Protein AF-0000000084537481 (afdb_homodimer)

Solvent-accessible surface area (backbone atoms only — not comparable to full-atom values): 20305 Å² total; per-residue (Å²): 76,33,29,42,34,41,24,44,58,18,34,27,29,38,25,69,58,49,76,43,96,91,38,80,42,68,31,77,61,54,30,85,46,32,60,75,22,49,64,52,46,31,50,53,48,45,56,36,53,72,62,44,84,59,50,78,46,78,44,69,15,88,47,73,42,45,62,70,39,64,61,55,60,51,50,35,57,76,66,44,50,45,32,39,38,40,34,33,40,31,32,56,48,34,44,36,49,39,50,49,54,40,43,56,70,66,29,48,40,30,38,35,56,73,24,55,26,30,78,44,66,67,52,21,50,51,33,49,39,52,41,41,74,72,64,37,40,81,34,83,70,80,74,73,73,38,38,32,36,38,38,41,31,65,44,46,42,78,78,52,72,65,48,70,70,78,71,76,73,60,70,45,54,37,33,50,83,65,47,38,63,32,63,71,47,50,32,38,75,72,65,61,67,131,76,34,28,42,35,41,24,45,59,18,35,29,29,38,25,70,58,48,76,42,96,91,38,81,42,68,31,78,61,53,29,85,47,32,62,73,22,49,64,52,46,31,52,54,48,45,56,35,53,72,61,42,84,58,50,78,44,79,45,67,16,88,48,73,42,44,62,72,39,64,61,55,60,51,50,36,58,74,66,45,50,44,33,39,37,42,32,32,40,30,32,55,48,34,44,36,50,39,50,50,55,39,43,57,70,65,30,47,41,31,39,34,59,73,24,55,26,29,78,46,67,67,52,19,52,51,34,49,43,51,41,41,72,71,63,36,40,82,34,83,70,78,74,74,74,40,39,33,36,40,38,41,31,66,45,46,45,76,78,52,72,64,49,72,68,78,68,78,67,65,71,44,51,34,32,49,84,65,47,38,64,32,64,70,48,50,31,38,74,72,67,62,66,133

pLDDT: mean 87.19, std 18.79, range [27.14, 98.94]

Foldseek 3Di:
DEEEEEEQQWCLADDQWDDDPRDIDGHDHYAPCSVVQLVVVLVQLLLQVVLDAAAEDEQAALDLASVVDVVVVVVCVVVVAQEYEYAYDAQLTSSLRNLVVSLVVRHAAEYAPSRHYHNDPVSSVVSVVVSVVSPYYYDPGDDNPHHYYYYYHHPQDLPDPVCPPPDDVCSVSHHPDRRGRDPSNVCSNVVNDD/DEEEEEEQQWCLADDQWDDDPRDIDGHDHYAPCSVVQLVVVLVQLLLQVVLDAAAEDEQAALDLASVVDVVVVVVCVVVVAQEYEYAYDAQLTSSLRNLVVSLVVRHAAEYAPSRHYHNDPVSNVVSVVVSVVSPYYYDPGDDNPHRYYYYYHHPQDQPDPVCPPPDDVCSVNHNPDRRGRDPSNVCSNVVNDD

Nearest PDB structures (foldseek):
  1im5-assembly1_A  TM=8.197E-01  e=2.834E-08  Pyrococcus horikoshii
  3o90-assembly1_D  TM=8.360E-01  e=8.164E-08  Streptococcus pneumoniae TIGR4
  3hb7-assembly2_C  TM=7.883E-01  e=2.503E-07  Alkaliphilus metalliredigens QYMF
  4wgf-assembly1_B  TM=7.151E-01  e=2.352E-07  Pseudomonas aeruginosa PAO1
  1yac-assembly1_A  TM=7.186E-01  e=2.352E-07  Escherichia coli

InterPro domains:
  IPR000868 Isochorismatase-like domain [PF00857] (59-140)
  IPR036380 Isochorismatase-like superfamily [G3DSA:3.40.50.850] (1-159)
  IPR036380 Isochorismatase-like superfamily [SSF52499] (2-140)
  IPR050272 Isochorismatase-like hydrolase [PTHR43540] (59-139)

Structure (mmCIF, N/CA/C/O backbone):
data_AF-0000000084537481-model_v1
#
loop_
_entity.id
_entity.type
_entity.pdbx_description
1 polymer 'Isochorismatase-like domain-containing protein'
#
loop_
_atom_site.group_PDB
_atom_site.id
_atom_site.type_symbol
_atom_site.label_atom_id
_atom_site.label_alt_id
_atom_site.label_comp_id
_atom_site.label_asym_id
_atom_site.label_entity_id
_atom_site.label_seq_id
_atom_site.pdbx_PDB_ins_code
_atom_site.Cartn_x
_atom_site.Cartn_y
_atom_site.Cartn_z
_atom_site.occupancy
_atom_site.B_iso_or_equiv
_atom_site.auth_seq_id
_atom_site.auth_comp_id
_atom_site.auth_asym_id
_atom_site.auth_atom_id
_atom_site.pdbx_PDB_model_num
ATOM 1 N N . MET A 1 1 ? 17.062 13.062 11.453 1 96.88 1 MET A N 1
ATOM 2 C CA . MET A 1 1 ? 16.156 14.203 11.297 1 96.88 1 MET A CA 1
ATOM 3 C C . MET A 1 1 ? 14.695 13.75 11.336 1 96.88 1 MET A C 1
ATOM 5 O O . MET A 1 1 ? 14.344 12.719 10.75 1 96.88 1 MET A O 1
ATOM 9 N N . LYS A 1 2 ? 13.906 14.5 12.062 1 98.19 2 LYS A N 1
ATOM 10 C CA . LYS A 1 2 ? 12.508 14.125 12.258 1 98.19 2 LYS A CA 1
ATOM 11 C C . LYS A 1 2 ? 11.586 15.031 11.453 1 98.19 2 LYS A C 1
ATOM 13 O O . LYS A 1 2 ? 11.828 16.234 11.336 1 98.19 2 LYS A O 1
ATOM 18 N N . ALA A 1 3 ? 10.492 14.414 10.898 1 98.69 3 ALA A N 1
ATOM 19 C CA . ALA A 1 3 ? 9.547 15.188 10.102 1 98.69 3 ALA A CA 1
ATOM 20 C C . ALA A 1 3 ? 8.109 14.914 10.539 1 98.69 3 ALA A C 1
ATOM 22 O O . ALA A 1 3 ? 7.75 13.773 10.844 1 98.69 3 ALA A O 1
ATOM 23 N N . LEU A 1 4 ? 7.332 15.945 10.602 1 98.81 4 LEU A N 1
ATOM 24 C CA . LEU A 1 4 ? 5.879 15.82 10.664 1 98.81 4 LEU A CA 1
ATOM 25 C C . LEU A 1 4 ? 5.281 15.719 9.266 1 98.81 4 LEU A C 1
ATOM 27 O O . LEU A 1 4 ? 5.527 16.578 8.414 1 98.81 4 LEU A O 1
ATOM 31 N N . VAL A 1 5 ? 4.551 14.672 8.992 1 98.81 5 VAL A N 1
ATOM 32 C CA . VAL A 1 5 ? 3.938 14.453 7.684 1 98.81 5 VAL A CA 1
ATOM 33 C C . VAL A 1 5 ? 2.436 14.719 7.77 1 98.81 5 VAL A C 1
ATOM 35 O O . VAL A 1 5 ? 1.738 14.133 8.594 1 98.81 5 VAL A O 1
ATOM 38 N N . ILE A 1 6 ? 1.931 15.609 6.938 1 98.31 6 ILE A N 1
ATOM 39 C CA . ILE A 1 6 ? 0.515 15.953 6.867 1 98.31 6 ILE A CA 1
ATOM 40 C C . ILE A 1 6 ? -0.045 15.547 5.504 1 98.31 6 ILE A C 1
ATOM 42 O O . ILE A 1 6 ? 0.374 16.078 4.473 1 98.31 6 ILE A O 1
ATOM 46 N N . ILE A 1 7 ? -1.023 14.672 5.559 1 97.62 7 ILE A N 1
ATOM 47 C CA . ILE A 1 7 ? -1.504 14.07 4.32 1 97.62 7 ILE A CA 1
ATOM 48 C C . ILE A 1 7 ? -2.934 14.523 4.043 1 97.62 7 ILE A C 1
ATOM 50 O O . ILE A 1 7 ? -3.842 14.25 4.836 1 97.62 7 ILE A O 1
ATOM 54 N N . ASP A 1 8 ? -3.193 15.211 2.982 1 94.81 8 ASP A N 1
ATOM 55 C CA . ASP A 1 8 ? -4.465 15.453 2.307 1 94.81 8 ASP A CA 1
ATOM 56 C C . ASP A 1 8 ? -5.414 16.25 3.199 1 94.81 8 ASP A C 1
ATOM 58 O O . ASP A 1 8 ? -6.613 15.961 3.246 1 94.81 8 ASP A O 1
ATOM 62 N N . MET A 1 9 ? -4.895 17.172 3.926 1 95.25 9 MET A N 1
ATOM 63 C CA . MET A 1 9 ? -5.738 18.078 4.695 1 95.25 9 MET A CA 1
ATOM 64 C C . MET A 1 9 ? -6.137 19.281 3.857 1 95.25 9 MET A C 1
ATOM 66 O O . MET A 1 9 ? -5.789 20.422 4.195 1 95.25 9 MET A O 1
ATOM 70 N N . THR A 1 10 ? -6.879 19 2.811 1 92.94 10 THR A N 1
ATOM 71 C CA . THR A 1 10 ? -7.359 20.016 1.876 1 92.94 10 THR A CA 1
ATOM 72 C C . THR A 1 10 ? -8.867 20.203 2.02 1 92.94 10 THR A C 1
ATOM 74 O O . THR A 1 10 ? -9.562 19.328 2.545 1 92.94 10 THR A O 1
ATOM 77 N N . ASN A 1 11 ? -9.367 21.266 1.496 1 92.56 11 ASN A N 1
ATOM 78 C CA . ASN A 1 11 ? -10.773 21.609 1.658 1 92.56 11 ASN A CA 1
ATOM 79 C C . ASN A 1 11 ? -11.695 20.516 1.132 1 92.56 11 ASN A C 1
ATOM 81 O O . ASN A 1 11 ? -12.703 20.188 1.759 1 92.56 11 ASN A O 1
ATOM 85 N N . ASP A 1 12 ? -11.359 19.906 0.057 1 90.56 12 ASP A N 1
ATOM 86 C CA . ASP A 1 12 ? -12.25 18.969 -0.617 1 90.56 12 ASP A CA 1
ATOM 87 C C . ASP A 1 12 ? -12.242 17.609 0.074 1 90.56 12 ASP A C 1
ATOM 89 O O . ASP A 1 12 ? -13.141 16.781 -0.145 1 90.56 12 ASP A O 1
ATOM 93 N N . PHE A 1 13 ? -11.289 17.406 0.967 1 92.94 13 PHE A N 1
ATOM 94 C CA . PHE A 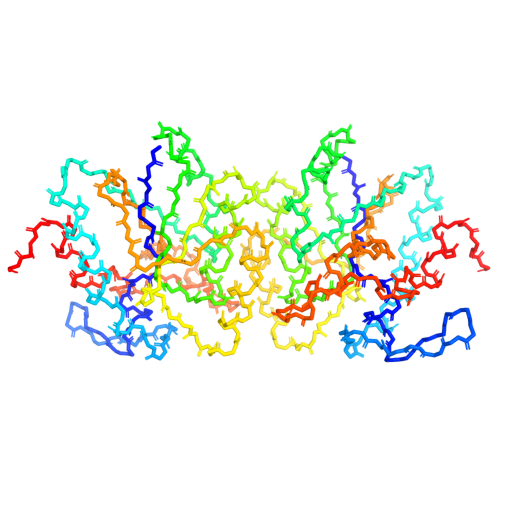1 13 ? -11.258 16.156 1.707 1 92.94 13 PHE A CA 1
ATOM 95 C C . PHE A 1 13 ? -11.742 16.359 3.139 1 92.94 13 PHE A C 1
ATOM 97 O O . PHE A 1 13 ? -12.047 15.391 3.84 1 92.94 13 PHE A O 1
ATOM 104 N N . VAL A 1 14 ? -11.789 17.578 3.58 1 95.56 14 VAL A N 1
ATOM 105 C CA . VAL A 1 14 ? -12.109 17.844 4.977 1 95.56 14 VAL A CA 1
ATOM 106 C C . VAL A 1 14 ? -13.562 18.297 5.098 1 95.56 14 VAL A C 1
ATOM 108 O O . VAL A 1 14 ? -14.25 17.953 6.062 1 95.56 14 VAL A O 1
ATOM 111 N N . TYR A 1 15 ? -14.008 19.031 4.066 1 94.94 15 TYR A N 1
ATOM 112 C CA . TYR A 1 15 ? -15.305 19.672 4.199 1 94.94 15 TYR A CA 1
ATOM 113 C C . TYR A 1 15 ? -16.281 19.141 3.164 1 94.94 15 TYR A C 1
ATOM 115 O O . TYR A 1 15 ? -15.93 18.938 2.002 1 94.94 15 TYR A O 1
ATOM 123 N N . GLU A 1 16 ? -17.531 18.953 3.617 1 94.75 16 GLU A N 1
ATOM 124 C CA . GLU A 1 16 ? -18.594 18.547 2.703 1 94.75 16 GLU A CA 1
ATOM 125 C C . GLU A 1 16 ? -18.844 19.609 1.638 1 94.75 16 GLU A C 1
ATOM 127 O O . GLU A 1 16 ? -19.141 19.281 0.487 1 94.75 16 GLU A O 1
ATOM 132 N N . THR A 1 17 ? -18.828 20.859 2.137 1 94.56 17 THR A N 1
ATOM 133 C CA . THR A 1 17 ? -18.875 22.016 1.249 1 94.56 17 THR A CA 1
ATOM 134 C C . THR A 1 17 ? -17.859 23.062 1.661 1 94.56 17 THR A C 1
ATOM 136 O O . THR A 1 17 ? -17.484 23.156 2.836 1 94.56 17 THR A O 1
ATOM 139 N N . TYR A 1 18 ? -17.359 23.766 0.687 1 92 18 TYR A N 1
ATOM 140 C CA . TYR A 1 18 ? -16.422 24.844 0.97 1 92 18 TYR A CA 1
ATOM 141 C C . TYR A 1 18 ? -16.531 25.953 -0.075 1 92 18 TYR A C 1
ATOM 143 O O . TYR A 1 18 ? -17 25.719 -1.188 1 92 18 TYR A O 1
ATOM 151 N N . GLU A 1 19 ? -16.125 27.125 0.281 1 91.44 19 GLU A N 1
ATOM 152 C CA . GLU A 1 19 ? -16.188 28.297 -0.604 1 91.44 19 GLU A CA 1
ATOM 153 C C . GLU A 1 19 ? -14.82 28.641 -1.155 1 91.44 19 GLU A C 1
ATOM 155 O O . GLU A 1 19 ? -13.82 28.609 -0.426 1 91.44 19 GLU A O 1
ATOM 160 N N . HIS A 1 20 ? -14.773 28.922 -2.477 1 87.12 20 HIS A N 1
ATOM 161 C CA . HIS A 1 20 ? -13.578 29.422 -3.135 1 87.12 20 HIS A CA 1
ATOM 162 C C . HIS A 1 20 ? -13.93 30.469 -4.195 1 87.12 20 HIS A C 1
ATOM 164 O O . HIS A 1 20 ? -14.688 30.188 -5.125 1 87.12 20 HIS A O 1
ATOM 170 N N . GLU A 1 21 ? -13.383 31.688 -3.945 1 88.81 21 GLU A N 1
ATOM 171 C CA . GLU A 1 21 ? -13.602 32.781 -4.867 1 88.81 21 GLU A CA 1
ATOM 172 C C . GLU A 1 21 ? -15.086 33.031 -5.105 1 88.81 21 GLU A C 1
ATOM 174 O O . GLU A 1 21 ? -15.531 33.156 -6.25 1 88.81 21 GLU A O 1
ATOM 179 N N . GLY A 1 22 ? -15.852 32.875 -4.113 1 90.75 22 GLY A N 1
ATOM 180 C CA . GLY A 1 22 ? -17.266 33.219 -4.141 1 90.75 22 GLY A CA 1
ATOM 181 C C . GLY A 1 22 ? -18.156 32.094 -4.613 1 90.75 22 GLY A C 1
ATOM 182 O O . GLY A 1 22 ? -19.375 32.25 -4.73 1 90.75 22 GLY A O 1
ATOM 183 N N . THR A 1 23 ? -17.531 31.016 -4.934 1 92.06 23 THR A N 1
ATOM 184 C CA . THR A 1 23 ? -18.281 29.859 -5.422 1 92.06 23 THR A CA 1
ATOM 185 C C . THR A 1 23 ? -18.266 28.734 -4.398 1 92.06 23 THR A C 1
ATOM 187 O O . THR A 1 23 ? -17.234 28.453 -3.783 1 92.06 23 THR A O 1
ATOM 190 N N . LEU A 1 24 ? -19.422 28.109 -4.277 1 93.25 24 LEU A N 1
ATOM 191 C CA . LEU A 1 24 ? -19.547 26.969 -3.377 1 93.25 24 LEU A CA 1
ATOM 192 C C . LEU A 1 24 ? -19.219 25.656 -4.102 1 93.25 24 LEU A C 1
ATOM 194 O O . LEU A 1 24 ? -19.734 25.406 -5.191 1 93.25 24 LEU A O 1
ATOM 198 N N . TYR A 1 25 ? -18.312 24.969 -3.504 1 90.25 25 TYR A N 1
ATOM 199 C CA . TYR A 1 25 ? -17.906 23.688 -4.07 1 90.25 25 TYR A CA 1
ATOM 200 C C . TYR A 1 25 ? -18.234 22.547 -3.121 1 90.25 25 TYR A C 1
ATOM 202 O O . TYR A 1 25 ? -18.391 22.75 -1.917 1 90.25 25 TYR A O 1
ATOM 210 N N . GLU A 1 26 ? -18.406 21.375 -3.637 1 91 26 GLU A N 1
ATOM 211 C CA . GLU A 1 26 ? -18.609 20.172 -2.84 1 91 26 GLU A CA 1
ATOM 212 C C . GLU A 1 26 ? -17.297 19.438 -2.609 1 91 26 GLU A C 1
ATOM 214 O O . GLU A 1 26 ? -16.422 19.406 -3.49 1 91 26 GLU A O 1
ATOM 219 N N . GLY A 1 27 ? -17.219 18.859 -1.45 1 89.38 27 GLY A N 1
ATOM 220 C CA . GLY A 1 27 ? -16.062 18.031 -1.17 1 89.38 27 GLY A CA 1
ATOM 221 C C . GLY A 1 27 ? -15.969 16.812 -2.064 1 89.38 27 GLY A C 1
ATOM 222 O O . GLY A 1 27 ? -16.984 16.359 -2.611 1 89.38 27 GLY A O 1
ATOM 223 N N . LYS A 1 28 ? -14.781 16.312 -2.246 1 80.94 28 LYS A N 1
ATOM 224 C CA . LYS A 1 28 ? -14.516 15.148 -3.08 1 80.94 28 LYS A CA 1
ATOM 225 C C . LYS A 1 28 ? -14.758 13.852 -2.309 1 80.94 28 LYS A C 1
ATOM 227 O O . LYS A 1 28 ? -15.555 13.016 -2.729 1 80.94 28 LYS A O 1
ATOM 232 N N . LEU A 1 29 ? -14.031 13.594 -1.282 1 81.31 29 LEU A N 1
ATOM 233 C CA . LEU A 1 29 ? -14.094 12.445 -0.384 1 81.31 29 LEU A CA 1
ATOM 234 C C . LEU A 1 29 ? -13.852 12.875 1.061 1 81.31 29 LEU A C 1
ATOM 236 O O . LEU A 1 29 ? -12.703 13.031 1.481 1 81.31 29 LEU A O 1
ATOM 240 N N . VAL A 1 30 ? -14.969 13.039 1.706 1 85.81 30 VAL A N 1
ATOM 241 C CA . VAL A 1 30 ? -14.891 13.625 3.039 1 85.81 30 VAL A CA 1
ATOM 242 C C . VAL A 1 30 ? -15.023 12.531 4.098 1 85.81 30 VAL A C 1
ATOM 244 O O . VAL A 1 30 ? -16.047 11.852 4.168 1 85.81 30 VAL A O 1
ATOM 247 N N . ALA A 1 31 ? -13.93 12.383 4.852 1 91.12 31 ALA A N 1
ATOM 248 C CA . ALA A 1 31 ? -14.008 11.461 5.98 1 91.12 31 ALA A CA 1
ATOM 249 C C . ALA A 1 31 ? -14.883 12.023 7.094 1 91.12 31 ALA A C 1
ATOM 251 O O . ALA A 1 31 ? -14.852 13.227 7.375 1 91.12 31 ALA A O 1
ATOM 252 N N . PRO A 1 32 ? -15.688 11.203 7.77 1 92.5 32 PRO A N 1
ATOM 253 C CA . PRO A 1 32 ? -16.609 11.664 8.805 1 92.5 32 PRO A CA 1
ATOM 254 C C . PRO A 1 32 ? -15.914 12.469 9.906 1 92.5 32 PRO A C 1
ATOM 256 O O . PRO A 1 32 ? -16.484 13.438 10.422 1 92.5 32 PRO A O 1
ATOM 259 N N . MET A 1 33 ? -14.711 12.172 10.25 1 94.44 33 MET A N 1
ATOM 260 C CA . MET A 1 33 ? -14.039 12.828 11.375 1 94.44 33 MET A CA 1
ATOM 261 C C . MET A 1 33 ? -12.914 13.727 10.883 1 94.44 33 MET A C 1
ATOM 263 O O . MET A 1 33 ? -12.023 14.094 11.656 1 94.44 33 MET A O 1
ATOM 267 N N . ALA A 1 34 ? -12.977 14.078 9.656 1 97.12 34 ALA A N 1
ATOM 268 C CA . ALA A 1 34 ? -11.906 14.883 9.078 1 97.12 34 ALA A CA 1
ATOM 269 C C . ALA A 1 34 ? -11.812 16.25 9.758 1 97.12 34 ALA A C 1
ATOM 271 O O . ALA A 1 34 ? -10.719 16.688 10.125 1 97.12 34 ALA A O 1
ATOM 272 N N . LYS A 1 35 ? -12.906 16.891 10.016 1 96.88 35 LYS A N 1
ATOM 273 C CA . LYS A 1 35 ? -12.938 18.234 10.609 1 96.88 35 LYS A CA 1
ATOM 274 C C . LYS A 1 35 ? -12.383 18.203 12.031 1 96.88 35 LYS A C 1
ATOM 276 O O . LYS A 1 35 ? -11.719 19.156 12.461 1 96.88 35 LYS A O 1
ATOM 281 N N . ALA A 1 36 ? -12.586 17.125 12.656 1 96.88 36 ALA A N 1
ATOM 282 C CA . ALA A 1 36 ? -12.258 17.016 14.078 1 96.88 36 ALA A CA 1
ATOM 283 C C . ALA A 1 36 ? -10.742 16.969 14.289 1 96.88 36 ALA A C 1
ATOM 285 O O . ALA A 1 36 ? -10.258 17.188 15.398 1 96.88 36 ALA A O 1
ATOM 286 N N . ILE A 1 37 ? -9.984 16.703 13.227 1 98.25 37 ILE A N 1
ATOM 287 C CA . ILE A 1 37 ? -8.555 16.531 13.445 1 98.25 37 ILE A CA 1
ATOM 288 C C . ILE A 1 37 ? -7.801 17.781 13 1 98.25 37 ILE A C 1
ATOM 290 O O . ILE A 1 37 ? -6.59 17.891 13.195 1 98.25 37 ILE A O 1
ATOM 294 N N . VAL A 1 38 ? -8.484 18.75 12.477 1 98.19 38 VAL A N 1
ATOM 295 C CA . VAL A 1 38 ? -7.863 19.969 11.938 1 98.19 38 VAL A CA 1
ATOM 296 C C . VAL A 1 38 ? -7.148 20.719 13.055 1 98.19 38 VAL A C 1
ATOM 298 O O . VAL A 1 38 ? -5.957 21.016 12.945 1 98.19 38 VAL A O 1
ATOM 301 N N . ASP A 1 39 ? -7.871 20.938 14.133 1 98 39 ASP A N 1
ATOM 302 C CA . ASP A 1 39 ? -7.309 21.719 15.227 1 98 39 ASP A CA 1
ATOM 303 C C . ASP A 1 39 ? -6.156 20.984 15.898 1 98 39 ASP A C 1
ATOM 305 O O . ASP A 1 39 ? -5.199 21.594 16.359 1 98 39 ASP A O 1
ATOM 309 N N . LYS A 1 40 ? -6.273 19.703 15.984 1 98.44 40 LYS A N 1
ATOM 310 C CA . LYS A 1 40 ? -5.223 18.906 16.609 1 98.44 40 LYS A CA 1
ATOM 311 C C . LYS A 1 40 ? -3.934 18.953 15.789 1 98.44 40 LYS A C 1
ATOM 313 O O . LYS A 1 40 ? -2.846 19.109 16.344 1 98.44 40 LYS A O 1
ATOM 318 N N . ILE A 1 41 ? -4.062 18.891 14.492 1 98.69 41 ILE A N 1
ATOM 319 C CA . ILE A 1 41 ? -2.902 18.984 13.609 1 98.69 41 ILE A CA 1
ATOM 320 C C . ILE A 1 41 ? -2.312 20.391 13.68 1 98.69 41 ILE A C 1
ATOM 322 O O . ILE A 1 41 ? -1.092 20.562 13.727 1 98.69 41 ILE A O 1
ATOM 326 N N . ALA A 1 42 ? -3.168 21.406 13.773 1 97.88 42 ALA A N 1
ATOM 327 C CA . ALA A 1 42 ? -2.703 22.781 13.891 1 97.88 42 ALA A CA 1
ATOM 328 C C . ALA A 1 42 ? -1.854 22.969 15.148 1 97.88 42 ALA A C 1
ATOM 330 O O . ALA A 1 42 ? -0.817 23.641 15.109 1 97.88 42 ALA A O 1
ATOM 331 N N . ARG A 1 43 ? -2.268 22.359 16.219 1 97.44 43 ARG A N 1
ATOM 332 C CA . ARG A 1 43 ? -1.53 22.469 17.469 1 97.44 43 ARG A CA 1
ATOM 333 C C . ARG A 1 43 ? -0.146 21.828 17.344 1 97.44 43 ARG A C 1
ATOM 335 O O . ARG A 1 43 ? 0.828 22.359 17.891 1 97.44 43 ARG A O 1
ATOM 342 N N . LEU A 1 44 ? -0.057 20.672 16.672 1 98.25 44 LEU A N 1
ATOM 343 C CA . LEU A 1 44 ? 1.238 20.031 16.438 1 98.25 44 LEU A CA 1
ATOM 344 C C . LEU A 1 44 ? 2.154 20.953 15.633 1 98.25 44 LEU A C 1
ATOM 346 O O . LEU A 1 44 ? 3.342 21.078 15.938 1 98.25 44 LEU A O 1
ATOM 350 N N . ILE A 1 45 ? 1.572 21.609 14.617 1 97.5 45 ILE A N 1
ATOM 351 C CA . ILE A 1 45 ? 2.35 22.5 13.766 1 97.5 45 ILE A CA 1
ATOM 352 C C . ILE A 1 45 ? 2.895 23.656 14.586 1 97.5 45 ILE A C 1
ATOM 354 O O . ILE A 1 45 ? 4.07 24.016 14.469 1 97.5 45 ILE A O 1
ATOM 358 N N . ILE A 1 46 ? 2.057 24.219 15.422 1 95.94 46 ILE A N 1
ATOM 359 C CA . ILE A 1 46 ? 2.467 25.328 16.266 1 95.94 46 ILE A CA 1
ATOM 360 C C . ILE A 1 46 ? 3.631 24.906 17.156 1 95.94 46 ILE A C 1
ATOM 362 O O . ILE A 1 46 ? 4.613 25.625 17.312 1 95.94 46 ILE A O 1
ATOM 366 N N . LYS A 1 47 ? 3.473 23.719 17.719 1 95.56 47 LYS A N 1
ATOM 367 C CA . LYS A 1 47 ? 4.535 23.156 18.547 1 95.56 47 LYS A CA 1
ATOM 368 C C . LYS A 1 47 ? 5.848 23.062 17.766 1 95.56 47 LYS A C 1
ATOM 370 O O . LYS A 1 47 ? 6.91 23.422 18.297 1 95.56 47 LYS A O 1
ATOM 375 N N . VAL A 1 48 ? 5.809 22.641 16.531 1 95.75 48 VAL A N 1
ATOM 376 C CA . VAL A 1 48 ? 6.992 22.469 15.695 1 95.75 48 VAL A CA 1
ATOM 377 C C . VAL A 1 48 ? 7.586 23.828 15.344 1 95.75 48 VAL A C 1
ATOM 379 O O . VAL A 1 48 ? 8.797 24.031 15.477 1 95.75 48 VAL A O 1
ATOM 382 N N . VAL A 1 49 ? 6.77 24.766 14.938 1 91.5 49 VAL A N 1
ATOM 383 C CA . VAL A 1 49 ? 7.211 26.062 14.453 1 91.5 49 VAL A CA 1
ATOM 384 C C . VAL A 1 49 ? 7.793 26.875 15.609 1 91.5 49 VAL A C 1
ATOM 386 O O . VAL A 1 49 ? 8.773 27.594 15.438 1 91.5 49 VAL A O 1
ATOM 389 N N . LYS A 1 50 ? 7.246 26.703 16.766 1 89.06 50 LYS A N 1
ATOM 390 C CA . LYS A 1 50 ? 7.723 27.422 17.938 1 89.06 50 LYS A CA 1
ATOM 391 C C . LYS A 1 50 ? 9.078 26.906 18.391 1 89.06 50 LYS A C 1
ATOM 393 O O . LYS A 1 50 ? 9.82 27.609 19.094 1 89.06 50 LYS A O 1
ATOM 398 N N . GLY A 1 51 ? 9.359 25.672 18.078 1 86.5 51 GLY A N 1
ATOM 399 C CA . GLY A 1 51 ? 10.586 25.047 18.516 1 86.5 51 GLY A CA 1
ATOM 400 C C . GLY A 1 51 ? 11.812 25.516 17.75 1 86.5 51 GLY A C 1
ATOM 401 O O . GLY A 1 51 ? 12.945 25.203 18.125 1 86.5 51 GLY A O 1
ATOM 402 N N . GLY A 1 52 ? 11.648 26.25 16.641 1 86.31 52 GLY A N 1
ATOM 403 C CA . GLY A 1 52 ? 12.789 26.766 15.898 1 86.31 52 GLY A CA 1
ATOM 404 C C . GLY A 1 52 ? 12.547 26.797 14.398 1 86.31 52 GLY A C 1
ATOM 405 O O . GLY A 1 52 ? 11.398 26.844 13.945 1 86.31 52 GLY A O 1
ATOM 406 N N . THR A 1 53 ? 13.672 26.844 13.695 1 88.38 53 THR A N 1
ATOM 407 C CA . THR A 1 53 ? 13.602 26.891 12.234 1 88.38 53 THR A CA 1
ATOM 408 C C . THR A 1 53 ? 13.117 25.562 11.664 1 88.38 53 THR A C 1
ATOM 410 O O . THR A 1 53 ? 13.688 24.516 11.969 1 88.38 53 THR A O 1
ATOM 413 N N . VAL A 1 54 ? 12.07 25.719 10.914 1 92.12 54 VAL A N 1
ATOM 414 C CA . VAL A 1 54 ? 11.461 24.516 10.344 1 92.12 54 VAL A CA 1
ATOM 415 C C . VAL A 1 54 ? 11.359 24.656 8.828 1 92.12 54 VAL A C 1
ATOM 417 O O . VAL A 1 54 ? 11.031 25.719 8.32 1 92.12 54 VAL A O 1
ATOM 420 N N . SER A 1 55 ? 11.688 23.625 8.078 1 93.31 55 SER A N 1
ATOM 421 C CA . SER A 1 55 ? 11.469 23.562 6.641 1 93.31 55 SER A CA 1
ATOM 422 C C . SER A 1 55 ? 10.109 22.969 6.312 1 93.31 55 SER A C 1
ATOM 424 O O . SER A 1 55 ? 9.766 21.891 6.785 1 93.31 55 SER A O 1
ATOM 426 N N . VAL A 1 56 ? 9.336 23.734 5.578 1 93 56 VAL A N 1
ATOM 427 C CA . VAL A 1 56 ? 8.047 23.234 5.09 1 93 56 VAL A CA 1
ATOM 428 C C . VAL A 1 56 ? 8.172 22.844 3.621 1 93 56 VAL A C 1
ATOM 430 O O . VAL A 1 56 ? 8.477 23.672 2.77 1 93 56 VAL A O 1
ATOM 433 N N . ILE A 1 57 ? 7.961 21.609 3.322 1 93.12 57 ILE A N 1
ATOM 434 C CA . ILE A 1 57 ? 8.086 21.109 1.961 1 93.12 57 ILE A CA 1
ATOM 435 C C . ILE A 1 57 ? 6.746 20.562 1.482 1 93.12 57 ILE A C 1
ATOM 437 O O . ILE A 1 57 ? 6.148 19.703 2.133 1 93.12 57 ILE A O 1
ATOM 441 N N . ARG A 1 58 ? 6.316 21.078 0.382 1 91.06 58 ARG A N 1
ATOM 442 C CA . ARG A 1 58 ? 5.105 20.594 -0.269 1 91.06 58 ARG A CA 1
ATOM 443 C C . ARG A 1 58 ? 5.438 19.656 -1.429 1 91.06 58 ARG A C 1
ATOM 445 O O . ARG A 1 58 ? 6.188 20.031 -2.336 1 91.06 58 ARG A O 1
ATOM 452 N N . ILE A 1 59 ? 4.949 18.516 -1.351 1 90.5 59 ILE A N 1
ATOM 453 C CA . ILE A 1 59 ? 5.141 17.531 -2.422 1 90.5 59 ILE A CA 1
ATOM 454 C C . ILE A 1 59 ? 3.785 17.109 -2.975 1 90.5 59 ILE A C 1
ATOM 456 O O . ILE A 1 59 ? 2.998 16.469 -2.273 1 90.5 59 ILE A O 1
ATOM 460 N N . PRO A 1 60 ? 3.518 17.469 -4.215 1 86.12 60 PRO A N 1
ATOM 461 C CA . PRO A 1 60 ? 2.264 17 -4.812 1 86.12 60 PRO A CA 1
ATOM 462 C C . PRO A 1 60 ? 2.24 15.492 -5.031 1 86.12 60 PRO A C 1
ATOM 464 O O . PRO A 1 60 ? 3.264 14.906 -5.391 1 86.12 60 PRO A O 1
ATOM 467 N N . LYS A 1 61 ? 1.125 14.93 -4.68 1 83.81 61 LYS A N 1
ATOM 468 C CA . LYS A 1 61 ? 0.977 13.508 -4.98 1 83.81 61 LYS A CA 1
ATOM 469 C C . LYS A 1 61 ? -0.06 13.281 -6.074 1 83.81 61 LYS A C 1
ATOM 471 O O . LYS A 1 61 ? -1.15 13.859 -6.035 1 83.81 61 LYS A O 1
ATOM 476 N N . ASP A 1 62 ? 0.316 12.617 -7.113 1 79.75 62 ASP A N 1
ATOM 477 C CA . ASP A 1 62 ? -0.583 12.305 -8.219 1 79.75 62 ASP A CA 1
ATOM 478 C C . ASP A 1 62 ? -1.32 10.992 -7.973 1 79.75 62 ASP A C 1
ATOM 480 O O . ASP A 1 62 ? -2.248 10.648 -8.711 1 79.75 62 ASP A O 1
ATOM 484 N N . HIS A 1 63 ? -0.968 10.328 -6.973 1 87.56 63 HIS A N 1
ATOM 485 C CA . HIS A 1 63 ? -1.535 9.039 -6.602 1 87.56 63 HIS A CA 1
ATOM 486 C C . HIS A 1 63 ? -1.712 8.93 -5.09 1 87.56 63 HIS A C 1
ATOM 488 O O . HIS A 1 63 ? -1.217 9.773 -4.34 1 87.56 63 HIS A O 1
ATOM 494 N N . LEU A 1 64 ? -2.482 7.93 -4.723 1 89.75 64 LEU A N 1
ATOM 495 C CA . LEU A 1 64 ? -2.639 7.695 -3.291 1 89.75 64 LEU A CA 1
ATOM 496 C C . LEU A 1 64 ? -1.283 7.52 -2.617 1 89.75 64 LEU A C 1
ATOM 498 O O . LEU A 1 64 ? -1.082 7.969 -1.488 1 89.75 64 LEU A O 1
ATOM 502 N N . ASN A 1 65 ? -0.423 6.926 -3.342 1 92.62 65 ASN A N 1
ATOM 503 C CA . ASN A 1 65 ? 0.94 6.652 -2.898 1 92.62 65 ASN A CA 1
ATOM 504 C C . ASN A 1 65 ? 1.898 7.762 -3.318 1 92.62 65 ASN A C 1
ATOM 506 O O . ASN A 1 65 ? 2.209 7.906 -4.5 1 92.62 65 ASN A O 1
ATOM 510 N N . ALA A 1 66 ? 2.459 8.453 -2.381 1 94.44 66 ALA A N 1
ATOM 511 C CA . ALA A 1 66 ? 3.32 9.594 -2.662 1 94.44 66 ALA A CA 1
ATOM 512 C C . ALA A 1 66 ? 4.68 9.148 -3.188 1 94.44 66 ALA A C 1
ATOM 514 O O . ALA A 1 66 ? 5.422 9.938 -3.771 1 94.44 66 ALA A O 1
ATOM 515 N N . PHE A 1 67 ? 5.023 7.898 -2.984 1 95.19 67 PHE A N 1
ATOM 516 C CA . PHE A 1 67 ? 6.336 7.41 -3.381 1 95.19 67 PHE A CA 1
ATOM 517 C C . PHE A 1 67 ? 6.371 7.094 -4.871 1 95.19 67 PHE A C 1
ATOM 519 O O . PHE A 1 67 ? 7.422 6.746 -5.414 1 95.19 67 PHE A O 1
ATOM 526 N N . MET A 1 68 ? 5.195 7.242 -5.488 1 92.25 68 MET A N 1
ATOM 527 C CA . MET A 1 68 ? 5.191 7.164 -6.945 1 92.25 68 MET A CA 1
ATOM 528 C C . MET A 1 68 ? 5.934 8.352 -7.559 1 92.25 68 MET A C 1
ATOM 530 O O . MET A 1 68 ? 6.367 8.289 -8.711 1 92.25 68 MET A O 1
ATOM 534 N N . ASN A 1 69 ? 5.98 9.445 -6.805 1 88.31 69 ASN A N 1
ATOM 535 C CA . ASN A 1 69 ? 6.809 10.609 -7.125 1 88.31 69 ASN A CA 1
ATOM 536 C C . ASN A 1 69 ? 8.18 10.516 -6.461 1 88.31 69 ASN A C 1
ATOM 538 O O . ASN A 1 69 ? 8.281 10.555 -5.234 1 88.31 69 ASN A O 1
ATOM 542 N N . PRO A 1 70 ? 9.258 10.445 -7.289 1 90.62 70 PRO A N 1
ATOM 543 C CA . PRO A 1 70 ? 10.594 10.266 -6.707 1 90.62 70 PRO A CA 1
ATOM 544 C C . PRO A 1 70 ? 11.023 11.453 -5.844 1 90.62 70 PRO A C 1
ATOM 546 O O . PRO A 1 70 ? 11.969 11.336 -5.059 1 90.62 70 PRO A O 1
ATOM 549 N N . GLU A 1 71 ? 10.328 12.539 -5.984 1 92.06 71 GLU A N 1
ATOM 550 C CA . GLU A 1 71 ? 10.711 13.75 -5.273 1 92.06 71 GLU A CA 1
ATOM 551 C C . GLU A 1 71 ? 10.68 13.539 -3.764 1 92.06 71 GLU A C 1
ATOM 553 O O . GLU A 1 71 ? 11.539 14.062 -3.043 1 92.06 71 GLU A O 1
ATOM 558 N N . LEU A 1 72 ? 9.719 12.773 -3.299 1 95.06 72 LEU A N 1
ATOM 559 C CA . LEU A 1 72 ? 9.602 12.555 -1.861 1 95.06 72 LEU A CA 1
ATOM 560 C C . LEU A 1 72 ? 10.836 11.852 -1.313 1 95.06 72 LEU A C 1
ATOM 562 O O . LEU A 1 72 ? 11.43 12.312 -0.334 1 95.06 72 LEU A O 1
ATOM 566 N N . GLU A 1 73 ? 11.195 10.797 -1.931 1 94.56 73 GLU A N 1
ATOM 567 C CA . GLU A 1 73 ? 12.359 10.031 -1.476 1 94.56 73 GLU A CA 1
ATOM 568 C C . GLU A 1 73 ? 13.633 10.859 -1.579 1 94.56 73 GLU A C 1
ATOM 570 O O . GLU A 1 73 ? 14.477 10.828 -0.681 1 94.56 73 GLU A O 1
ATOM 575 N N . LEU A 1 74 ? 13.812 11.625 -2.66 1 95.25 74 LEU A N 1
ATOM 576 C CA . LEU A 1 74 ? 14.984 12.469 -2.875 1 95.25 74 LEU A CA 1
ATOM 577 C C . LEU A 1 74 ? 15.078 13.547 -1.799 1 95.25 74 LEU A C 1
ATOM 579 O O . LEU A 1 74 ? 16.141 13.75 -1.217 1 95.25 74 LEU A O 1
ATOM 583 N N . LYS A 1 75 ? 13.977 14.164 -1.518 1 95.44 75 LYS A N 1
ATOM 584 C CA . LYS A 1 75 ? 13.953 15.219 -0.51 1 95.44 75 LYS A CA 1
ATOM 585 C C . LYS A 1 75 ? 14.234 14.656 0.881 1 95.44 75 LYS A C 1
ATOM 587 O O . LYS A 1 75 ? 14.945 15.273 1.674 1 95.44 75 LYS A O 1
ATOM 592 N N . ALA A 1 76 ? 13.641 13.523 1.186 1 96.88 76 ALA A N 1
ATOM 593 C CA . ALA A 1 76 ? 13.883 12.883 2.479 1 96.88 76 ALA A CA 1
ATOM 594 C C . ALA A 1 76 ? 15.359 12.578 2.676 1 96.88 76 ALA A C 1
ATOM 596 O O . ALA A 1 76 ? 15.914 12.812 3.754 1 96.88 76 ALA A O 1
ATOM 597 N N . ALA A 1 77 ? 15.977 12.125 1.605 1 96.06 77 ALA A N 1
ATOM 598 C CA . ALA A 1 77 ? 17.406 11.812 1.652 1 96.06 77 ALA A CA 1
ATOM 599 C C . ALA A 1 77 ? 18.234 13.078 1.804 1 96.06 77 ALA A C 1
ATOM 601 O O . ALA A 1 77 ? 19.141 13.133 2.635 1 96.06 77 ALA A O 1
ATOM 602 N N . GLU A 1 78 ? 17.922 14.039 1.036 1 96.75 78 GLU A N 1
ATOM 603 C CA . GLU A 1 78 ? 18.641 15.312 1.052 1 96.75 78 GLU A CA 1
ATOM 604 C C . GLU A 1 78 ? 18.625 15.938 2.445 1 96.75 78 GLU A C 1
ATOM 606 O O . GLU A 1 78 ? 19.625 16.5 2.893 1 96.75 78 GLU A O 1
ATOM 611 N N . LEU A 1 79 ? 17.516 15.773 3.115 1 96.56 79 LEU A N 1
ATOM 612 C CA . LEU A 1 79 ? 17.328 16.438 4.402 1 96.56 79 LEU A CA 1
ATOM 613 C C . LEU A 1 79 ? 17.766 15.531 5.547 1 96.56 79 LEU A C 1
ATOM 615 O O . LEU A 1 79 ? 17.797 15.961 6.703 1 96.56 79 LEU A O 1
ATOM 619 N N . GLY A 1 80 ? 18 14.273 5.172 1 97.56 80 GLY A N 1
ATOM 620 C CA . GLY A 1 80 ? 18.438 13.328 6.184 1 97.56 80 GLY A CA 1
ATOM 621 C C . GLY A 1 80 ? 17.312 12.867 7.094 1 97.56 80 GLY A C 1
ATOM 622 O O . GLY A 1 80 ? 17.531 12.578 8.273 1 97.56 80 GLY A O 1
ATOM 623 N N . ILE A 1 81 ? 16.141 12.852 6.645 1 98.25 81 ILE A N 1
ATOM 624 C CA . ILE A 1 81 ? 14.992 12.422 7.441 1 98.25 81 ILE A CA 1
ATOM 625 C C . ILE A 1 81 ? 15.078 10.914 7.695 1 98.25 81 ILE A C 1
ATOM 627 O O . ILE A 1 81 ? 15.328 10.133 6.773 1 98.25 81 ILE A O 1
ATOM 631 N N . ASP A 1 82 ? 14.867 10.516 8.922 1 98.5 82 ASP A N 1
ATOM 632 C CA . ASP A 1 82 ? 14.922 9.086 9.227 1 98.5 82 ASP A CA 1
ATOM 633 C C . ASP A 1 82 ? 13.773 8.68 10.148 1 98.5 82 ASP A C 1
ATOM 635 O O . ASP A 1 82 ? 13.578 7.496 10.422 1 98.5 82 ASP A O 1
ATOM 639 N N . GLU A 1 83 ? 13.008 9.648 10.648 1 98.88 83 GLU A N 1
ATOM 640 C CA . GLU A 1 83 ? 11.852 9.414 11.516 1 98.88 83 GLU A CA 1
ATOM 641 C C . GLU A 1 83 ? 10.695 10.336 11.156 1 98.88 83 GLU A C 1
ATOM 643 O O . GLU A 1 83 ? 10.883 11.539 10.984 1 98.88 83 GLU A O 1
ATOM 648 N N . VAL A 1 84 ? 9.523 9.695 11.008 1 98.88 84 VAL A N 1
ATOM 649 C CA . VAL A 1 84 ? 8.383 10.484 10.555 1 98.88 84 VAL A CA 1
ATOM 650 C C . VAL A 1 84 ? 7.211 10.312 11.516 1 98.88 84 VAL A C 1
ATOM 652 O O . VAL A 1 84 ? 7.062 9.258 12.133 1 98.88 84 VAL A O 1
ATOM 655 N N . PHE A 1 85 ? 6.402 11.344 11.648 1 98.94 85 PHE A N 1
ATOM 656 C CA . PHE A 1 85 ? 5.164 11.391 12.422 1 98.94 85 PHE A CA 1
ATOM 657 C C . PHE A 1 85 ? 3.975 11.695 11.523 1 98.94 85 PHE A C 1
ATOM 659 O O . PHE A 1 85 ? 3.818 12.828 11.055 1 98.94 85 PHE A O 1
ATOM 666 N N . MET A 1 86 ? 3.127 10.688 11.344 1 98.94 86 MET A N 1
ATOM 667 C CA . MET A 1 86 ? 2.096 10.695 10.305 1 98.94 86 MET A CA 1
ATOM 668 C C . MET A 1 86 ? 0.794 11.281 10.836 1 98.94 86 MET A C 1
ATOM 670 O O . MET A 1 86 ? 0.326 10.898 11.914 1 98.94 86 MET A O 1
ATOM 674 N N . THR A 1 87 ? 0.176 12.188 10.078 1 98.88 87 THR A N 1
ATOM 675 C CA . THR A 1 87 ? -1.126 12.781 10.375 1 98.88 87 THR A CA 1
ATOM 676 C C . THR A 1 87 ? -1.929 12.984 9.094 1 98.88 87 THR A C 1
ATOM 678 O O . THR A 1 87 ? -1.37 12.961 7.992 1 98.88 87 THR A O 1
ATOM 681 N N . GLY A 1 88 ? -3.242 13.102 9.289 1 98.44 88 GLY A N 1
ATOM 682 C CA . GLY A 1 88 ? -4.074 13.461 8.156 1 98.44 88 GLY A CA 1
ATOM 683 C C . GLY A 1 88 ? -5.039 12.359 7.75 1 98.44 88 GLY A C 1
ATOM 684 O O . GLY A 1 88 ? -5.625 11.695 8.609 1 98.44 88 GLY A O 1
ATOM 685 N N . LEU A 1 89 ? -5.258 12.266 6.348 1 96.56 89 LEU A N 1
ATOM 686 C CA . LEU A 1 89 ? -6.363 11.453 5.836 1 96.56 89 LEU A CA 1
ATOM 687 C C . LEU A 1 89 ? -5.883 10.508 4.742 1 96.56 89 LEU A C 1
ATOM 689 O O . LEU A 1 89 ? -4.914 10.812 4.035 1 96.56 89 LEU A O 1
ATOM 693 N N . VAL A 1 90 ? -6.676 9.391 4.539 1 94.25 90 VAL A N 1
ATOM 694 C CA . VAL A 1 90 ? -7.461 8.719 5.57 1 94.25 90 VAL A CA 1
ATOM 695 C C . VAL A 1 90 ? -6.723 7.477 6.062 1 94.25 90 VAL A C 1
ATOM 697 O O . VAL A 1 90 ? -5.797 6.996 5.398 1 94.25 90 VAL A O 1
ATOM 700 N N . GLU A 1 91 ? -7.059 6.902 7.105 1 97.69 91 GLU A N 1
ATOM 701 C CA . GLU A 1 91 ? -6.297 5.902 7.848 1 97.69 91 GLU 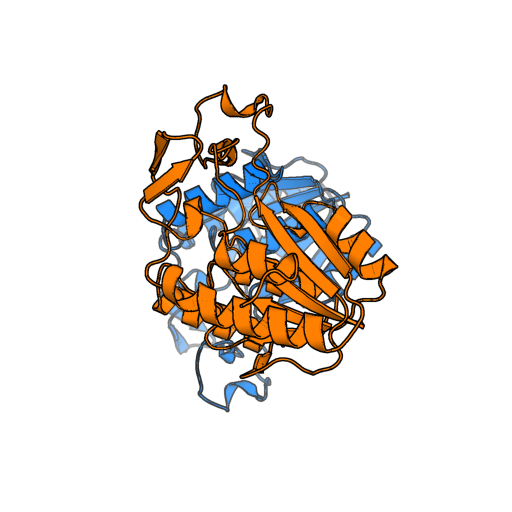A CA 1
ATOM 702 C C . GLU A 1 91 ? -6.062 4.648 7.008 1 97.69 91 GLU A C 1
ATOM 704 O O . GLU A 1 91 ? -4.93 4.188 6.867 1 97.69 91 GLU A O 1
ATOM 709 N N . GLU A 1 92 ? -7.137 4.137 6.355 1 95.25 92 GLU A N 1
ATOM 710 C CA . GLU A 1 92 ? -7.031 2.84 5.695 1 95.25 92 GLU A CA 1
ATOM 711 C C . GLU A 1 92 ? -6.594 2.996 4.238 1 95.25 92 GLU A C 1
ATOM 713 O O . GLU A 1 92 ? -6.406 2.004 3.531 1 95.25 92 GLU A O 1
ATOM 718 N N . VAL A 1 93 ? -6.371 4.211 3.736 1 94.44 93 VAL A N 1
ATOM 719 C CA . VAL A 1 93 ? -5.984 4.438 2.348 1 94.44 93 VAL A CA 1
ATOM 720 C C . VAL A 1 93 ? -4.637 5.152 2.295 1 94.44 93 VAL A C 1
ATOM 722 O O . VAL A 1 93 ? -3.584 4.516 2.381 1 94.44 93 VAL A O 1
ATOM 725 N N . CYS A 1 94 ? -4.648 6.453 2.281 1 96 94 CYS A N 1
ATOM 726 C CA . CYS A 1 94 ? -3.41 7.191 2.055 1 96 94 CY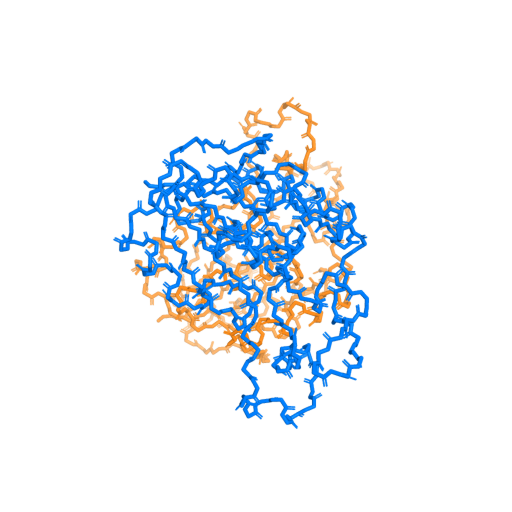S A CA 1
ATOM 727 C C . CYS A 1 94 ? -2.488 7.098 3.266 1 96 94 CYS A C 1
ATOM 729 O O . CYS A 1 94 ? -1.266 7.059 3.117 1 96 94 CYS A O 1
ATOM 731 N N . ILE A 1 95 ? -2.98 7.164 4.496 1 98.12 95 ILE A N 1
ATOM 732 C CA . ILE A 1 95 ? -2.131 6.996 5.672 1 98.12 95 ILE A CA 1
ATOM 733 C C . ILE A 1 95 ? -1.457 5.629 5.633 1 98.12 95 ILE A C 1
ATOM 735 O O . ILE A 1 95 ? -0.251 5.516 5.863 1 98.12 95 ILE A O 1
ATOM 739 N N . TYR A 1 96 ? -2.27 4.652 5.309 1 97.94 96 TYR A N 1
ATOM 740 C CA . TYR A 1 96 ? -1.776 3.281 5.258 1 97.94 96 TYR A CA 1
ATOM 741 C C . TYR A 1 96 ? -0.672 3.139 4.215 1 97.94 96 TYR A C 1
ATOM 743 O O . TYR A 1 96 ? 0.451 2.75 4.543 1 97.94 96 TYR A O 1
ATOM 751 N N . VAL A 1 97 ? -0.938 3.529 2.988 1 96.69 97 VAL A N 1
ATOM 752 C CA . VAL A 1 97 ? -0.028 3.258 1.879 1 96.69 97 VAL A CA 1
ATOM 753 C C . VAL A 1 97 ? 1.254 4.07 2.053 1 96.69 97 VAL A C 1
ATOM 755 O O . VAL A 1 97 ? 2.352 3.574 1.79 1 96.69 97 VAL A O 1
ATOM 758 N N . ASN A 1 98 ? 1.169 5.258 2.486 1 97.81 98 ASN A N 1
ATOM 759 C CA . ASN A 1 98 ? 2.361 6.086 2.627 1 97.81 98 ASN A CA 1
ATOM 760 C C . ASN A 1 98 ? 3.17 5.699 3.861 1 97.81 98 ASN A C 1
ATOM 762 O O . ASN A 1 98 ? 4.398 5.789 3.857 1 97.81 98 ASN A O 1
ATOM 766 N N . SER A 1 99 ? 2.494 5.262 4.98 1 98.5 99 SER A N 1
ATOM 767 C CA . SER A 1 99 ? 3.221 4.73 6.129 1 98.5 99 SER A CA 1
ATOM 768 C C . SER A 1 99 ? 4.012 3.484 5.754 1 98.5 99 SER A C 1
ATOM 770 O O . SER A 1 99 ? 5.168 3.334 6.156 1 98.5 99 SER A O 1
ATOM 772 N N . LEU A 1 100 ? 3.383 2.66 5.016 1 97.12 100 LEU A N 1
ATOM 773 C CA . LEU A 1 100 ? 4.082 1.476 4.531 1 97.12 100 LEU A CA 1
ATOM 774 C C . LEU A 1 100 ? 5.297 1.864 3.695 1 97.12 100 LEU A C 1
ATOM 776 O O . LEU A 1 100 ? 6.363 1.261 3.822 1 97.12 100 LEU A O 1
ATOM 780 N N . GLY A 1 101 ? 5.121 2.838 2.854 1 96.75 101 GLY A N 1
ATOM 781 C CA . GLY A 1 101 ? 6.219 3.338 2.037 1 96.75 101 GLY A CA 1
ATOM 782 C C . GLY A 1 101 ? 7.414 3.791 2.855 1 96.75 101 GLY A C 1
ATOM 783 O O . GLY A 1 101 ? 8.555 3.477 2.52 1 96.75 101 GLY A O 1
ATOM 784 N N . PHE A 1 102 ? 7.145 4.48 3.9 1 98 102 PHE A N 1
ATOM 785 C CA . PHE A 1 102 ? 8.227 4.91 4.781 1 98 102 PHE A CA 1
ATOM 786 C C . PHE A 1 102 ? 8.875 3.715 5.469 1 98 102 PHE A C 1
ATOM 788 O O . PHE A 1 102 ? 10.102 3.617 5.527 1 98 102 PHE A O 1
ATOM 795 N N . LEU A 1 103 ? 8.094 2.758 5.957 1 97.19 103 LEU A N 1
ATOM 796 C CA . LEU A 1 103 ? 8.586 1.591 6.68 1 97.19 103 LEU A CA 1
ATOM 797 C C . LEU A 1 103 ? 9.508 0.755 5.797 1 97.19 103 LEU A C 1
ATOM 799 O O . LEU A 1 103 ? 10.602 0.37 6.223 1 97.19 103 LEU A O 1
ATOM 803 N N . GLU A 1 104 ? 9.086 0.563 4.598 1 93.38 104 GLU A N 1
ATOM 804 C CA . GLU A 1 104 ? 9.844 -0.29 3.689 1 93.38 104 GLU A CA 1
ATOM 805 C C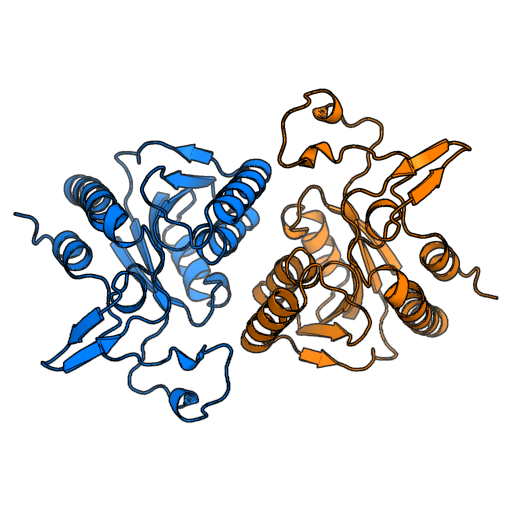 . GLU A 1 104 ? 11.203 0.33 3.355 1 93.38 104 GLU A C 1
ATOM 807 O O . GLU A 1 104 ? 12.125 -0.371 2.939 1 93.38 104 GLU A O 1
ATOM 812 N N . ARG A 1 105 ? 11.281 1.6 3.561 1 94.44 105 ARG A N 1
ATOM 813 C CA . ARG A 1 105 ? 12.508 2.312 3.225 1 94.44 105 ARG A CA 1
ATOM 814 C C . ARG A 1 105 ? 13.359 2.555 4.469 1 94.44 105 ARG A C 1
ATOM 816 O O . ARG A 1 105 ? 14.352 3.285 4.414 1 94.44 105 ARG A O 1
ATOM 823 N N . GLY A 1 106 ? 12.867 2.061 5.594 1 95.19 106 GLY A N 1
ATOM 824 C CA . GLY A 1 106 ? 13.695 2.039 6.793 1 95.19 106 GLY A CA 1
ATOM 825 C C . GLY A 1 106 ? 13.43 3.213 7.719 1 95.19 106 GLY A C 1
ATOM 826 O O . GLY A 1 106 ? 14.164 3.416 8.695 1 95.19 106 GLY A O 1
ATOM 827 N N . PHE A 1 107 ? 12.469 4.008 7.492 1 98.12 107 PHE A N 1
ATOM 828 C CA . PHE A 1 107 ? 12.141 5.129 8.367 1 98.12 107 PHE A CA 1
ATOM 829 C C . PHE A 1 107 ? 11.484 4.641 9.648 1 98.12 107 PHE A C 1
ATOM 831 O O . PHE A 1 107 ? 10.633 3.748 9.617 1 98.12 107 PHE A O 1
ATOM 838 N N . ARG A 1 108 ? 11.922 5.148 10.727 1 98.69 108 ARG A N 1
ATOM 839 C CA . ARG A 1 108 ? 11.062 5.023 11.906 1 98.69 108 ARG A CA 1
ATOM 840 C C . ARG A 1 108 ? 9.742 5.762 11.703 1 98.69 108 ARG A C 1
ATOM 842 O O . ARG A 1 108 ? 9.734 6.973 11.469 1 98.69 108 ARG A O 1
ATOM 849 N N . THR A 1 109 ? 8.648 5.051 11.742 1 98.88 109 THR A N 1
ATOM 850 C CA . THR A 1 109 ? 7.359 5.598 11.336 1 98.88 109 THR A CA 1
ATOM 851 C C . THR A 1 109 ? 6.379 5.582 12.508 1 98.88 109 THR A C 1
ATOM 853 O O . THR A 1 109 ? 6.117 4.527 13.094 1 98.88 109 THR A O 1
ATOM 856 N N . ASN A 1 110 ? 5.887 6.754 12.859 1 98.94 110 ASN A N 1
ATOM 857 C CA . ASN A 1 110 ? 4.949 6.934 13.961 1 98.94 110 ASN A CA 1
ATOM 858 C C . ASN A 1 110 ? 3.621 7.504 13.484 1 98.94 110 ASN A C 1
ATOM 860 O O . ASN A 1 110 ? 3.594 8.391 12.625 1 98.94 110 ASN A O 1
ATOM 864 N N . ILE A 1 111 ? 2.58 6.949 14.031 1 98.88 111 ILE A N 1
ATOM 865 C CA . ILE A 1 111 ? 1.245 7.48 13.781 1 98.88 111 ILE A CA 1
ATOM 866 C C . ILE A 1 111 ? 0.758 8.258 15.008 1 98.88 111 ILE A C 1
ATOM 868 O O . ILE A 1 111 ? 0.718 7.719 16.109 1 98.88 111 ILE A O 1
ATOM 872 N N . VAL A 1 112 ? 0.398 9.5 14.805 1 98.88 112 VAL A N 1
ATOM 873 C CA . VAL A 1 112 ? 0.014 10.344 15.938 1 98.88 112 VAL A CA 1
ATOM 874 C C . VAL A 1 112 ? -1.469 10.148 16.25 1 98.88 112 VAL A C 1
ATOM 876 O O . VAL A 1 112 ? -2.33 10.523 15.445 1 98.88 112 VAL A O 1
ATOM 879 N N . LYS A 1 113 ? -1.746 9.633 17.391 1 98.44 113 LYS A N 1
ATOM 880 C CA . LYS A 1 113 ? -3.119 9.359 17.812 1 98.44 113 LYS A CA 1
ATOM 881 C C . LYS A 1 113 ? -3.947 10.641 17.844 1 98.44 113 LYS A C 1
ATOM 883 O O . LYS A 1 113 ? -3.473 11.68 18.312 1 98.44 113 LYS A O 1
ATOM 888 N N . GLY A 1 114 ? -5.148 10.5 17.328 1 97.69 114 GLY A N 1
ATOM 889 C CA . GLY A 1 114 ? -6.066 11.625 17.359 1 97.69 114 GLY A CA 1
ATOM 890 C C . GLY A 1 114 ? -5.855 12.602 16.219 1 97.69 114 GLY A C 1
ATOM 891 O O . GLY A 1 114 ? -6.617 13.555 16.047 1 97.69 114 GLY A O 1
ATOM 892 N N . CYS A 1 115 ? -4.848 12.344 15.359 1 98.75 115 CYS A N 1
ATOM 893 C CA . CYS A 1 115 ? -4.531 13.273 14.281 1 98.75 115 CYS A CA 1
ATOM 894 C C . CYS A 1 115 ? -4.707 12.617 12.922 1 98.75 115 CYS A C 1
ATOM 896 O O . CYS A 1 115 ? -4.113 13.047 11.93 1 98.75 115 CYS A O 1
ATOM 898 N N . THR A 1 116 ? -5.352 11.508 12.852 1 98.62 116 THR A N 1
ATOM 899 C CA . THR A 1 116 ? -5.801 10.828 11.641 1 98.62 116 THR A CA 1
ATOM 900 C C . THR A 1 116 ? -7.285 10.492 11.727 1 98.62 116 THR A C 1
ATOM 902 O O . THR A 1 116 ? -7.859 10.469 12.812 1 98.62 116 THR A O 1
ATOM 905 N N . ALA A 1 117 ? -7.895 10.289 10.562 1 98 117 ALA A N 1
ATOM 906 C CA . ALA A 1 117 ? -9.305 9.906 10.539 1 98 117 ALA A CA 1
ATOM 907 C C . ALA A 1 117 ? -9.578 8.898 9.422 1 98 117 ALA A C 1
ATOM 909 O O . ALA A 1 117 ? -9.008 9 8.336 1 98 117 ALA A O 1
ATOM 910 N N . PRO A 1 118 ? -10.445 7.906 9.719 1 96.62 118 PRO A N 1
ATOM 911 C CA . PRO A 1 118 ? -10.812 6.902 8.719 1 96.62 118 PRO A CA 1
ATOM 912 C C . PRO A 1 118 ? -12.086 7.27 7.957 1 96.62 118 PRO A C 1
ATOM 914 O O . PRO A 1 118 ? -12.844 8.141 8.398 1 96.62 118 PRO A O 1
ATOM 917 N N . PHE A 1 119 ? -12.289 6.684 6.766 1 93.62 119 PHE A N 1
ATOM 918 C CA . PHE A 1 119 ? -13.625 6.594 6.188 1 93.62 119 PHE A CA 1
ATOM 919 C C . PHE A 1 119 ? -14.469 5.562 6.93 1 93.62 119 PHE A C 1
ATOM 921 O O . PHE A 1 119 ? -15.609 5.836 7.297 1 93.62 119 PHE A O 1
ATOM 928 N N . ASP A 1 120 ? -13.883 4.457 7.086 1 92.56 120 ASP A N 1
ATOM 929 C CA . ASP A 1 120 ? -14.477 3.324 7.789 1 92.56 120 ASP A CA 1
ATOM 930 C C . ASP A 1 120 ? -13.656 2.943 9.016 1 92.56 120 ASP A C 1
ATOM 932 O O . ASP A 1 120 ? -12.531 2.451 8.883 1 92.56 120 ASP A O 1
ATOM 936 N N . GLU A 1 121 ? -14.227 3.006 10.211 1 95.12 121 GLU A N 1
ATOM 937 C CA . GLU A 1 121 ? -13.5 2.84 11.469 1 95.12 121 GLU A CA 1
ATOM 938 C C . GLU A 1 121 ? -12.883 1.448 11.57 1 95.12 121 GLU A C 1
ATOM 940 O O . GLU A 1 121 ? -11.758 1.294 12.055 1 95.12 121 GLU A O 1
ATOM 945 N N . GLU A 1 122 ? -13.602 0.496 11.188 1 94.38 122 GLU A N 1
ATOM 946 C CA . GLU A 1 122 ? -13.086 -0.87 11.242 1 94.38 122 GLU A CA 1
ATOM 947 C C . GLU A 1 122 ? -11.898 -1.055 10.312 1 94.38 122 GLU A C 1
ATOM 949 O O . GLU A 1 122 ? -10.891 -1.652 10.695 1 94.38 122 GLU A O 1
ATOM 954 N N . LYS A 1 123 ? -11.969 -0.55 9.141 1 92.81 123 LYS A N 1
ATOM 955 C CA . LYS A 1 123 ? -10.875 -0.642 8.18 1 92.81 123 LYS A CA 1
ATOM 956 C C . LYS A 1 123 ? -9.664 0.158 8.656 1 92.81 123 LYS A C 1
ATOM 958 O O . LYS A 1 123 ? -8.523 -0.233 8.414 1 92.81 123 LYS A O 1
ATOM 963 N N . GLY A 1 124 ? -9.992 1.288 9.258 1 95.81 124 GLY A N 1
ATOM 964 C CA . GLY A 1 124 ? -8.914 2.051 9.867 1 95.81 124 GLY A CA 1
ATOM 965 C C . GLY A 1 124 ? -8.156 1.273 10.93 1 95.81 124 GLY A C 1
ATOM 966 O O . GLY A 1 124 ? -6.926 1.263 10.938 1 95.81 124 GLY A O 1
ATOM 967 N N . ARG A 1 125 ? -8.891 0.59 11.766 1 96.19 125 ARG A N 1
ATOM 968 C CA . ARG A 1 125 ? -8.281 -0.217 12.82 1 96.19 125 ARG A CA 1
ATOM 969 C C . ARG A 1 125 ? -7.445 -1.348 12.234 1 96.19 125 ARG A C 1
ATOM 971 O O . ARG A 1 125 ? -6.348 -1.633 12.719 1 96.19 125 ARG A O 1
ATOM 978 N N . GLU A 1 126 ? -7.957 -1.94 11.195 1 92.56 126 GLU A N 1
ATOM 979 C CA . GLU A 1 126 ? -7.23 -3.004 10.516 1 92.56 126 GLU A CA 1
ATOM 980 C C . GLU A 1 126 ? -5.934 -2.479 9.906 1 92.56 126 GLU A C 1
ATOM 982 O O . GLU A 1 126 ? -4.891 -3.135 9.984 1 92.56 126 GLU A O 1
ATOM 987 N N . ALA A 1 127 ? -6.055 -1.35 9.297 1 95.38 127 ALA A N 1
ATOM 988 C CA . ALA A 1 127 ? -4.875 -0.721 8.711 1 95.38 127 ALA A CA 1
ATOM 989 C C . ALA A 1 127 ? -3.809 -0.456 9.773 1 95.38 127 ALA A C 1
ATOM 991 O O . ALA A 1 127 ? -2.629 -0.749 9.562 1 95.38 127 ALA A O 1
ATOM 992 N N . PHE A 1 128 ? -4.207 0.024 10.914 1 97.38 128 PHE A N 1
ATOM 993 C CA . PHE A 1 128 ? -3.266 0.329 11.977 1 97.38 128 PHE A CA 1
ATOM 994 C C . PHE A 1 128 ? -2.658 -0.949 12.547 1 97.38 128 PHE A C 1
ATOM 996 O O . PHE A 1 128 ? -1.478 -0.978 12.898 1 97.38 128 PHE A O 1
ATOM 1003 N N . SER A 1 129 ? -3.494 -1.952 12.672 1 94.94 129 SER A N 1
ATOM 1004 C CA . SER A 1 129 ? -2.982 -3.238 13.133 1 94.94 129 SER A CA 1
ATOM 1005 C C . SER A 1 129 ? -1.884 -3.758 12.211 1 94.94 129 SER A C 1
ATOM 1007 O O . SER A 1 129 ? -0.832 -4.199 12.672 1 94.94 129 SER A O 1
ATOM 1009 N N . GLU A 1 130 ? -2.104 -3.674 10.922 1 93.06 130 GLU A N 1
ATOM 1010 C CA . GLU A 1 130 ? -1.105 -4.094 9.945 1 93.06 130 GLU A CA 1
ATOM 1011 C C . GLU A 1 130 ? 0.154 -3.238 10.039 1 93.06 130 GLU A C 1
ATOM 1013 O O . GLU A 1 130 ? 1.27 -3.764 10.055 1 93.06 130 GLU A O 1
ATOM 1018 N N . LEU A 1 131 ? -0.029 -1.984 10.148 1 97.12 131 LEU A N 1
ATOM 1019 C CA . LEU A 1 131 ? 1.106 -1.072 10.211 1 97.12 131 LEU A CA 1
ATOM 1020 C C . LEU A 1 131 ? 1.939 -1.329 11.461 1 97.12 131 LEU A C 1
ATOM 1022 O O . LEU A 1 131 ? 3.172 -1.33 11.406 1 97.12 131 LEU A O 1
ATOM 1026 N N . THR A 1 132 ? 1.239 -1.507 12.562 1 96.81 132 THR A N 1
ATOM 1027 C CA . THR A 1 132 ? 1.955 -1.797 13.797 1 96.81 132 THR A CA 1
ATOM 1028 C C . THR A 1 132 ? 2.693 -3.129 13.695 1 96.81 132 THR A C 1
ATOM 1030 O O . THR A 1 132 ? 3.816 -3.26 14.188 1 96.81 132 THR A O 1
ATOM 1033 N N . GLY A 1 133 ? 2.078 -4.07 13.047 1 92.44 133 GLY A N 1
ATOM 1034 C CA . GLY A 1 133 ? 2.754 -5.332 12.773 1 92.44 133 GLY A CA 1
ATOM 1035 C C . GLY A 1 133 ? 4.004 -5.168 11.93 1 92.44 133 GLY A C 1
ATOM 1036 O O . GLY A 1 133 ? 4.957 -5.938 12.062 1 92.44 133 GLY A O 1
ATOM 1037 N N . CYS A 1 134 ? 4.023 -4.141 11.148 1 93.19 134 CYS A N 1
ATOM 1038 C CA . CYS A 1 134 ? 5.148 -3.869 10.258 1 93.19 134 CYS A CA 1
ATOM 1039 C C . CYS A 1 134 ? 6.207 -3.025 10.961 1 93.19 134 CYS A C 1
ATOM 1041 O O . CYS A 1 134 ? 7.281 -2.787 10.406 1 93.19 134 CYS A O 1
ATOM 1043 N N . GLY A 1 135 ? 5.836 -2.553 12.133 1 96.12 135 GLY A N 1
ATOM 1044 C CA . GLY A 1 135 ? 6.863 -1.852 12.891 1 96.12 135 GLY A CA 1
ATOM 1045 C C . GLY A 1 135 ? 6.5 -0.411 13.195 1 96.12 135 GLY A C 1
ATOM 1046 O O . GLY A 1 135 ? 7.234 0.286 13.891 1 96.12 135 GLY A O 1
ATOM 1047 N N . ALA A 1 136 ? 5.375 0.076 12.672 1 98.31 136 ALA A N 1
ATOM 1048 C CA . ALA A 1 136 ? 4.945 1.43 13.008 1 98.31 136 ALA A CA 1
ATOM 1049 C C . ALA A 1 136 ? 4.555 1.53 14.484 1 98.31 136 ALA A C 1
ATOM 1051 O O . ALA A 1 136 ? 4.16 0.536 15.094 1 98.31 136 ALA A O 1
ATOM 1052 N N . LYS A 1 137 ? 4.668 2.721 15.023 1 98.69 137 LYS A N 1
ATOM 1053 C CA . LYS A 1 137 ? 4.273 2.953 16.406 1 98.69 137 LYS A CA 1
ATOM 1054 C C . LYS A 1 137 ? 3.162 3.998 16.5 1 98.69 137 LYS A C 1
ATOM 1056 O O . LYS A 1 137 ? 3.193 5.004 15.789 1 98.69 137 LYS A O 1
ATOM 1061 N N . MET A 1 138 ? 2.215 3.701 17.375 1 98.56 138 MET A N 1
ATOM 1062 C CA . MET A 1 138 ? 1.215 4.703 17.734 1 98.56 138 MET A CA 1
ATOM 1063 C C . MET A 1 138 ? 1.719 5.594 18.859 1 98.56 138 MET A C 1
ATOM 1065 O O . MET A 1 138 ? 2.168 5.098 19.891 1 98.56 138 MET A O 1
ATOM 1069 N N . VAL A 1 139 ? 1.657 6.887 18.688 1 98.81 139 VAL A N 1
ATOM 1070 C CA . VAL A 1 139 ? 2.201 7.789 19.688 1 98.81 139 VAL A CA 1
ATOM 1071 C C . VAL A 1 139 ? 1.164 8.852 20.047 1 98.81 139 VAL A C 1
ATOM 1073 O O . VAL A 1 139 ? 0.308 9.195 19.234 1 98.81 139 VAL A O 1
ATOM 1076 N N . ASP A 1 140 ? 1.231 9.414 21.188 1 98.31 140 ASP A N 1
ATOM 1077 C CA . ASP A 1 140 ? 0.253 10.375 21.688 1 98.31 140 ASP A CA 1
ATOM 1078 C C . ASP A 1 140 ? 0.649 11.797 21.328 1 98.31 140 ASP A C 1
ATOM 1080 O O . ASP A 1 140 ? -0.183 12.711 21.359 1 98.31 140 ASP A O 1
ATOM 1084 N N . ASP A 1 141 ? 1.965 11.961 21.078 1 98.25 141 ASP A N 1
ATOM 1085 C CA . ASP A 1 141 ? 2.492 13.297 20.797 1 98.25 141 ASP A CA 1
ATOM 1086 C C . ASP A 1 141 ? 3.752 13.227 19.938 1 98.25 141 ASP A C 1
ATOM 1088 O O . ASP A 1 141 ? 4.211 12.141 19.594 1 98.25 141 ASP A O 1
ATOM 1092 N N . ILE A 1 142 ? 4.254 14.375 19.531 1 98.56 142 ILE A N 1
ATOM 1093 C CA . ILE A 1 142 ? 5.473 14.461 18.734 1 98.56 142 ILE A CA 1
ATOM 1094 C C . ILE A 1 142 ? 6.609 15.016 19.594 1 98.56 142 ILE A C 1
ATOM 1096 O O . ILE A 1 142 ? 6.371 15.688 20.594 1 98.56 142 ILE A O 1
ATOM 1100 N N . PRO A 1 143 ? 7.836 14.68 19.219 1 97.44 143 PRO A N 1
ATOM 1101 C CA . PRO A 1 143 ? 8.961 15.25 19.953 1 97.44 143 PRO A CA 1
ATOM 1102 C C . PRO A 1 143 ? 9.195 16.719 19.625 1 97.44 143 PRO A C 1
ATOM 1104 O O . PRO A 1 143 ? 8.609 17.25 18.672 1 97.44 143 PRO A O 1
ATOM 1107 N N . GLU A 1 144 ? 10.07 17.359 20.438 1 94.62 144 GLU A N 1
ATOM 1108 C CA . GLU A 1 144 ? 10.305 18.797 20.312 1 94.62 144 GLU A CA 1
ATOM 1109 C C . GLU A 1 144 ? 11.312 19.094 19.219 1 94.62 144 GLU A C 1
ATOM 1111 O O . GLU A 1 144 ? 11.43 20.25 18.766 1 94.62 144 GLU A O 1
ATOM 1116 N N . ASP A 1 145 ? 11.961 18.156 18.719 1 95.44 145 ASP A N 1
ATOM 1117 C CA . ASP A 1 145 ? 13.078 18.422 17.812 1 95.44 145 ASP A CA 1
ATOM 1118 C C . ASP A 1 145 ? 12.695 18.109 16.359 1 95.44 145 ASP A C 1
ATOM 1120 O O . ASP A 1 145 ? 13.555 17.734 15.555 1 95.44 145 ASP A O 1
ATOM 1124 N N . ILE A 1 146 ? 11.461 18.172 16 1 97.5 146 ILE A N 1
ATOM 1125 C CA . ILE A 1 146 ? 11.047 18.078 14.602 1 97.5 146 ILE A CA 1
ATOM 1126 C C . ILE A 1 146 ? 11.5 19.328 13.844 1 97.5 146 ILE A C 1
ATOM 1128 O O . ILE A 1 146 ? 11.297 20.453 14.305 1 97.5 146 ILE A O 1
ATOM 1132 N N . LYS A 1 147 ? 12.102 19.094 12.648 1 95.81 147 LYS A N 1
ATOM 1133 C CA . LYS A 1 147 ? 12.664 20.219 11.914 1 95.81 147 LYS A CA 1
ATOM 1134 C C . LYS A 1 147 ? 12.078 20.312 10.508 1 95.81 147 LYS A C 1
ATOM 1136 O O . LYS A 1 147 ? 12.352 21.266 9.781 1 95.81 147 LYS A O 1
ATOM 1141 N N . VAL A 1 148 ? 11.305 19.375 10.117 1 97.69 148 VAL A N 1
ATOM 1142 C CA . VAL A 1 148 ? 10.742 19.359 8.773 1 97.69 148 VAL A CA 1
ATOM 1143 C C . VAL A 1 148 ? 9.242 19.047 8.844 1 97.69 148 VAL A C 1
ATOM 1145 O O . VAL A 1 148 ? 8.812 18.203 9.625 1 97.69 148 VAL A O 1
ATOM 1148 N N . ILE A 1 149 ? 8.477 19.75 8.086 1 97.44 149 ILE A N 1
ATOM 1149 C CA . ILE A 1 149 ? 7.078 19.438 7.832 1 97.44 149 ILE A CA 1
ATOM 1150 C C . ILE A 1 149 ? 6.891 19.078 6.359 1 97.44 149 ILE A C 1
ATOM 1152 O O . ILE A 1 149 ? 7.242 19.859 5.473 1 97.44 149 ILE A O 1
ATOM 1156 N N . LEU A 1 150 ? 6.449 17.891 6.098 1 97.19 150 LEU A N 1
ATOM 1157 C CA . LEU A 1 150 ? 6.102 17.438 4.754 1 97.19 150 LEU A CA 1
ATOM 1158 C C . LEU A 1 150 ? 4.598 17.516 4.52 1 97.19 150 LEU A C 1
ATOM 1160 O O . LEU A 1 150 ? 3.816 16.875 5.219 1 97.19 150 LEU A O 1
ATOM 1164 N N . LEU A 1 151 ? 4.172 18.312 3.578 1 94.88 151 LEU A N 1
ATOM 1165 C CA . LEU A 1 151 ? 2.785 18.375 3.127 1 94.88 151 LEU A CA 1
ATOM 1166 C C . LEU A 1 151 ? 2.584 17.547 1.866 1 94.88 151 LEU A C 1
ATOM 1168 O O . LEU A 1 151 ? 3.066 17.906 0.792 1 94.88 151 LEU A O 1
ATOM 1172 N N . LEU A 1 152 ? 1.922 16.422 1.997 1 94.75 152 LEU A N 1
ATOM 1173 C CA . LEU A 1 152 ? 1.623 15.539 0.876 1 94.75 152 LEU A CA 1
ATOM 1174 C C . LEU A 1 152 ? 0.169 15.688 0.44 1 94.75 152 LEU A C 1
ATOM 1176 O O . LEU A 1 152 ? -0.742 15.234 1.138 1 94.75 152 LEU A O 1
ATOM 1180 N N . GLU A 1 153 ? -0.085 16.328 -0.683 1 89.12 153 GLU A N 1
ATOM 1181 C CA . GLU A 1 153 ? -1.445 16.625 -1.114 1 89.12 153 GLU A CA 1
ATOM 1182 C C . GLU A 1 153 ? -1.625 16.359 -2.605 1 89.12 153 GLU A C 1
ATOM 1184 O O . GLU A 1 153 ? -0.657 16.391 -3.369 1 89.12 153 GLU A O 1
ATOM 1189 N N . ASP A 1 154 ? -2.797 15.953 -3.02 1 78.81 154 ASP A N 1
ATOM 1190 C CA . ASP A 1 154 ? -3.1 15.711 -4.426 1 78.81 154 ASP A CA 1
ATOM 1191 C C . ASP A 1 154 ? -2.887 16.969 -5.258 1 78.81 154 ASP A C 1
ATOM 1193 O O . ASP A 1 154 ? -3.115 18.094 -4.781 1 78.81 154 ASP A O 1
ATOM 1197 N N . GLU A 1 155 ? -2.068 16.688 -6.484 1 61.19 155 GLU A N 1
ATOM 1198 C CA . GLU A 1 155 ? -1.834 17.844 -7.344 1 61.19 155 GLU A CA 1
ATOM 1199 C C . GLU A 1 155 ? -3.148 18.438 -7.836 1 61.19 155 GLU A C 1
ATOM 1201 O O . GLU A 1 155 ? -4.051 17.703 -8.25 1 61.19 155 GLU A O 1
ATOM 1206 N N . HIS A 1 156 ? -3.545 19.562 -7.43 1 50.97 156 HIS A N 1
ATOM 1207 C CA . HIS A 1 156 ? -4.699 20.281 -7.945 1 50.97 156 HIS A CA 1
ATOM 1208 C C . HIS A 1 156 ? -4.289 21.25 -9.055 1 50.97 156 HIS A C 1
ATOM 1210 O O . HIS A 1 156 ? -3.859 22.375 -8.789 1 50.97 156 HIS A O 1
ATOM 1216 N N . ASP A 1 157 ? -3.5 20.641 -9.938 1 42.84 157 ASP A N 1
ATOM 1217 C CA . ASP A 1 157 ? -3.184 21.703 -10.883 1 42.84 157 ASP A CA 1
ATOM 1218 C C . ASP A 1 157 ? -4.441 22.188 -11.602 1 42.84 157 ASP A C 1
ATOM 1220 O O . ASP A 1 157 ? -5.289 21.375 -11.992 1 42.84 157 ASP A O 1
ATOM 1224 N N . GLU A 1 158 ? -4.918 23.266 -11.523 1 40.75 158 GLU A N 1
ATOM 1225 C CA . GLU A 1 158 ? -5.871 23.922 -12.414 1 40.75 158 GLU A CA 1
ATOM 1226 C C . GLU A 1 158 ? -5.586 23.578 -13.875 1 40.75 158 GLU A C 1
ATOM 1228 O O . GLU A 1 158 ? -6.492 23.609 -14.711 1 40.75 158 GLU A O 1
ATOM 1233 N N . ASN A 1 159 ? -4.418 23.469 -14.406 1 36.97 159 ASN A N 1
ATOM 1234 C CA . ASN A 1 159 ? -4.082 23.328 -15.82 1 36.97 159 ASN A CA 1
ATOM 1235 C C . ASN A 1 159 ? -3.873 21.875 -16.203 1 36.97 159 ASN A C 1
ATOM 1237 O O . ASN A 1 159 ? -3.268 21.578 -17.234 1 36.97 159 ASN A O 1
ATOM 1241 N N . SER A 1 160 ? -4.152 20.953 -15.422 1 35.94 160 SER A N 1
ATOM 1242 C CA . SER A 1 160 ? -3.809 19.609 -15.859 1 35.94 160 SER A CA 1
ATOM 1243 C C . SER A 1 160 ? -4.762 19.109 -16.938 1 35.94 160 SER A C 1
ATOM 1245 O O . SER A 1 160 ? -5.969 19.359 -16.875 1 35.94 160 SER A O 1
ATOM 1247 N N . GLU A 1 161 ? -4.324 18.844 -18.141 1 32.69 161 GLU A N 1
ATOM 1248 C CA . GLU A 1 161 ? -5.031 18.344 -19.312 1 32.69 161 GLU A CA 1
ATOM 1249 C C . GLU A 1 161 ? -5.93 17.156 -18.938 1 32.69 161 GLU A C 1
ATOM 1251 O O . GLU A 1 161 ? -6.879 16.844 -19.656 1 32.69 161 GLU A O 1
ATOM 1256 N N . GLU A 1 162 ? -5.543 16.391 -18.062 1 33.78 162 GLU A N 1
ATOM 1257 C CA . GLU A 1 162 ? -6.266 15.148 -17.828 1 33.78 162 GLU A CA 1
ATOM 1258 C C . GLU A 1 162 ? -7.629 15.414 -17.203 1 33.78 162 GLU A C 1
ATOM 1260 O O . GLU A 1 162 ? -8.414 14.484 -16.984 1 33.78 162 GLU A O 1
ATOM 1265 N N . ILE A 1 163 ? -7.91 16.5 -16.625 1 31.73 163 ILE A N 1
ATOM 1266 C CA . ILE A 1 163 ? -9.258 16.781 -16.172 1 31.73 163 ILE A CA 1
ATOM 1267 C C . ILE A 1 163 ? -10.25 16.625 -17.312 1 31.73 163 ILE A C 1
ATOM 1269 O O . ILE A 1 163 ? -11.461 16.609 -17.109 1 31.73 163 ILE A O 1
ATOM 1273 N N . LYS A 1 164 ? -9.852 16.828 -18.5 1 27.58 164 LYS A N 1
ATOM 1274 C CA . LYS A 1 164 ? -10.859 16.859 -19.562 1 27.58 164 LYS A CA 1
ATOM 1275 C C . LYS A 1 164 ? -11.414 15.469 -19.828 1 27.58 164 LYS A C 1
ATOM 1277 O O . LYS A 1 164 ? -12.359 15.312 -20.609 1 27.58 164 LYS A O 1
ATOM 1282 N N . SER A 1 165 ? -10.547 14.406 -19.562 1 29.06 165 SER A N 1
ATOM 1283 C CA . SER A 1 165 ? -11.039 13.242 -20.297 1 29.06 165 SER A CA 1
ATOM 1284 C C . SER A 1 165 ? -12.109 12.5 -19.5 1 29.06 165 SER A C 1
ATOM 1286 O O . SER A 1 165 ? -12.773 11.602 -20.031 1 29.06 165 SER A O 1
ATOM 1288 N N . GLY A 1 166 ? -13.016 12.773 -18.562 1 27.14 166 GLY A N 1
ATOM 1289 C CA . GLY A 1 166 ? -14.188 12.266 -17.875 1 27.14 166 GLY A CA 1
ATOM 1290 C C . GLY A 1 166 ? -13.914 11.008 -17.078 1 27.14 166 GLY A C 1
ATOM 1291 O O . GLY A 1 166 ? -14.805 10.484 -16.406 1 27.14 166 GLY A O 1
ATOM 1292 N N . ASP A 1 167 ? -13.266 9.898 -17.5 1 28.41 167 ASP A N 1
ATOM 1293 C CA . ASP A 1 167 ? -13.461 8.531 -17.031 1 28.41 167 ASP A CA 1
ATOM 1294 C C . ASP A 1 167 ? -12.922 8.359 -15.617 1 28.41 167 ASP A C 1
ATOM 1296 O O . ASP A 1 167 ? -11.898 8.938 -15.266 1 28.41 167 ASP A O 1
ATOM 1300 N N . TRP A 1 168 ? -13.523 7.852 -14.57 1 30.7 168 TRP A N 1
ATOM 1301 C CA . TRP A 1 168 ? -13.297 7.395 -13.203 1 30.7 168 TRP A CA 1
ATOM 1302 C C . TRP A 1 168 ? -12.281 6.262 -13.172 1 30.7 168 TRP A C 1
ATOM 1304 O O . TRP A 1 168 ? -12.086 5.562 -14.164 1 30.7 168 TRP A O 1
ATOM 1314 N N . PRO A 1 169 ? -11.414 5.746 -11.75 1 36.97 169 PRO A N 1
ATOM 1315 C CA . PRO A 1 169 ? -11.328 6.359 -10.422 1 36.97 169 PRO A CA 1
ATOM 1316 C C . PRO A 1 169 ? -10.742 7.773 -10.469 1 36.97 169 PRO A C 1
ATOM 1318 O O . PRO A 1 169 ? -9.906 8.07 -11.32 1 36.97 169 PRO A O 1
ATOM 1321 N N . PRO A 1 170 ? -11.445 8.977 -9.836 1 32.94 170 PRO A N 1
ATOM 1322 C CA . PRO A 1 170 ? -11.117 10.266 -10.438 1 32.94 170 PRO A CA 1
ATOM 1323 C C . PRO A 1 170 ? -9.664 10.672 -10.219 1 32.94 170 PRO A C 1
ATOM 1325 O O . PRO A 1 170 ? -9.273 11.008 -9.094 1 32.94 170 PRO A O 1
ATOM 1328 N N . HIS A 1 171 ? -8.797 9.969 -10.211 1 36.28 171 HIS A N 1
ATOM 1329 C CA . HIS A 1 171 ? -7.559 10.711 -10.406 1 36.28 171 HIS A CA 1
ATOM 1330 C C . HIS A 1 171 ? -7.805 11.984 -11.211 1 36.28 171 HIS A C 1
ATOM 1332 O O . HIS A 1 171 ? -6.859 12.695 -11.562 1 36.28 171 HIS A O 1
ATOM 1338 N N . ASN A 1 172 ? -8.93 11.93 -11.797 1 37.31 172 ASN A N 1
ATOM 1339 C CA . ASN A 1 172 ? -9.438 13.195 -12.32 1 37.31 172 ASN A CA 1
ATOM 1340 C C . ASN A 1 172 ? -9.477 14.273 -11.234 1 37.31 172 ASN A C 1
ATOM 1342 O O . ASN A 1 172 ? -10.242 15.227 -11.336 1 37.31 172 ASN A O 1
ATOM 1346 N N . MET A 1 173 ? -9.078 13.805 -10.062 1 40.62 173 MET A N 1
ATOM 1347 C CA . MET A 1 173 ? -9.195 14.852 -9.055 1 40.62 173 MET A CA 1
ATOM 1348 C C . MET A 1 173 ? -8.344 16.062 -9.422 1 40.62 173 MET A C 1
ATOM 1350 O O . MET A 1 173 ? -7.977 16.859 -8.555 1 40.62 173 MET A O 1
ATOM 1354 N N . LYS A 1 174 ? -7.711 15.914 -10.391 1 42.69 174 LYS A N 1
ATOM 1355 C CA . LYS A 1 174 ? -7.117 17.125 -10.953 1 42.69 174 LYS A CA 1
ATOM 1356 C C . LYS A 1 174 ? -8.156 18.234 -11.102 1 42.69 174 LYS A C 1
ATOM 1358 O O . LYS A 1 174 ? -9.242 18 -11.641 1 42.69 174 LYS A O 1
ATOM 1363 N N . GLY A 1 175 ? -7.891 19.203 -10.297 1 55.59 175 GLY A N 1
ATOM 1364 C CA . GLY A 1 175 ? -8.148 20.625 -10.422 1 55.59 175 GLY A CA 1
ATOM 1365 C C . GLY A 1 175 ? -9.445 21.062 -9.781 1 55.59 175 GLY A C 1
ATOM 1366 O O . GLY A 1 175 ? -10.258 21.75 -10.406 1 55.59 175 GLY A O 1
ATOM 1367 N N . THR A 1 176 ? -9.633 20.266 -8.547 1 65.06 176 THR A N 1
ATOM 1368 C CA . THR A 1 176 ? -10.797 20.859 -7.891 1 65.06 176 THR A CA 1
ATOM 1369 C C . THR A 1 176 ? -10.508 22.281 -7.449 1 65.06 176 THR A C 1
ATOM 1371 O O . THR A 1 176 ? -9.594 22.516 -6.648 1 65.06 176 THR A O 1
ATOM 1374 N N . PRO A 1 177 ? -11.117 23.203 -8.117 1 71.94 177 PRO A N 1
ATOM 1375 C CA . PRO A 1 177 ? -10.891 24.594 -7.684 1 71.94 177 PRO A CA 1
ATOM 1376 C C . PRO A 1 177 ? -11 24.75 -6.168 1 71.94 177 PRO A C 1
ATOM 1378 O O . PRO A 1 177 ? -11.914 24.203 -5.551 1 71.94 177 PRO A O 1
ATOM 1381 N N . GLY A 1 178 ? -9.984 25.328 -5.582 1 74.25 178 GLY A N 1
ATOM 1382 C CA . GLY A 1 178 ? -10.031 25.609 -4.156 1 74.25 178 GLY A CA 1
ATOM 1383 C C . GLY A 1 178 ? -9.641 24.422 -3.295 1 74.25 178 GLY A C 1
ATOM 1384 O O . GLY A 1 178 ? -9.711 24.484 -2.066 1 74.25 178 GLY A O 1
ATOM 1385 N N . ALA A 1 179 ? -9.281 23.328 -3.961 1 80 179 ALA A N 1
ATOM 1386 C CA . ALA A 1 179 ? -8.82 22.172 -3.205 1 80 179 ALA A CA 1
ATOM 1387 C C . ALA A 1 179 ? -7.426 22.422 -2.625 1 80 179 ALA A C 1
ATOM 1389 O O . ALA A 1 179 ? -6.473 21.719 -2.967 1 80 179 ALA A O 1
ATOM 1390 N N . MET A 1 180 ? -7.367 23.375 -1.745 1 85.38 180 MET A N 1
ATOM 1391 C CA . MET A 1 180 ? -6.121 23.75 -1.09 1 85.38 180 MET A CA 1
ATOM 1392 C C . MET A 1 180 ? -6.129 23.344 0.378 1 85.38 180 MET A C 1
ATOM 1394 O O . MET A 1 180 ? -7.18 22.984 0.923 1 85.38 180 MET A O 1
ATOM 1398 N N . THR A 1 181 ? -4.949 23.406 0.996 1 90.38 181 THR A N 1
ATOM 1399 C CA . THR A 1 181 ? -4.836 23.094 2.418 1 90.38 181 THR A CA 1
ATOM 1400 C C . THR A 1 181 ? -5.852 23.906 3.227 1 90.38 181 THR A C 1
ATOM 1402 O O . THR A 1 181 ? -6.051 25.094 2.973 1 90.38 181 THR A O 1
ATOM 1405 N N . VAL A 1 182 ? -6.449 23.281 4.141 1 93.81 182 VAL A N 1
ATOM 1406 C CA . VAL A 1 182 ? -7.461 23.953 4.961 1 93.81 182 VAL A CA 1
ATOM 1407 C C . VAL A 1 182 ? -6.867 25.188 5.613 1 93.81 182 VAL A C 1
ATOM 1409 O O . VAL A 1 182 ? -5.715 25.188 6.051 1 93.81 182 VAL A O 1
ATOM 1412 N N . LYS A 1 183 ? -7.629 26.203 5.707 1 91.31 183 LYS A N 1
ATOM 1413 C CA . LYS A 1 183 ? -7.184 27.531 6.121 1 91.31 183 LYS A CA 1
ATOM 1414 C C . LYS A 1 183 ? -6.508 27.484 7.488 1 91.31 183 LYS A C 1
ATOM 1416 O O . LYS A 1 183 ? -5.457 28.109 7.688 1 91.31 183 LYS A O 1
ATOM 1421 N N . THR A 1 184 ? -7.105 26.781 8.453 1 94.5 184 THR A N 1
ATOM 1422 C CA . THR A 1 184 ? -6.57 26.719 9.805 1 94.5 184 THR A CA 1
ATOM 1423 C C . THR A 1 184 ? -5.129 26.203 9.789 1 94.5 184 THR A C 1
ATOM 1425 O O . THR A 1 184 ? -4.266 26.766 10.477 1 94.5 184 THR A O 1
ATOM 1428 N N . ILE A 1 185 ? -4.875 25.234 9.039 1 94.31 185 ILE A N 1
ATOM 1429 C CA . ILE A 1 185 ? -3.545 24.641 8.938 1 94.31 185 ILE A CA 1
ATOM 1430 C C . ILE A 1 185 ? -2.617 25.594 8.18 1 94.31 185 ILE A C 1
ATOM 1432 O O . ILE A 1 185 ? -1.479 25.812 8.586 1 94.31 185 ILE A O 1
ATOM 1436 N N . ARG A 1 186 ? -3.072 26.141 7.094 1 91.38 186 ARG A N 1
ATOM 1437 C CA . ARG A 1 186 ? -2.285 27.078 6.312 1 91.38 186 ARG A CA 1
ATOM 1438 C C . ARG A 1 186 ? -1.854 28.266 7.168 1 91.38 186 ARG A C 1
ATOM 1440 O O . ARG A 1 186 ? -0.702 28.703 7.102 1 91.38 186 ARG A O 1
ATOM 1447 N N . ASP A 1 187 ? -2.756 28.75 7.945 1 90.81 187 ASP A N 1
ATOM 1448 C CA . ASP A 1 187 ? -2.49 29.922 8.789 1 90.81 187 ASP A CA 1
ATOM 1449 C C . ASP A 1 187 ? -1.36 29.641 9.773 1 90.81 187 ASP A C 1
ATOM 1451 O O . ASP A 1 187 ? -0.476 30.469 9.969 1 90.81 187 ASP A O 1
ATOM 1455 N N . VAL A 1 188 ? -1.367 28.469 10.359 1 92.19 188 VAL A N 1
ATOM 1456 C CA . VAL A 1 188 ? -0.365 28.172 11.375 1 92.19 188 VAL A CA 1
ATOM 1457 C C . VAL A 1 188 ? 0.977 27.875 10.711 1 92.19 188 VAL A C 1
ATOM 1459 O O . VAL A 1 188 ? 2.035 28.156 11.273 1 92.19 188 VAL A O 1
ATOM 1462 N N . LEU A 1 189 ? 0.951 27.344 9.539 1 88.25 189 LEU A N 1
ATOM 1463 C CA . LEU A 1 189 ? 2.182 27.109 8.797 1 88.25 189 LEU A CA 1
ATOM 1464 C C . LEU A 1 189 ? 2.871 28.422 8.445 1 88.25 189 LEU A C 1
ATOM 1466 O O . LEU A 1 189 ? 4.102 28.484 8.398 1 88.25 189 LEU A O 1
ATOM 1470 N N . GLU A 1 190 ? 2.061 29.438 8.242 1 82.19 190 GLU A N 1
ATOM 1471 C CA . GLU A 1 190 ? 2.568 30.734 7.832 1 82.19 190 GLU A CA 1
ATOM 1472 C C . GLU A 1 190 ? 2.814 31.641 9.047 1 82.19 190 GLU A C 1
ATOM 1474 O O . GLU A 1 190 ? 3.166 32.812 8.891 1 82.19 190 GLU A O 1
ATOM 1479 N N . GLY A 1 191 ? 2.646 31.062 10.258 1 76.75 191 GLY A N 1
ATOM 1480 C CA . GLY A 1 191 ? 2.922 31.812 11.469 1 76.75 191 GLY A CA 1
ATOM 1481 C C . GLY A 1 191 ? 1.779 32.719 11.883 1 76.75 191 GLY A C 1
ATOM 1482 O O . GLY A 1 191 ? 1.977 33.656 12.648 1 76.75 191 GLY A O 1
ATOM 1483 N N . ARG A 1 192 ? 0.635 32.625 11.242 1 67.94 192 ARG A N 1
ATOM 1484 C CA . ARG A 1 192 ? -0.527 33.438 11.562 1 67.94 192 ARG A CA 1
ATOM 1485 C C . ARG A 1 192 ? -1.381 32.781 12.641 1 67.94 192 ARG A C 1
ATOM 1487 O O . ARG A 1 192 ? -2.494 32.344 12.375 1 67.94 192 ARG A O 1
ATOM 1494 N N . TYR A 1 193 ? -0.846 32.312 13.812 1 60.94 193 TYR A N 1
ATOM 1495 C CA . TYR A 1 193 ? -1.646 31.766 14.898 1 60.94 193 TYR A CA 1
ATOM 1496 C C . TYR A 1 193 ? -1.856 32.781 16 1 60.94 193 TYR A C 1
ATOM 1498 O O . TYR A 1 193 ? -0.997 33.656 16.25 1 60.94 193 TYR A O 1
ATOM 1506 N N . SER A 1 194 ? -3.193 33.156 16.188 1 49.72 194 SER A N 1
ATOM 1507 C CA . SER A 1 194 ? -3.566 34.094 17.266 1 49.72 194 SER A CA 1
ATOM 1508 C C . SER A 1 194 ? -3.447 33.438 18.625 1 49.72 194 SER A C 1
ATOM 1510 O O . SER A 1 194 ? -3.588 32.219 18.75 1 49.72 194 SER A O 1
ATOM 1512 N N . MET B 1 1 ? 14.766 -9.047 -17.375 1 96.88 1 MET B N 1
ATOM 1513 C CA . MET B 1 1 ? 14.297 -10.367 -16.953 1 96.88 1 MET B CA 1
ATOM 1514 C C . MET B 1 1 ? 12.859 -10.312 -16.469 1 96.88 1 MET B C 1
ATOM 1516 O O . MET B 1 1 ? 12.477 -9.375 -15.758 1 96.88 1 MET B O 1
ATOM 1520 N N . LYS B 1 2 ? 12.094 -11.273 -16.922 1 98.12 2 LYS B N 1
ATOM 1521 C CA . LYS B 1 2 ? 10.672 -11.289 -16.594 1 98.12 2 LYS B CA 1
ATOM 1522 C C . LYS B 1 2 ? 10.352 -12.367 -15.562 1 98.12 2 LYS B C 1
ATOM 1524 O O . LYS B 1 2 ? 10.922 -13.453 -15.594 1 98.12 2 LYS B O 1
ATOM 1529 N N . ALA B 1 3 ? 9.391 -12.016 -14.633 1 98.69 3 ALA B N 1
ATOM 1530 C CA . ALA B 1 3 ? 9.008 -12.977 -13.594 1 98.69 3 ALA B CA 1
ATOM 1531 C C . ALA B 1 3 ? 7.496 -13.102 -13.492 1 98.69 3 ALA B C 1
ATOM 1533 O O . ALA B 1 3 ? 6.773 -12.109 -13.609 1 98.69 3 ALA B O 1
ATOM 1534 N N . LEU B 1 4 ? 7.035 -14.297 -13.336 1 98.81 4 LEU B N 1
ATOM 1535 C CA . LEU B 1 4 ? 5.672 -14.562 -12.883 1 98.81 4 LEU B CA 1
ATOM 1536 C C . LEU B 1 4 ? 5.594 -14.539 -11.359 1 98.81 4 LEU B C 1
ATOM 1538 O O . LEU B 1 4 ? 6.336 -15.258 -10.688 1 98.81 4 LEU B O 1
ATOM 1542 N N . VAL B 1 5 ? 4.758 -13.703 -10.797 1 98.81 5 VAL B N 1
ATOM 1543 C CA . VAL B 1 5 ? 4.602 -13.586 -9.352 1 98.81 5 VAL B CA 1
ATOM 1544 C C . VAL B 1 5 ? 3.287 -14.234 -8.922 1 98.81 5 VAL B C 1
ATOM 1546 O O . VAL B 1 5 ? 2.219 -13.883 -9.422 1 98.81 5 VAL B O 1
ATOM 1549 N N . ILE B 1 6 ? 3.35 -15.18 -8.016 1 98.31 6 ILE B N 1
ATOM 1550 C CA . ILE B 1 6 ? 2.188 -15.875 -7.473 1 98.31 6 ILE B CA 1
ATOM 1551 C C . ILE B 1 6 ? 2.053 -15.562 -5.984 1 98.31 6 ILE B C 1
ATOM 1553 O O . ILE B 1 6 ? 2.926 -15.922 -5.188 1 98.31 6 ILE B O 1
ATOM 1557 N N . ILE B 1 7 ? 0.923 -14.969 -5.648 1 97.69 7 ILE B N 1
ATOM 1558 C CA . ILE B 1 7 ? 0.768 -14.453 -4.293 1 97.69 7 ILE B CA 1
ATOM 1559 C C . ILE B 1 7 ? -0.308 -15.25 -3.559 1 97.69 7 ILE B C 1
ATOM 1561 O O . ILE B 1 7 ? -1.472 -15.258 -3.965 1 97.69 7 ILE B O 1
ATOM 1565 N N . ASP B 1 8 ? 0.012 -15.93 -2.506 1 94.81 8 ASP B N 1
ATOM 1566 C CA . ASP B 1 8 ? -0.833 -16.469 -1.44 1 94.81 8 ASP B CA 1
ATOM 1567 C C . ASP B 1 8 ? -1.803 -17.516 -1.979 1 94.81 8 ASP B C 1
ATOM 1569 O O . ASP B 1 8 ? -2.973 -17.547 -1.59 1 94.81 8 ASP B O 1
ATOM 1573 N N . MET B 1 9 ? -1.35 -18.297 -2.9 1 95.19 9 MET B N 1
ATOM 1574 C CA . MET B 1 9 ? -2.148 -19.422 -3.363 1 95.19 9 MET B CA 1
ATOM 1575 C C . MET B 1 9 ? -1.905 -20.656 -2.498 1 95.19 9 MET B C 1
ATOM 1577 O O . MET B 1 9 ? -1.425 -21.688 -2.986 1 95.19 9 MET B O 1
ATOM 1581 N N . THR B 1 10 ? -2.273 -20.531 -1.246 1 92.88 10 THR B N 1
ATOM 1582 C CA . THR B 1 10 ? -2.123 -21.578 -0.252 1 92.88 10 THR B CA 1
ATOM 1583 C C . THR B 1 10 ? -3.48 -22.156 0.13 1 92.88 10 THR B C 1
ATOM 1585 O O . THR B 1 10 ? -4.516 -21.516 -0.067 1 92.88 10 THR B O 1
ATOM 1588 N N . ASN B 1 11 ? -3.49 -23.281 0.748 1 92.5 11 ASN B N 1
ATOM 1589 C CA . ASN B 1 11 ? -4.723 -24 1.069 1 92.5 11 ASN B CA 1
ATOM 1590 C C . ASN B 1 11 ? -5.648 -23.156 1.934 1 92.5 11 ASN B C 1
ATOM 1592 O O . ASN B 1 11 ? -6.863 -23.125 1.713 1 92.5 11 ASN B O 1
ATOM 1596 N N . ASP B 1 12 ? -5.129 -22.422 2.84 1 90.69 12 ASP B N 1
ATOM 1597 C CA . ASP B 1 12 ? -5.938 -21.703 3.828 1 90.69 12 ASP B CA 1
ATOM 1598 C C . ASP B 1 12 ? -6.52 -20.422 3.244 1 90.69 12 ASP B C 1
ATOM 1600 O O . ASP B 1 12 ? -7.461 -19.859 3.799 1 90.69 12 ASP B O 1
ATOM 1604 N N . PHE B 1 13 ? -6.012 -20.047 2.084 1 93.06 13 PHE B N 1
ATOM 1605 C CA . PHE B 1 13 ? -6.566 -18.859 1.44 1 93.06 13 PHE B CA 1
ATOM 1606 C C . PHE B 1 13 ? -7.449 -19.25 0.258 1 93.06 13 PHE B C 1
ATOM 1608 O O . PHE B 1 13 ? -8.211 -18.422 -0.25 1 93.06 13 PHE B O 1
ATOM 1615 N N . VAL B 1 14 ? -7.332 -20.453 -0.188 1 95.56 14 VAL B N 1
ATOM 1616 C CA . VAL B 1 14 ? -8.031 -20.859 -1.399 1 95.56 14 VAL B CA 1
ATOM 1617 C C . VAL B 1 14 ? -9.266 -21.672 -1.028 1 95.56 14 VAL B C 1
ATOM 1619 O O . VAL B 1 14 ? -10.312 -21.562 -1.676 1 95.56 14 VAL B O 1
ATOM 1622 N N . TYR B 1 15 ? -9.133 -22.453 0.052 1 95 15 TYR B N 1
ATOM 1623 C CA . TYR B 1 15 ? -10.188 -23.406 0.345 1 95 15 TYR B CA 1
ATOM 1624 C C . TYR B 1 15 ? -10.852 -23.094 1.68 1 95 15 TYR B C 1
ATOM 1626 O O . TYR B 1 15 ? -10.18 -22.75 2.654 1 95 15 TYR B O 1
ATOM 1634 N N . GLU B 1 16 ? -12.18 -23.266 1.694 1 94.75 16 GLU B N 1
ATOM 1635 C CA . G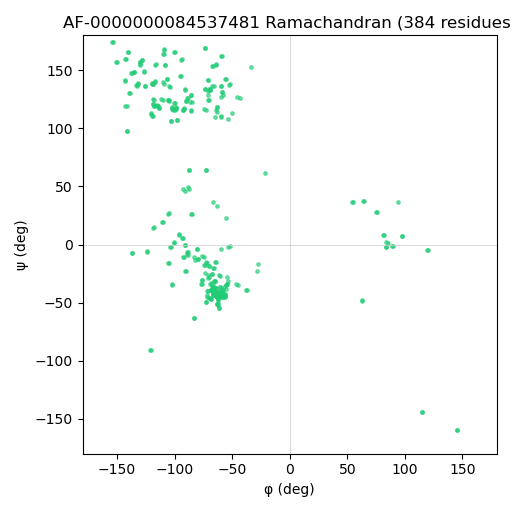LU B 1 16 ? -12.922 -23.094 2.938 1 94.75 16 GLU B CA 1
ATOM 1636 C C . GLU B 1 16 ? -12.508 -24.141 3.977 1 94.75 16 GLU B C 1
ATOM 1638 O O . GLU B 1 16 ? -12.469 -23.844 5.172 1 94.75 16 GLU B O 1
ATOM 1643 N N . THR B 1 17 ? -12.344 -25.359 3.443 1 94.62 17 THR B N 1
ATOM 1644 C CA . THR B 1 17 ? -11.789 -26.438 4.242 1 94.62 17 THR B CA 1
ATOM 1645 C C . THR B 1 17 ? -10.742 -27.219 3.453 1 94.62 17 THR B C 1
ATOM 1647 O O . THR B 1 17 ? -10.797 -27.281 2.225 1 94.62 17 THR B O 1
ATOM 1650 N N . TYR B 1 18 ? -9.773 -27.734 4.16 1 92.06 18 TYR B N 1
ATOM 1651 C CA . TYR B 1 18 ? -8.742 -28.547 3.523 1 92.06 18 TYR B CA 1
ATOM 1652 C C . TYR B 1 18 ? -8.195 -29.578 4.492 1 92.06 18 TYR B C 1
ATOM 1654 O O . TYR B 1 18 ? -8.297 -29.422 5.711 1 92.06 18 TYR B O 1
ATOM 1662 N N . GLU B 1 19 ? -7.648 -30.625 3.967 1 91.38 19 GLU B N 1
ATOM 1663 C CA . GLU B 1 19 ? -7.109 -31.719 4.77 1 91.38 19 GLU B CA 1
ATOM 1664 C C . GLU B 1 19 ? -5.582 -31.672 4.793 1 91.38 19 GLU B C 1
ATOM 1666 O O . GLU B 1 19 ? -4.949 -31.422 3.768 1 91.38 19 GLU B O 1
ATOM 1671 N N . HIS B 1 20 ? -5.02 -31.891 5.996 1 87.12 20 HIS B N 1
ATOM 1672 C CA . HIS B 1 20 ? -3.582 -32.031 6.176 1 87.12 20 HIS B CA 1
ATOM 1673 C C . HIS B 1 20 ? -3.264 -33.094 7.242 1 87.12 20 HIS B C 1
ATOM 1675 O O . HIS B 1 20 ? -3.707 -32.969 8.383 1 87.12 20 HIS B O 1
ATOM 1681 N N . GLU B 1 21 ? -2.533 -34.125 6.758 1 88.75 21 GLU B N 1
ATOM 1682 C CA . GLU B 1 21 ? -2.129 -35.188 7.648 1 88.75 21 GLU B CA 1
ATOM 1683 C C . GLU B 1 21 ? -3.332 -35.781 8.375 1 88.75 21 GLU B C 1
ATOM 1685 O O . GLU B 1 21 ? -3.291 -36 9.594 1 88.75 21 GLU B O 1
ATOM 1690 N N . GLY B 1 22 ? -4.406 -35.875 7.73 1 90.81 22 GLY B N 1
ATOM 1691 C CA . GLY B 1 22 ? -5.586 -36.594 8.227 1 90.81 22 GLY B CA 1
ATOM 1692 C C . GLY B 1 22 ? -6.512 -35.688 9.031 1 90.81 22 GLY B C 1
ATOM 1693 O O . GLY B 1 22 ? -7.531 -36.156 9.547 1 90.81 22 GLY B O 1
ATOM 1694 N N . THR B 1 23 ? -6.109 -34.5 9.164 1 91.94 23 THR B N 1
ATOM 1695 C CA . THR B 1 23 ? -6.914 -33.531 9.938 1 91.94 23 THR B CA 1
ATOM 1696 C C . THR B 1 23 ? -7.539 -32.5 9.016 1 91.94 23 THR B C 1
ATOM 1698 O O . THR B 1 23 ? -6.887 -32 8.094 1 91.94 23 THR B O 1
ATOM 1701 N N . LEU B 1 24 ? -8.797 -32.219 9.336 1 93.19 24 LEU B N 1
ATOM 1702 C CA . LEU B 1 24 ? -9.516 -31.172 8.594 1 93.19 24 LEU B CA 1
ATOM 1703 C C . LEU B 1 24 ? -9.297 -29.797 9.211 1 93.19 24 LEU B C 1
ATOM 1705 O O . LEU B 1 24 ? -9.453 -29.625 10.422 1 93.19 24 LEU B O 1
ATOM 1709 N N . TYR B 1 25 ? -8.859 -28.938 8.367 1 90.19 25 TYR B N 1
ATOM 1710 C CA . TYR B 1 25 ? -8.625 -27.562 8.812 1 90.19 25 TYR B CA 1
ATOM 1711 C C . TYR B 1 25 ? -9.555 -26.594 8.094 1 90.19 25 TYR B C 1
ATOM 1713 O O . TYR B 1 25 ? -10.062 -26.891 7.012 1 90.19 25 TYR B O 1
ATOM 1721 N N . GLU B 1 26 ? -9.82 -25.484 8.68 1 91 26 GLU B N 1
ATOM 1722 C CA . GLU B 1 26 ? -10.594 -24.406 8.062 1 91 26 GLU B CA 1
ATOM 1723 C C . GLU B 1 26 ? -9.68 -23.359 7.426 1 91 26 GLU B C 1
ATOM 1725 O O . GLU B 1 26 ? -8.609 -23.078 7.949 1 91 26 GLU B O 1
ATOM 1730 N N . GLY B 1 27 ? -10.172 -22.844 6.344 1 89.38 27 GLY B N 1
ATOM 1731 C CA . GLY B 1 27 ? -9.438 -21.766 5.715 1 89.38 27 GLY B CA 1
ATOM 1732 C C . GLY B 1 27 ? -9.344 -20.516 6.582 1 89.38 27 GLY B C 1
ATOM 1733 O O . GLY B 1 27 ? -10.172 -20.328 7.48 1 89.38 27 GLY B O 1
ATOM 1734 N N . LYS B 1 28 ? -8.336 -19.734 6.348 1 81.06 28 LYS B N 1
ATOM 1735 C CA . LYS B 1 28 ? -8.109 -18.5 7.09 1 81.06 28 LYS B CA 1
ATOM 1736 C C . LYS B 1 28 ? -8.93 -17.344 6.52 1 81.06 28 LYS B C 1
ATOM 1738 O O . LYS B 1 28 ? -9.719 -16.719 7.238 1 81.06 28 LYS B O 1
ATOM 1743 N N . LEU B 1 29 ? -8.695 -16.953 5.324 1 81.62 29 LEU B N 1
ATOM 1744 C CA . LEU B 1 29 ? -9.375 -15.906 4.566 1 81.62 29 LEU B CA 1
ATOM 1745 C C . LEU B 1 29 ? -9.539 -16.312 3.107 1 81.62 29 LEU B C 1
ATOM 1747 O O . LEU B 1 29 ? -8.609 -16.188 2.312 1 81.62 29 LEU B O 1
ATOM 1751 N N . VAL B 1 30 ? -10.727 -16.797 2.877 1 85.88 30 VAL B N 1
ATOM 1752 C CA . VAL B 1 30 ? -10.961 -17.406 1.572 1 85.88 30 VAL B CA 1
ATOM 1753 C C . VAL B 1 30 ? -11.734 -16.438 0.68 1 85.88 30 VAL B C 1
ATOM 1755 O O . VAL B 1 30 ? -12.859 -16.047 1.003 1 85.88 30 VAL B O 1
ATOM 1758 N N . ALA B 1 31 ? -11.047 -16.047 -0.402 1 91.19 31 ALA B N 1
ATOM 1759 C CA . ALA B 1 31 ? -11.742 -15.227 -1.393 1 91.19 31 ALA B CA 1
ATOM 1760 C C . ALA B 1 31 ? -12.781 -16.047 -2.148 1 91.19 31 ALA B C 1
ATOM 1762 O O . ALA B 1 31 ? -12.539 -17.219 -2.471 1 91.19 31 ALA B O 1
ATOM 1763 N N . PRO B 1 32 ? -13.953 -15.492 -2.469 1 92.75 32 PRO B N 1
ATOM 1764 C CA . PRO B 1 32 ? -15.031 -16.219 -3.139 1 92.75 32 PRO B CA 1
ATOM 1765 C C . PRO B 1 32 ? -14.578 -16.875 -4.441 1 92.75 32 PRO B C 1
ATOM 1767 O O . PRO B 1 32 ? -15.023 -17.984 -4.77 1 92.75 32 PRO B O 1
ATOM 1770 N N . MET B 1 33 ? -13.688 -16.297 -5.176 1 94.81 33 MET B N 1
ATOM 1771 C CA . MET B 1 33 ? -13.305 -16.812 -6.484 1 94.81 33 MET B CA 1
ATOM 1772 C C . MET B 1 33 ? -11.891 -17.375 -6.457 1 94.81 33 MET B C 1
ATOM 1774 O O . MET B 1 33 ? -11.266 -17.547 -7.504 1 94.81 33 MET B O 1
ATOM 1778 N N . ALA B 1 34 ? -11.43 -17.672 -5.297 1 97.31 34 ALA B N 1
ATOM 1779 C CA . ALA B 1 34 ? -10.055 -18.141 -5.16 1 97.31 34 ALA B CA 1
ATOM 1780 C C . ALA B 1 34 ? -9.852 -19.453 -5.895 1 97.31 34 ALA B C 1
ATOM 1782 O O . ALA B 1 34 ? -8.891 -19.625 -6.645 1 97.31 34 ALA B O 1
ATOM 1783 N N . LYS B 1 35 ? -10.766 -20.391 -5.785 1 96.94 35 LYS B N 1
ATOM 1784 C CA . LYS B 1 35 ? -10.656 -21.703 -6.395 1 96.94 35 LYS B CA 1
ATOM 1785 C C . LYS B 1 35 ? -10.656 -21.609 -7.918 1 96.94 35 LYS B C 1
ATOM 1787 O O . LYS B 1 35 ? -9.961 -22.375 -8.594 1 96.94 35 LYS B O 1
ATOM 1792 N N . ALA B 1 36 ? -11.328 -20.656 -8.383 1 96.94 36 ALA B N 1
ATOM 1793 C CA . ALA B 1 36 ? -11.555 -20.547 -9.82 1 96.94 36 ALA B CA 1
ATOM 1794 C C . ALA B 1 36 ? -10.281 -20.109 -10.539 1 96.94 36 ALA B C 1
ATOM 1796 O O . ALA B 1 36 ? -10.172 -20.25 -11.766 1 96.94 36 ALA B O 1
ATOM 1797 N N . ILE B 1 37 ? -9.289 -19.609 -9.797 1 98.31 37 ILE B N 1
ATOM 1798 C CA . ILE B 1 37 ? -8.125 -19.078 -10.492 1 98.31 37 ILE B CA 1
ATOM 1799 C C . ILE B 1 37 ? -6.969 -20.062 -10.398 1 98.31 37 ILE B C 1
ATOM 1801 O O . ILE B 1 37 ? -5.918 -19.875 -11.016 1 98.31 37 ILE B O 1
ATOM 1805 N N . VAL B 1 38 ? -7.148 -21.156 -9.719 1 98.19 38 VAL B N 1
ATOM 1806 C CA . VAL B 1 38 ? -6.094 -22.141 -9.484 1 98.19 38 VAL B CA 1
ATOM 1807 C C . VAL B 1 38 ? -5.645 -22.734 -10.82 1 98.19 38 VAL B C 1
ATOM 1809 O O . VAL B 1 38 ? -4.453 -22.719 -11.148 1 98.19 38 VAL B O 1
ATOM 1812 N N . ASP B 1 39 ? -6.613 -23.188 -11.586 1 98 39 ASP B N 1
ATOM 1813 C CA . ASP B 1 39 ? -6.285 -23.844 -12.844 1 98 39 ASP B CA 1
ATOM 1814 C C . ASP B 1 39 ? -5.672 -22.859 -13.844 1 98 39 ASP B C 1
ATOM 1816 O O . ASP B 1 39 ? -4.812 -23.234 -14.641 1 98 39 ASP B O 1
ATOM 1820 N N . LYS B 1 40 ? -6.137 -21.672 -13.812 1 98.5 40 LYS B N 1
ATOM 1821 C CA . LYS B 1 40 ? -5.617 -20.656 -14.727 1 98.5 40 LYS B CA 1
ATOM 1822 C C . LYS B 1 40 ? -4.156 -20.344 -14.414 1 98.5 40 LYS B C 1
ATOM 1824 O O . LYS B 1 40 ? -3.332 -20.234 -15.328 1 98.5 40 LYS B O 1
ATOM 1829 N N . ILE B 1 41 ? -3.836 -20.25 -13.156 1 98.69 41 ILE B N 1
ATOM 1830 C CA . ILE B 1 41 ? -2.459 -20 -12.742 1 98.69 41 ILE B CA 1
ATOM 1831 C C . ILE B 1 41 ? -1.589 -21.203 -13.078 1 98.69 41 ILE B C 1
ATOM 1833 O O . ILE B 1 41 ? -0.463 -21.062 -13.555 1 98.69 41 ILE B O 1
ATOM 1837 N N . ALA B 1 42 ? -2.135 -22.406 -12.914 1 97.88 42 ALA B N 1
ATOM 1838 C CA . ALA B 1 42 ? -1.404 -23.625 -13.258 1 97.88 42 ALA B CA 1
ATOM 1839 C C . ALA B 1 42 ? -1.028 -23.641 -14.734 1 97.88 42 ALA B C 1
ATOM 1841 O O . ALA B 1 42 ? 0.091 -24.016 -15.094 1 97.88 42 ALA B O 1
ATOM 1842 N N . ARG B 1 43 ? -1.929 -23.219 -15.547 1 97.5 43 ARG B N 1
ATOM 1843 C CA . ARG B 1 43 ? -1.675 -23.188 -16.984 1 97.5 43 ARG B CA 1
ATOM 1844 C C . ARG B 1 43 ? -0.545 -22.219 -17.312 1 97.5 43 ARG B C 1
ATOM 1846 O O . ARG B 1 43 ? 0.276 -22.5 -18.203 1 97.5 43 ARG B O 1
ATOM 1853 N N . LEU B 1 44 ? -0.526 -21.031 -16.672 1 98.31 44 LEU B N 1
ATOM 1854 C CA . LEU B 1 44 ? 0.562 -20.078 -16.875 1 98.31 44 LEU B CA 1
ATOM 1855 C C . LEU B 1 44 ? 1.901 -20.703 -16.484 1 98.31 44 LEU B C 1
ATOM 1857 O O . LEU B 1 44 ? 2.896 -20.531 -17.188 1 98.31 44 LEU B O 1
ATOM 1861 N N . ILE B 1 45 ? 1.891 -21.422 -15.375 1 97.5 45 ILE B N 1
ATOM 1862 C CA . ILE B 1 45 ? 3.119 -22.047 -14.883 1 97.5 45 ILE B CA 1
ATOM 1863 C C . ILE B 1 45 ? 3.621 -23.062 -15.898 1 97.5 45 ILE B C 1
ATOM 1865 O O . ILE B 1 45 ? 4.812 -23.109 -16.219 1 97.5 45 ILE B O 1
ATOM 1869 N N . ILE B 1 46 ? 2.727 -23.859 -16.391 1 95.94 46 ILE B N 1
ATOM 1870 C CA . ILE B 1 46 ? 3.084 -24.875 -17.391 1 95.94 46 ILE B CA 1
ATOM 1871 C C . ILE B 1 46 ? 3.715 -24.203 -18.609 1 95.94 46 ILE B C 1
ATOM 1873 O O . ILE B 1 46 ? 4.738 -24.656 -19.125 1 95.94 46 ILE B O 1
ATOM 1877 N N . LYS B 1 47 ? 3.074 -23.109 -19.016 1 95.56 47 LYS B N 1
ATOM 1878 C CA . LYS B 1 47 ? 3.602 -22.344 -20.141 1 95.56 47 LYS B CA 1
ATOM 1879 C C . LYS B 1 47 ? 5.031 -21.891 -19.859 1 95.56 47 LYS B C 1
ATOM 1881 O O . LYS B 1 47 ? 5.898 -21.984 -20.734 1 95.56 47 LYS B O 1
ATOM 1886 N N . VAL B 1 48 ? 5.324 -21.438 -18.672 1 95.69 48 VAL B N 1
ATOM 1887 C CA . VAL B 1 48 ? 6.633 -20.922 -18.297 1 95.69 48 VAL B CA 1
ATOM 1888 C C . VAL B 1 48 ? 7.641 -22.062 -18.234 1 95.69 48 VAL B C 1
ATOM 1890 O O . VAL B 1 48 ? 8.734 -21.969 -18.797 1 95.69 48 VAL B O 1
ATOM 1893 N N . VAL B 1 49 ? 7.289 -23.156 -17.609 1 91.38 49 VAL B N 1
ATOM 1894 C CA . VAL B 1 49 ? 8.188 -24.281 -17.375 1 91.38 49 VAL B CA 1
ATOM 1895 C C . VAL B 1 49 ? 8.516 -24.969 -18.688 1 91.38 49 VAL B C 1
ATOM 1897 O O . VAL B 1 49 ? 9.648 -25.406 -18.906 1 91.38 49 VAL B O 1
ATOM 1900 N N . LYS B 1 50 ? 7.59 -24.984 -19.578 1 88.88 50 LYS B N 1
ATOM 1901 C CA . LYS B 1 50 ? 7.797 -25.625 -20.875 1 88.88 50 LYS B CA 1
ATOM 1902 C C . LYS B 1 50 ? 8.727 -24.781 -21.766 1 88.88 50 LYS B C 1
ATOM 1904 O O . LYS B 1 50 ? 9.336 -25.297 -22.703 1 88.88 50 LYS B O 1
ATOM 1909 N N . GLY B 1 51 ? 8.773 -23.516 -21.5 1 86.44 51 GLY B N 1
ATOM 1910 C CA . GLY B 1 51 ? 9.562 -22.609 -22.312 1 86.44 51 GLY B CA 1
ATOM 1911 C C . GLY B 1 51 ? 11.055 -22.703 -22.031 1 86.44 51 GLY B C 1
ATOM 1912 O O . GLY B 1 51 ? 11.867 -22.141 -22.766 1 86.44 51 GLY B O 1
ATOM 1913 N N . GLY B 1 52 ? 11.484 -23.406 -20.984 1 86.06 52 GLY B N 1
ATOM 1914 C CA . GLY B 1 52 ? 12.898 -23.578 -20.703 1 86.06 52 GLY B CA 1
ATOM 1915 C C . GLY B 1 52 ? 13.211 -23.609 -19.219 1 86.06 52 GLY B C 1
ATOM 1916 O O . GLY B 1 52 ? 12.344 -23.922 -18.406 1 86.06 52 GLY B O 1
ATOM 1917 N N . THR B 1 53 ? 14.492 -23.328 -18.938 1 88.31 53 THR B N 1
ATOM 1918 C CA . THR B 1 53 ? 14.945 -23.344 -17.547 1 88.31 53 THR B CA 1
ATOM 1919 C C . THR B 1 53 ? 14.359 -22.156 -16.781 1 88.31 53 THR B C 1
ATOM 1921 O O . THR B 1 53 ? 14.5 -21 -17.219 1 88.31 53 THR B O 1
ATOM 1924 N N . VAL B 1 54 ? 13.711 -22.531 -15.727 1 92.12 54 VAL B N 1
ATOM 1925 C CA . VAL B 1 54 ? 13.047 -21.5 -14.93 1 92.12 54 VAL B CA 1
ATOM 1926 C C . VAL B 1 54 ? 13.516 -21.594 -13.477 1 92.12 54 VAL B C 1
ATOM 1928 O O . VAL B 1 54 ? 13.68 -22.688 -12.938 1 92.12 54 VAL B O 1
ATOM 1931 N N . SER B 1 55 ? 13.812 -20.484 -12.836 1 93.19 55 SER B N 1
ATOM 1932 C CA . SER B 1 55 ? 14.102 -20.406 -11.406 1 93.19 55 SER B CA 1
ATOM 1933 C C . SER B 1 55 ? 12.836 -20.156 -10.602 1 93.19 55 SER B C 1
ATOM 1935 O O . SER B 1 55 ? 12.094 -19.219 -10.867 1 93.19 55 SER B O 1
ATOM 1937 N N . VAL B 1 56 ? 12.594 -21.062 -9.68 1 92.88 56 VAL B N 1
ATOM 1938 C CA . VAL B 1 56 ? 11.477 -20.891 -8.758 1 92.88 56 VAL B CA 1
ATOM 1939 C C . VAL B 1 56 ? 11.992 -20.406 -7.402 1 92.88 56 VAL B C 1
ATOM 1941 O O . VAL B 1 56 ? 12.781 -21.094 -6.75 1 92.88 56 VAL B O 1
ATOM 1944 N N . ILE B 1 57 ? 11.594 -19.266 -7 1 93 57 ILE B N 1
ATOM 1945 C CA . ILE B 1 57 ? 12.055 -18.672 -5.746 1 93 57 ILE B CA 1
ATOM 1946 C C . ILE B 1 57 ? 10.875 -18.469 -4.805 1 93 57 ILE B C 1
ATOM 1948 O O . ILE B 1 57 ? 9.883 -17.828 -5.168 1 93 57 ILE B O 1
ATOM 1952 N N . ARG B 1 58 ? 11 -19.016 -3.654 1 91 58 ARG B N 1
ATOM 1953 C CA . ARG B 1 58 ? 10.008 -18.828 -2.6 1 91 58 ARG B CA 1
ATOM 1954 C C . ARG B 1 58 ? 10.477 -17.797 -1.588 1 91 58 ARG B C 1
ATOM 1956 O O . ARG B 1 58 ? 11.562 -17.922 -1.019 1 91 58 ARG B O 1
ATOM 1963 N N . ILE B 1 59 ? 9.719 -16.812 -1.435 1 90.31 59 ILE B N 1
ATOM 1964 C CA . ILE B 1 59 ? 10.016 -15.773 -0.451 1 90.31 59 ILE B CA 1
ATOM 1965 C C . ILE B 1 59 ? 8.867 -15.68 0.557 1 90.31 59 ILE B C 1
ATOM 1967 O O . ILE B 1 59 ? 7.754 -15.281 0.206 1 90.31 59 ILE B O 1
ATOM 1971 N N . PRO B 1 60 ? 9.148 -16.062 1.782 1 85.75 60 PRO B N 1
ATOM 1972 C CA . PRO B 1 60 ? 8.109 -15.906 2.799 1 85.75 60 PRO B CA 1
ATOM 1973 C C . PRO B 1 60 ? 7.777 -14.445 3.088 1 85.75 60 PRO B C 1
ATOM 1975 O O . PRO B 1 60 ? 8.672 -13.594 3.098 1 85.75 60 PRO B O 1
ATOM 1978 N N . LYS B 1 61 ? 6.508 -14.188 3.184 1 83.69 61 LYS B N 1
ATOM 1979 C CA . LYS B 1 61 ? 6.125 -12.836 3.586 1 83.69 61 LYS B CA 1
ATOM 1980 C C . LYS B 1 61 ? 5.492 -12.836 4.973 1 83.69 61 LYS B C 1
ATOM 1982 O O . LYS B 1 61 ? 4.629 -13.664 5.27 1 83.69 61 LYS B O 1
ATOM 1987 N N . ASP B 1 62 ? 6.012 -12.062 5.848 1 79.19 62 ASP B N 1
ATOM 1988 C CA . ASP B 1 62 ? 5.492 -11.945 7.211 1 79.19 62 ASP B CA 1
ATOM 1989 C C . ASP B 1 62 ? 4.414 -10.867 7.297 1 79.19 62 ASP B C 1
ATOM 1991 O O . ASP B 1 62 ? 3.744 -10.734 8.32 1 79.19 62 ASP B O 1
ATOM 1995 N N . HIS B 1 63 ? 4.207 -10.172 6.273 1 87.44 63 HIS B N 1
ATOM 1996 C CA . H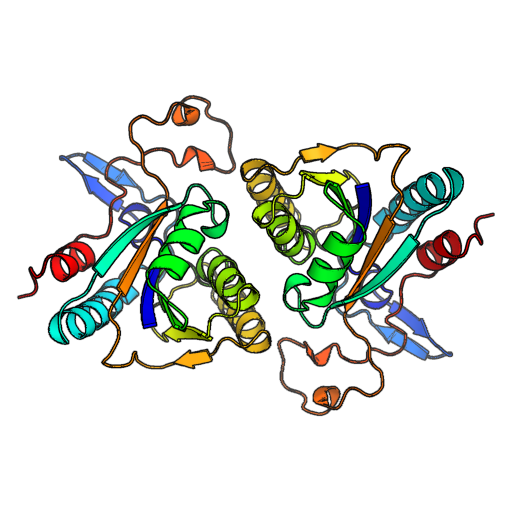IS B 1 63 ? 3.242 -9.086 6.184 1 87.44 63 HIS B CA 1
ATOM 1997 C C . HIS B 1 63 ? 2.527 -9.094 4.836 1 87.44 63 HIS B C 1
ATOM 1999 O O . HIS B 1 63 ? 2.93 -9.812 3.92 1 87.44 63 HIS B O 1
ATOM 2005 N N . LEU B 1 64 ? 1.466 -8.352 4.812 1 89.62 64 LEU B N 1
ATOM 2006 C CA . LEU B 1 64 ? 0.767 -8.234 3.537 1 89.62 64 LEU B CA 1
ATOM 2007 C C . LEU B 1 64 ? 1.711 -7.746 2.443 1 89.62 64 LEU B C 1
ATOM 2009 O O . LEU B 1 64 ? 1.616 -8.188 1.294 1 89.62 64 LEU B O 1
ATOM 2013 N N . ASN B 1 65 ? 2.582 -6.922 2.848 1 92.56 65 ASN B N 1
ATOM 2014 C CA . ASN B 1 65 ? 3.584 -6.328 1.97 1 92.56 65 ASN B CA 1
ATOM 2015 C C . ASN B 1 65 ? 4.879 -7.137 1.976 1 92.56 65 ASN B C 1
ATOM 2017 O O . ASN B 1 65 ? 5.613 -7.137 2.967 1 92.56 65 ASN B O 1
ATOM 2021 N N . ALA B 1 66 ? 5.227 -7.703 0.871 1 94.5 66 ALA B N 1
ATOM 2022 C CA . ALA B 1 66 ? 6.395 -8.57 0.78 1 94.5 66 ALA B CA 1
ATOM 2023 C C . ALA B 1 66 ? 7.688 -7.762 0.819 1 94.5 66 ALA B C 1
ATOM 2025 O O . ALA B 1 66 ? 8.766 -8.312 1.074 1 94.5 66 ALA B O 1
ATOM 2026 N N . PHE B 1 67 ? 7.609 -6.477 0.566 1 95.25 67 PHE B N 1
ATOM 2027 C CA . PHE B 1 67 ? 8.805 -5.645 0.502 1 95.25 67 PHE B CA 1
ATOM 2028 C C . PHE B 1 67 ? 9.273 -5.258 1.9 1 95.25 67 PHE B C 1
ATOM 2030 O O . PHE B 1 67 ? 10.312 -4.621 2.059 1 95.25 67 PHE B O 1
ATOM 2037 N N . MET B 1 68 ? 8.469 -5.672 2.881 1 92.31 68 MET B N 1
ATOM 2038 C CA . MET B 1 68 ? 8.953 -5.523 4.25 1 92.31 68 MET B CA 1
ATOM 2039 C C . MET B 1 68 ? 10.141 -6.445 4.516 1 92.31 68 MET B C 1
ATOM 2041 O O . MET B 1 68 ? 10.914 -6.215 5.445 1 92.31 68 MET B O 1
ATOM 2045 N N . ASN B 1 69 ? 10.203 -7.535 3.746 1 88.31 69 ASN B N 1
ATOM 2046 C CA . ASN B 1 69 ? 11.359 -8.422 3.705 1 88.31 69 ASN B CA 1
ATOM 2047 C C . ASN B 1 69 ? 12.344 -8.016 2.609 1 88.31 69 ASN B C 1
ATOM 2049 O O . ASN B 1 69 ? 12.016 -8.086 1.423 1 88.31 69 ASN B O 1
ATOM 2053 N N . PRO B 1 70 ? 13.594 -7.645 3.006 1 90.69 70 PRO B N 1
ATOM 2054 C CA . PRO B 1 70 ? 14.547 -7.156 2.004 1 90.69 70 PRO B CA 1
ATOM 2055 C C . PRO B 1 70 ? 14.93 -8.234 0.991 1 90.69 70 PRO B C 1
ATOM 2057 O O . PRO B 1 70 ? 15.484 -7.918 -0.067 1 90.69 70 PRO B O 1
ATOM 2060 N N . GLU B 1 71 ? 14.633 -9.445 1.312 1 92.06 71 GLU B N 1
ATOM 2061 C CA . GLU B 1 71 ? 15.047 -10.555 0.458 1 92.06 71 GLU B CA 1
ATOM 2062 C C . GLU B 1 71 ? 14.445 -10.438 -0.938 1 92.06 71 GLU B C 1
ATOM 2064 O O . GLU B 1 71 ? 15.102 -10.742 -1.934 1 92.06 71 GLU B O 1
ATOM 2069 N N . LEU B 1 72 ? 13.219 -9.961 -1.004 1 95 72 LEU B N 1
ATOM 2070 C CA . LEU B 1 72 ? 12.555 -9.844 -2.299 1 95 72 LEU B CA 1
ATOM 2071 C C . LEU B 1 72 ? 13.305 -8.875 -3.209 1 95 72 LEU B C 1
ATOM 2073 O O . LEU B 1 72 ? 13.617 -9.203 -4.352 1 95 72 LEU B O 1
ATOM 2077 N N . GLU B 1 73 ? 13.555 -7.73 -2.703 1 94.5 73 GLU B N 1
ATOM 2078 C CA . GLU B 1 73 ? 14.242 -6.719 -3.498 1 94.5 73 GLU B CA 1
ATOM 2079 C C . GLU B 1 73 ? 15.648 -7.184 -3.885 1 94.5 73 GLU B C 1
ATOM 2081 O O . GLU B 1 73 ? 16.078 -6.973 -5.016 1 94.5 73 GLU B O 1
ATOM 2086 N N . LEU B 1 74 ? 16.375 -7.824 -2.967 1 95.25 74 LEU B N 1
ATOM 2087 C CA . LEU B 1 74 ? 17.734 -8.328 -3.211 1 95.25 74 LEU B CA 1
ATOM 2088 C C . LEU B 1 74 ? 17.719 -9.391 -4.305 1 95.25 74 LEU B C 1
ATOM 2090 O O . LEU B 1 74 ? 18.531 -9.336 -5.23 1 95.25 74 LEU B O 1
ATOM 2094 N N . LYS B 1 75 ? 16.797 -10.289 -4.211 1 95.44 75 LYS B N 1
ATOM 2095 C CA . LYS B 1 75 ? 16.703 -11.359 -5.199 1 95.44 75 LYS B CA 1
ATOM 2096 C C . LYS B 1 75 ? 16.312 -10.812 -6.57 1 95.44 75 LYS B C 1
ATOM 2098 O O . LYS B 1 75 ? 16.844 -11.258 -7.59 1 95.44 75 LYS B O 1
ATOM 2103 N N . ALA B 1 76 ? 15.383 -9.883 -6.602 1 96.88 76 ALA B N 1
ATOM 2104 C CA . ALA B 1 76 ? 14.984 -9.273 -7.863 1 96.88 76 ALA B CA 1
ATOM 2105 C C . ALA B 1 76 ? 16.172 -8.602 -8.547 1 96.88 76 ALA B C 1
ATOM 2107 O O . ALA B 1 76 ? 16.344 -8.734 -9.766 1 96.88 76 ALA B O 1
ATOM 2108 N N . ALA B 1 77 ? 16.969 -7.949 -7.738 1 96.06 77 ALA B N 1
ATOM 2109 C CA . ALA B 1 77 ? 18.156 -7.277 -8.266 1 96.06 77 ALA B CA 1
ATOM 2110 C C . ALA B 1 77 ? 19.188 -8.289 -8.758 1 96.06 77 ALA B C 1
ATOM 2112 O O . ALA B 1 77 ? 19.734 -8.148 -9.852 1 96.06 77 ALA B O 1
ATOM 2113 N N . GLU B 1 78 ? 19.438 -9.266 -7.984 1 96.69 78 GLU B N 1
ATOM 2114 C CA . GLU B 1 78 ? 20.391 -10.32 -8.305 1 96.69 78 GLU B CA 1
ATOM 2115 C C . GLU B 1 78 ? 20.062 -10.984 -9.633 1 96.69 78 GLU B C 1
ATOM 2117 O O . GLU B 1 78 ? 20.953 -11.289 -10.43 1 96.69 78 GLU B O 1
ATOM 2122 N N . LEU B 1 79 ? 18.781 -11.148 -9.859 1 96.56 79 LEU B N 1
ATOM 2123 C CA . LEU B 1 79 ? 18.328 -11.898 -11.031 1 96.56 79 LEU B CA 1
ATOM 2124 C C . LEU B 1 79 ? 18.094 -10.969 -12.211 1 96.56 79 LEU B C 1
ATOM 2126 O O . LEU B 1 79 ? 17.844 -11.422 -13.328 1 96.56 79 LEU B O 1
ATOM 2130 N N . GLY B 1 80 ? 18.125 -9.672 -11.883 1 97.5 80 GLY B N 1
ATOM 2131 C CA . GLY B 1 80 ? 17.922 -8.695 -12.938 1 97.5 80 GLY B CA 1
ATOM 2132 C C . GLY B 1 80 ? 16.469 -8.586 -13.375 1 97.5 80 GLY B C 1
ATOM 2133 O O . GLY B 1 80 ? 16.188 -8.305 -14.539 1 97.5 80 GLY B O 1
ATOM 2134 N N . ILE B 1 81 ? 15.562 -8.859 -12.547 1 98.25 81 ILE B N 1
ATOM 2135 C CA . ILE B 1 81 ? 14.141 -8.781 -12.875 1 98.25 81 ILE B CA 1
ATOM 2136 C C . ILE B 1 81 ? 13.742 -7.32 -13.07 1 98.25 81 ILE B C 1
ATOM 2138 O O . ILE B 1 81 ? 14.086 -6.461 -12.258 1 98.25 81 ILE B O 1
ATOM 2142 N N . ASP B 1 82 ? 13.016 -7.039 -14.133 1 98.44 82 ASP B N 1
ATOM 2143 C CA . ASP B 1 82 ? 12.594 -5.664 -14.367 1 98.44 82 ASP B CA 1
ATOM 2144 C C . ASP B 1 82 ? 11.133 -5.609 -14.812 1 98.44 82 ASP B C 1
ATOM 2146 O O . ASP B 1 82 ? 10.555 -4.527 -14.938 1 98.44 82 ASP B O 1
ATOM 2150 N N . GLU B 1 83 ? 10.516 -6.766 -15.062 1 98.81 83 GLU B N 1
ATOM 2151 C CA . GLU B 1 83 ? 9.117 -6.871 -15.461 1 98.81 83 GLU B CA 1
ATOM 2152 C C . GLU B 1 83 ? 8.43 -8.039 -14.758 1 98.81 83 GLU B C 1
ATOM 2154 O O . GLU B 1 83 ? 8.969 -9.148 -14.719 1 98.81 83 GLU B O 1
ATOM 2159 N N . VAL B 1 84 ? 7.266 -7.719 -14.188 1 98.88 84 VAL B N 1
ATOM 2160 C CA . VAL B 1 84 ? 6.605 -8.758 -13.398 1 98.88 84 VAL B CA 1
ATOM 2161 C C . VAL B 1 84 ? 5.168 -8.938 -13.883 1 98.88 84 VAL B C 1
ATOM 2163 O O . VAL B 1 84 ? 4.543 -7.984 -14.359 1 98.88 84 VAL B O 1
ATOM 2166 N N . PHE B 1 85 ? 4.652 -10.148 -13.773 1 98.94 85 PHE B N 1
ATOM 2167 C CA . PHE B 1 85 ? 3.281 -10.547 -14.07 1 98.94 85 PHE B CA 1
ATOM 2168 C C . PHE B 1 85 ? 2.602 -11.109 -12.828 1 98.94 85 PHE B C 1
ATOM 2170 O O . PHE B 1 85 ? 2.912 -12.219 -12.391 1 98.94 85 PHE B O 1
ATOM 2177 N N . MET B 1 86 ? 1.641 -10.344 -12.32 1 98.94 86 MET B N 1
ATOM 2178 C CA . MET B 1 86 ? 1.071 -10.562 -10.992 1 98.94 86 MET B CA 1
ATOM 2179 C C . MET B 1 86 ? -0.135 -11.492 -11.07 1 98.94 86 MET B C 1
ATOM 2181 O O . MET B 1 86 ? -1.026 -11.297 -11.898 1 98.94 86 MET B O 1
ATOM 2185 N N . THR B 1 87 ? -0.195 -12.484 -10.18 1 98.88 87 THR B N 1
ATOM 2186 C CA . THR B 1 87 ? -1.319 -13.398 -10.031 1 98.88 87 THR B CA 1
ATOM 2187 C C . THR B 1 87 ? -1.545 -13.742 -8.555 1 98.88 87 THR B C 1
ATOM 2189 O O . THR B 1 87 ? -0.662 -13.523 -7.723 1 98.88 87 THR B O 1
ATOM 2192 N N . GLY B 1 88 ? -2.771 -14.203 -8.297 1 98.44 88 GLY B N 1
ATOM 2193 C CA . GLY B 1 88 ? -3.031 -14.711 -6.957 1 98.44 88 GLY B CA 1
ATOM 2194 C C . GLY B 1 88 ? -4.047 -13.883 -6.191 1 98.44 88 GLY B C 1
ATOM 2195 O O . GLY B 1 88 ? -5.047 -13.438 -6.758 1 98.44 88 GLY B O 1
ATOM 2196 N N . LEU B 1 89 ? -3.781 -13.773 -4.801 1 96.56 89 LEU B N 1
ATOM 2197 C CA . LEU B 1 89 ? -4.809 -13.258 -3.902 1 96.56 89 LEU B CA 1
ATOM 2198 C C . LEU B 1 89 ? -4.246 -12.164 -3 1 96.56 89 LEU B C 1
ATOM 2200 O O . LEU B 1 89 ? -3.053 -12.164 -2.689 1 96.56 89 LEU B O 1
ATOM 2204 N N . VAL B 1 90 ? -5.18 -11.281 -2.48 1 94.31 90 VAL B N 1
ATOM 2205 C CA . VAL B 1 90 ? -6.418 -10.883 -3.143 1 94.31 90 VAL B CA 1
ATOM 2206 C C . VAL B 1 90 ? -6.238 -9.516 -3.799 1 94.31 90 VAL B C 1
ATOM 2208 O O . VAL B 1 90 ? -5.301 -8.781 -3.471 1 94.31 90 VAL B O 1
ATOM 2211 N N . GLU B 1 91 ? -7.051 -9.102 -4.637 1 97.75 91 GLU B N 1
ATOM 2212 C CA . GLU B 1 91 ? -6.879 -7.973 -5.547 1 97.75 91 GLU B CA 1
ATOM 2213 C C . GLU B 1 91 ? -6.699 -6.664 -4.781 1 97.75 91 GLU B C 1
ATOM 2215 O O . GLU B 1 91 ? -5.742 -5.926 -5.02 1 97.75 91 GLU B O 1
ATOM 2220 N N . GLU B 1 92 ? -7.578 -6.418 -3.781 1 95.25 92 GLU B N 1
ATOM 2221 C CA . GLU B 1 92 ? -7.586 -5.105 -3.137 1 95.25 92 GLU B CA 1
ATOM 2222 C C . GLU B 1 92 ? -6.648 -5.078 -1.935 1 95.25 92 GLU B C 1
ATOM 2224 O O . GLU B 1 92 ? -6.488 -4.039 -1.287 1 95.25 92 GLU B O 1
ATOM 2229 N N . VAL B 1 93 ? -5.957 -6.164 -1.598 1 94.5 93 VAL B N 1
ATOM 2230 C CA . VAL B 1 93 ? -5.066 -6.211 -0.44 1 94.5 93 VAL B CA 1
ATOM 2231 C C . VAL B 1 93 ? -3.65 -6.555 -0.89 1 94.5 93 VAL B C 1
ATOM 2233 O O . VAL B 1 93 ? -2.891 -5.676 -1.299 1 94.5 93 VAL B O 1
ATOM 2236 N N . CYS B 1 94 ? -3.316 -7.816 -0.929 1 95.94 94 CYS B N 1
ATOM 2237 C CA . CYS B 1 94 ? -1.933 -8.203 -1.18 1 95.94 94 CYS B CA 1
ATOM 2238 C C . CYS B 1 94 ? -1.545 -7.93 -2.629 1 95.94 94 CYS B C 1
ATOM 2240 O O . CYS B 1 94 ? -0.401 -7.566 -2.912 1 95.94 94 CYS B O 1
ATOM 2242 N N . ILE B 1 95 ? -2.398 -8.172 -3.621 1 98.12 95 ILE B N 1
ATOM 2243 C CA . ILE B 1 95 ? -2.084 -7.848 -5.008 1 98.12 95 ILE B CA 1
ATOM 2244 C C . ILE B 1 95 ? -1.813 -6.352 -5.141 1 98.12 95 ILE B C 1
ATOM 2246 O O . ILE B 1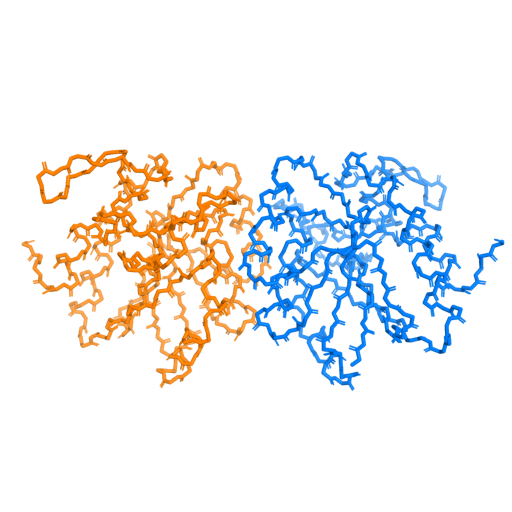 95 ? -0.836 -5.945 -5.773 1 98.12 95 ILE B O 1
ATOM 2250 N N . TYR B 1 96 ? -2.68 -5.605 -4.508 1 97.94 96 TYR B N 1
ATOM 2251 C CA . TYR B 1 96 ? -2.568 -4.152 -4.566 1 97.94 96 TYR B CA 1
ATOM 2252 C C . TYR B 1 96 ? -1.248 -3.684 -3.969 1 97.94 96 TYR B C 1
ATOM 2254 O O . TYR B 1 96 ? -0.45 -3.031 -4.645 1 97.94 96 TYR B O 1
ATOM 2262 N N . VAL B 1 97 ? -0.956 -4.074 -2.748 1 96.69 97 VAL B N 1
ATOM 2263 C CA . VAL B 1 97 ? 0.182 -3.527 -2.016 1 96.69 97 VAL B CA 1
ATOM 2264 C C . VAL B 1 97 ? 1.484 -3.994 -2.66 1 96.69 97 VAL B C 1
ATOM 2266 O O . VAL B 1 97 ? 2.441 -3.223 -2.771 1 96.69 97 VAL B O 1
ATOM 2269 N N . ASN B 1 98 ? 1.556 -5.18 -3.096 1 97.81 98 ASN B N 1
ATOM 2270 C CA . ASN B 1 98 ? 2.793 -5.684 -3.682 1 97.81 98 ASN B CA 1
ATOM 2271 C C . ASN B 1 98 ? 2.996 -5.16 -5.102 1 97.81 98 ASN B C 1
ATOM 2273 O O . ASN B 1 98 ? 4.129 -4.93 -5.527 1 97.81 98 ASN B O 1
ATOM 2277 N N . SER B 1 99 ? 1.885 -4.961 -5.895 1 98.5 99 SER B N 1
ATOM 2278 C CA . SER B 1 99 ? 2.004 -4.32 -7.199 1 98.5 99 SER B CA 1
ATOM 2279 C C . SER B 1 99 ? 2.529 -2.895 -7.066 1 98.5 99 SER B C 1
ATOM 2281 O O . SER B 1 99 ? 3.393 -2.471 -7.836 1 98.5 99 SER B O 1
ATOM 2283 N N . LEU B 1 100 ? 2.006 -2.225 -6.113 1 97.12 100 LEU B N 1
ATOM 2284 C CA . LEU B 1 100 ? 2.498 -0.877 -5.848 1 97.12 100 LEU B CA 1
ATOM 2285 C C . LEU B 1 100 ? 3.984 -0.901 -5.504 1 97.12 100 LEU B C 1
ATOM 2287 O O . LEU B 1 100 ? 4.746 -0.051 -5.969 1 97.12 100 LEU B O 1
ATOM 2291 N N . GLY B 1 101 ? 4.367 -1.841 -4.703 1 96.75 101 GLY B N 1
ATOM 2292 C CA . GLY B 1 101 ? 5.77 -2.004 -4.34 1 96.75 101 GLY B CA 1
ATOM 2293 C C . GLY B 1 101 ? 6.68 -2.172 -5.539 1 96.75 101 GLY B C 1
ATOM 2294 O O . GLY B 1 101 ? 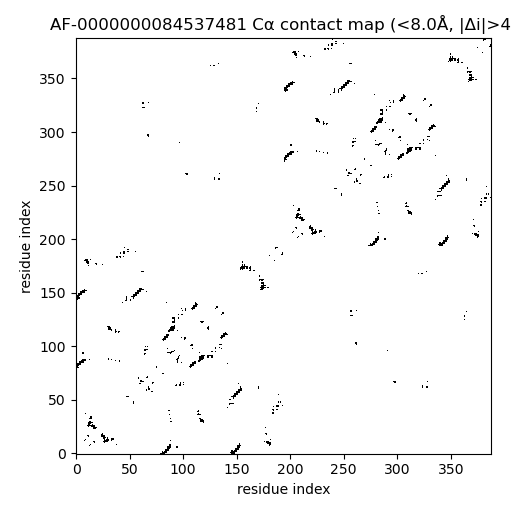7.746 -1.562 -5.605 1 96.75 101 GLY B O 1
ATOM 2295 N N . PHE B 1 102 ? 6.254 -2.961 -6.453 1 98 102 PHE B N 1
ATOM 2296 C CA . PHE B 1 102 ? 7.035 -3.141 -7.672 1 98 102 PHE B CA 1
ATOM 2297 C C . PHE B 1 102 ? 7.074 -1.853 -8.484 1 98 102 PHE B C 1
ATOM 2299 O O . PHE B 1 102 ? 8.141 -1.444 -8.961 1 98 102 PHE B O 1
ATOM 2306 N N . LEU B 1 103 ? 5.957 -1.15 -8.633 1 97.25 103 LEU B N 1
ATOM 2307 C CA . LEU B 1 103 ? 5.852 0.069 -9.422 1 97.25 103 LEU B CA 1
ATOM 2308 C C . LEU B 1 103 ? 6.773 1.154 -8.875 1 97.25 103 LEU B C 1
ATOM 2310 O O . LEU B 1 103 ? 7.512 1.787 -9.633 1 97.25 103 LEU B O 1
ATOM 2314 N N . GLU B 1 104 ? 6.758 1.287 -7.602 1 93.38 104 GLU B N 1
ATOM 2315 C CA . GLU B 1 104 ? 7.535 2.352 -6.977 1 93.38 104 GLU B CA 1
ATOM 2316 C C . GLU B 1 104 ? 9.031 2.117 -7.156 1 93.38 104 GLU B C 1
ATOM 2318 O O . GLU B 1 104 ? 9.828 3.051 -7.047 1 93.38 104 GLU B O 1
ATOM 2323 N N . ARG B 1 105 ? 9.359 0.904 -7.434 1 94.44 105 ARG B N 1
ATOM 2324 C CA . ARG B 1 105 ? 10.773 0.55 -7.578 1 94.44 105 ARG B CA 1
ATOM 2325 C C . ARG B 1 105 ? 11.172 0.47 -9.047 1 94.44 105 ARG B C 1
ATOM 2327 O O . ARG B 1 105 ? 12.266 0.013 -9.375 1 94.44 105 ARG B O 1
ATOM 2334 N N . GLY B 1 106 ? 10.211 0.768 -9.906 1 95.12 106 GLY B N 1
ATOM 2335 C CA . GLY B 1 106 ? 10.539 0.942 -11.312 1 95.12 106 GLY B CA 1
ATOM 2336 C C . GLY B 1 106 ? 10.273 -0.302 -12.148 1 95.12 106 GLY B C 1
ATOM 2337 O O . GLY B 1 106 ? 10.648 -0.358 -13.32 1 95.12 106 GLY B O 1
ATOM 2338 N N . PHE B 1 107 ? 9.68 -1.308 -11.641 1 98.19 107 PHE B N 1
ATOM 2339 C CA . PHE B 1 107 ? 9.367 -2.514 -12.398 1 98.19 107 PHE B CA 1
ATOM 2340 C C . PHE B 1 107 ? 8.203 -2.27 -13.352 1 98.19 107 PHE B C 1
ATOM 2342 O O . PHE B 1 107 ? 7.223 -1.62 -12.984 1 98.19 107 PHE B O 1
ATOM 2349 N N . ARG B 1 108 ? 8.352 -2.701 -14.539 1 98.69 108 ARG B N 1
ATOM 2350 C CA . ARG B 1 108 ? 7.145 -2.855 -15.336 1 98.69 108 ARG B CA 1
ATOM 2351 C C . ARG B 1 108 ? 6.211 -3.896 -14.727 1 98.69 108 ARG B C 1
ATOM 2353 O O . ARG B 1 108 ? 6.594 -5.059 -14.562 1 98.69 108 ARG B O 1
ATOM 2360 N N . THR B 1 109 ? 5.039 -3.498 -14.352 1 98.88 109 THR B N 1
ATOM 2361 C CA . THR B 1 109 ? 4.152 -4.336 -13.547 1 98.88 109 THR B CA 1
ATOM 2362 C C . THR B 1 109 ? 2.859 -4.629 -14.305 1 98.88 109 THR B C 1
ATOM 2364 O O . THR B 1 109 ? 2.15 -3.707 -14.711 1 98.88 109 THR B O 1
ATOM 2367 N N . ASN B 1 110 ? 2.592 -5.902 -14.523 1 98.94 110 ASN B N 1
ATOM 2368 C CA . ASN B 1 110 ? 1.411 -6.371 -15.242 1 98.94 110 ASN B CA 1
ATOM 2369 C C . ASN B 1 110 ? 0.526 -7.242 -14.352 1 98.94 110 ASN B C 1
ATOM 2371 O O . ASN B 1 110 ? 1.027 -8.062 -13.586 1 98.94 110 ASN B O 1
ATOM 2375 N N . ILE B 1 111 ? -0.757 -7 -14.477 1 98.88 111 ILE B N 1
ATOM 2376 C CA . ILE B 1 111 ? -1.736 -7.844 -13.805 1 98.88 111 ILE B CA 1
ATOM 2377 C C . ILE B 1 111 ? -2.4 -8.773 -14.812 1 98.88 111 ILE B C 1
ATOM 2379 O O . ILE B 1 111 ? -2.955 -8.32 -15.82 1 98.88 111 ILE B O 1
ATOM 2383 N N . VAL B 1 112 ? -2.334 -10.062 -14.562 1 98.88 112 VAL B N 1
ATOM 2384 C CA . VAL B 1 112 ? -2.855 -11.031 -15.523 1 98.88 112 VAL B CA 1
ATOM 2385 C C . VAL B 1 112 ? -4.348 -11.234 -15.289 1 98.88 112 VAL B C 1
ATOM 2387 O O . VAL B 1 112 ? -4.754 -11.781 -14.258 1 98.88 112 VAL B O 1
ATOM 2390 N N . LYS B 1 113 ? -5.133 -10.859 -16.234 1 98.44 113 LYS B N 1
ATOM 2391 C CA . LYS B 1 113 ? -6.586 -10.969 -16.141 1 98.44 113 LYS B CA 1
ATOM 2392 C C . LYS B 1 113 ? -7.016 -12.422 -15.945 1 98.44 113 LYS B C 1
ATOM 2394 O O . LYS B 1 113 ? -6.484 -13.32 -16.594 1 98.44 113 LYS B O 1
ATOM 2399 N N . GLY B 1 114 ? -7.949 -12.57 -15.039 1 97.69 114 GLY B N 1
ATOM 2400 C CA . GLY B 1 114 ? -8.5 -13.891 -14.797 1 97.69 114 GLY B CA 1
ATOM 2401 C C . GLY B 1 114 ? -7.664 -14.727 -13.844 1 97.69 114 GLY B C 1
ATOM 2402 O O . GLY B 1 114 ? -8.055 -15.836 -13.477 1 97.69 114 GLY B O 1
ATOM 2403 N N . CYS B 1 115 ? -6.52 -14.18 -13.391 1 98.75 115 CYS B N 1
ATOM 2404 C CA . CYS B 1 115 ? -5.625 -14.945 -12.531 1 98.75 115 CYS B CA 1
ATOM 2405 C C . CYS B 1 115 ? -5.48 -14.289 -11.164 1 98.75 115 CYS B C 1
ATOM 2407 O O . CYS B 1 115 ? -4.488 -14.508 -10.469 1 98.75 115 CYS B O 1
ATOM 2409 N N . THR B 1 116 ? -6.324 -13.383 -10.82 1 98.69 116 THR B N 1
ATOM 2410 C CA . THR B 1 116 ? -6.48 -12.789 -9.5 1 98.69 116 THR B CA 1
ATOM 2411 C C . THR B 1 116 ? -7.934 -12.852 -9.047 1 98.69 116 THR B C 1
ATOM 2413 O O . THR B 1 116 ? -8.836 -13.031 -9.859 1 98.69 116 THR B O 1
ATOM 2416 N N . ALA B 1 117 ? -8.125 -12.75 -7.734 1 98.06 117 ALA B N 1
ATOM 2417 C CA . ALA B 1 117 ? -9.492 -12.742 -7.207 1 98.06 117 ALA B CA 1
ATOM 2418 C C . ALA B 1 117 ? -9.609 -11.781 -6.023 1 98.06 117 ALA B C 1
ATOM 2420 O O . ALA B 1 117 ? -8.695 -11.68 -5.203 1 98.06 117 ALA B O 1
ATOM 2421 N N . PRO B 1 118 ? -10.758 -11.07 -5.957 1 96.69 118 PRO B N 1
ATOM 2422 C CA . PRO B 1 118 ? -11 -10.148 -4.844 1 96.69 118 PRO B CA 1
ATOM 2423 C C . PRO B 1 118 ? -11.797 -10.789 -3.707 1 96.69 118 PRO B C 1
ATOM 2425 O O . PRO B 1 118 ? -12.414 -11.844 -3.898 1 96.69 118 PRO B O 1
ATOM 2428 N N . PHE B 1 119 ? -11.719 -10.227 -2.496 1 93.62 119 PHE B N 1
ATOM 2429 C CA . PHE B 1 119 ? -12.75 -10.453 -1.488 1 93.62 119 PHE B CA 1
ATOM 2430 C C . PHE B 1 119 ? -14.031 -9.703 -1.842 1 93.62 119 PHE B C 1
ATOM 2432 O O . PHE B 1 119 ? -15.117 -10.273 -1.805 1 93.62 119 PHE B O 1
ATOM 2439 N N . ASP B 1 120 ? -13.836 -8.5 -2.129 1 92.5 120 ASP B N 1
ATOM 2440 C CA . ASP B 1 120 ? -14.898 -7.586 -2.525 1 92.5 120 ASP B CA 1
ATOM 2441 C C . ASP B 1 120 ? -14.68 -7.062 -3.943 1 92.5 120 ASP B C 1
ATOM 2443 O O . ASP B 1 120 ? -13.75 -6.293 -4.191 1 92.5 120 ASP B O 1
ATOM 2447 N N . GLU B 1 121 ? -15.602 -7.328 -4.871 1 95.25 121 GLU B N 1
ATOM 2448 C CA . GLU B 1 121 ? -15.422 -7.043 -6.289 1 95.25 121 GLU B CA 1
ATOM 2449 C C . GLU B 1 121 ? -15.258 -5.543 -6.535 1 95.25 121 GLU B C 1
ATOM 2451 O O . GLU B 1 121 ? -14.453 -5.133 -7.371 1 95.25 121 GLU B O 1
ATOM 2456 N N . GLU B 1 122 ? -16.016 -4.789 -5.883 1 94.5 122 GLU B N 1
ATOM 2457 C CA . GLU B 1 122 ? -15.922 -3.344 -6.059 1 94.5 122 GLU B CA 1
ATOM 2458 C C . GLU B 1 122 ? -14.57 -2.812 -5.59 1 94.5 122 GLU B C 1
ATOM 2460 O O . GLU B 1 122 ? -13.953 -1.996 -6.27 1 94.5 122 GLU B O 1
ATOM 2465 N N . LYS B 1 123 ? -14.102 -3.26 -4.488 1 92.81 123 LYS B N 1
ATOM 2466 C CA . LYS B 1 123 ? -12.797 -2.844 -3.971 1 92.81 123 LYS B CA 1
ATOM 2467 C C . LYS B 1 123 ? -11.664 -3.328 -4.871 1 92.81 123 LYS B C 1
ATOM 2469 O O . LYS B 1 123 ? -10.648 -2.646 -5.023 1 92.81 123 LYS B O 1
ATOM 2474 N N . GLY B 1 124 ? -11.891 -4.531 -5.379 1 95.88 124 GLY B N 1
ATOM 2475 C CA . GLY B 1 124 ? -10.938 -5.02 -6.359 1 95.88 124 GLY B CA 1
ATOM 2476 C C . GLY B 1 124 ? -10.82 -4.125 -7.578 1 95.88 124 GLY B C 1
ATOM 2477 O O . GLY B 1 124 ? -9.711 -3.799 -8.016 1 95.88 124 GLY B O 1
ATOM 2478 N N . ARG B 1 125 ? -11.953 -3.697 -8.078 1 96.38 125 ARG B N 1
ATOM 2479 C CA . ARG B 1 125 ? -11.977 -2.812 -9.242 1 96.38 125 ARG B CA 1
ATOM 2480 C C . ARG B 1 125 ? -11.305 -1.479 -8.922 1 96.38 125 ARG B C 1
ATOM 2482 O O . ARG B 1 125 ? -10.562 -0.942 -9.75 1 96.38 125 ARG B O 1
ATOM 2489 N N . GLU B 1 126 ? -11.562 -0.991 -7.746 1 92.56 126 GLU B N 1
ATOM 2490 C CA . GLU B 1 126 ? -10.938 0.256 -7.309 1 92.56 126 GLU B CA 1
ATOM 2491 C C . GLU B 1 126 ? -9.422 0.113 -7.211 1 92.56 126 GLU B C 1
ATOM 2493 O O . GLU B 1 126 ? -8.68 1.01 -7.617 1 92.56 126 GLU B O 1
ATOM 2498 N N . ALA B 1 127 ? -9.031 -0.979 -6.656 1 95.44 127 ALA B N 1
ATOM 2499 C CA . ALA B 1 127 ? -7.602 -1.253 -6.543 1 95.44 127 ALA B CA 1
ATOM 2500 C C . ALA B 1 127 ? -6.938 -1.286 -7.918 1 95.44 127 ALA B C 1
ATOM 2502 O O . ALA B 1 127 ? -5.879 -0.689 -8.117 1 95.44 127 ALA B O 1
ATOM 2503 N N . PHE B 1 128 ? -7.566 -1.91 -8.875 1 97.44 128 PHE B N 1
ATOM 2504 C CA . PHE B 1 128 ? -7.008 -2.016 -10.219 1 97.44 128 PHE B CA 1
ATOM 2505 C C . PHE B 1 128 ? -6.988 -0.653 -10.906 1 97.44 128 PHE B C 1
ATOM 2507 O O . PHE B 1 128 ? -6.055 -0.34 -11.648 1 97.44 128 PHE B O 1
ATOM 2514 N N . SER B 1 129 ? -8.039 0.086 -10.672 1 95.06 129 SER B N 1
ATOM 2515 C CA . SER B 1 129 ? -8.07 1.438 -11.227 1 95.06 129 SER B CA 1
ATOM 2516 C C . SER B 1 129 ? -6.895 2.266 -10.719 1 95.06 129 SER B C 1
ATOM 2518 O O . SER B 1 129 ? -6.219 2.939 -11.5 1 95.06 129 SER B O 1
ATOM 2520 N N . GLU B 1 130 ? -6.625 2.189 -9.445 1 93.06 130 GLU B N 1
ATOM 2521 C CA . GLU B 1 130 ? -5.492 2.9 -8.852 1 93.06 130 GLU B CA 1
ATOM 2522 C C . GLU B 1 130 ? -4.168 2.393 -9.414 1 93.06 130 GLU B C 1
ATOM 2524 O O . GLU B 1 130 ? -3.303 3.186 -9.789 1 93.06 130 GLU B O 1
ATOM 2529 N N . LEU B 1 131 ? -4.043 1.137 -9.516 1 97.19 131 LEU B N 1
ATOM 2530 C CA . LEU B 1 131 ? -2.807 0.545 -10.016 1 97.19 131 LEU B CA 1
ATOM 2531 C C . LEU B 1 131 ? -2.557 0.946 -11.461 1 97.19 131 LEU B C 1
ATOM 2533 O O . LEU B 1 131 ? -1.425 1.266 -11.836 1 97.19 131 LEU B O 1
ATOM 2537 N N . THR B 1 132 ? -3.621 0.885 -12.234 1 96.88 132 THR B N 1
ATOM 2538 C CA . THR B 1 132 ? -3.48 1.293 -13.633 1 96.88 132 THR B CA 1
ATOM 2539 C C . THR B 1 132 ? -3.119 2.771 -13.727 1 96.88 132 THR B C 1
ATOM 2541 O O . THR B 1 132 ? -2.309 3.164 -14.57 1 96.88 132 THR B O 1
ATOM 2544 N N . GLY B 1 133 ? -3.686 3.555 -12.852 1 92.62 133 GLY B N 1
ATOM 2545 C CA . GLY B 1 133 ? -3.307 4.957 -12.773 1 92.62 133 GLY B CA 1
ATOM 2546 C C . GLY B 1 133 ? -1.845 5.16 -12.422 1 92.62 133 GLY B C 1
ATOM 2547 O O . GLY B 1 133 ? -1.232 6.145 -12.844 1 92.62 133 GLY B O 1
ATOM 2548 N N . CYS B 1 134 ? -1.286 4.211 -11.75 1 93.25 134 CYS B N 1
ATOM 2549 C CA . CYS B 1 134 ? 0.106 4.285 -11.32 1 93.25 134 CYS B CA 1
ATOM 2550 C C . CYS B 1 134 ? 1.034 3.707 -12.383 1 93.25 134 CYS B C 1
ATOM 2552 O O . CYS B 1 134 ? 2.258 3.773 -12.25 1 93.25 134 CYS B O 1
ATOM 2554 N N . GLY B 1 135 ? 0.408 3.113 -13.383 1 96.12 135 GLY B N 1
ATOM 2555 C CA . GLY B 1 135 ? 1.249 2.664 -14.477 1 96.12 135 GLY B CA 1
ATOM 2556 C C . GLY B 1 135 ? 1.185 1.165 -14.703 1 96.12 135 GLY B C 1
ATOM 2557 O O . GLY B 1 135 ? 1.787 0.648 -15.648 1 96.12 135 GLY B O 1
ATOM 2558 N N . ALA B 1 136 ? 0.469 0.421 -13.859 1 98.38 136 ALA B N 1
ATOM 2559 C CA . ALA B 1 136 ? 0.311 -1.013 -14.086 1 98.38 136 ALA B CA 1
ATOM 2560 C C . ALA B 1 136 ? -0.524 -1.279 -15.336 1 98.38 136 ALA B C 1
ATOM 2562 O O . ALA B 1 136 ? -1.348 -0.45 -15.727 1 98.38 136 ALA B O 1
ATOM 2563 N N . LYS B 1 137 ? -0.304 -2.424 -15.938 1 98.69 137 LYS B N 1
ATOM 2564 C CA . LYS B 1 137 ? -1.082 -2.816 -17.109 1 98.69 137 LYS B CA 1
ATOM 2565 C C . LYS B 1 137 ? -1.844 -4.113 -16.859 1 98.69 137 LYS B C 1
ATOM 2567 O O . LYS B 1 137 ? -1.31 -5.043 -16.25 1 98.69 137 LYS B O 1
ATOM 2572 N N . MET B 1 138 ? -3.076 -4.117 -17.328 1 98.56 138 MET B N 1
ATOM 2573 C CA . MET B 1 138 ? -3.846 -5.359 -17.359 1 98.56 138 MET B CA 1
ATOM 2574 C C . MET B 1 138 ? -3.555 -6.145 -18.641 1 98.56 138 MET B C 1
ATOM 2576 O O . MET B 1 138 ? -3.635 -5.602 -19.734 1 98.56 138 MET B O 1
ATOM 2580 N N . VAL B 1 139 ? -3.219 -7.398 -18.516 1 98.81 139 VAL B N 1
ATOM 2581 C CA . VAL B 1 139 ? -2.846 -8.18 -19.688 1 98.81 139 VAL B CA 1
ATOM 2582 C C . VAL B 1 139 ? -3.631 -9.492 -19.703 1 98.81 139 VAL B C 1
ATOM 2584 O O . VAL B 1 139 ? -4.027 -10 -18.656 1 98.81 139 VAL B O 1
ATOM 2587 N N . ASP B 1 140 ? -3.832 -10.062 -20.812 1 98.31 140 ASP B N 1
ATOM 2588 C CA . ASP B 1 140 ? -4.641 -11.266 -21 1 98.31 140 ASP B CA 1
ATOM 2589 C C . ASP B 1 140 ? -3.789 -12.523 -20.859 1 98.31 140 ASP B C 1
ATOM 2591 O O . ASP B 1 140 ? -4.32 -13.625 -20.656 1 98.31 140 ASP B O 1
ATOM 2595 N N . ASP B 1 141 ? -2.465 -12.328 -21.078 1 98.25 141 ASP B N 1
ATOM 2596 C CA . ASP B 1 141 ? -1.552 -13.469 -21.078 1 98.25 141 ASP B CA 1
ATOM 2597 C C . ASP B 1 141 ? -0.135 -13.039 -20.703 1 98.25 141 ASP B C 1
ATOM 2599 O O . ASP B 1 141 ? 0.117 -11.852 -20.484 1 98.25 141 ASP B O 1
ATOM 2603 N N . ILE B 1 142 ? 0.756 -13.992 -20.547 1 98.56 142 ILE B N 1
ATOM 2604 C CA . ILE B 1 142 ? 2.154 -13.727 -20.234 1 98.56 142 ILE B CA 1
ATOM 2605 C C . ILE B 1 142 ? 3.027 -14.016 -21.453 1 98.56 142 ILE B C 1
ATOM 2607 O O . ILE B 1 142 ? 2.635 -14.773 -22.344 1 98.56 142 ILE B O 1
ATOM 2611 N N . PRO B 1 143 ? 4.176 -13.352 -21.516 1 97.38 143 PRO B N 1
ATOM 2612 C CA . PRO B 1 143 ? 5.086 -13.656 -22.625 1 97.38 143 PRO B CA 1
ATOM 2613 C C . PRO B 1 143 ? 5.785 -15 -22.453 1 97.38 143 PRO B C 1
ATOM 2615 O O . PRO B 1 143 ? 5.719 -15.609 -21.391 1 97.38 143 PRO B O 1
ATOM 2618 N N . GLU B 1 144 ? 6.457 -15.43 -23.547 1 94.5 144 GLU B N 1
ATOM 2619 C CA . GLU B 1 144 ? 7.082 -16.75 -23.594 1 94.5 144 GLU B CA 1
ATOM 2620 C C . GLU B 1 144 ? 8.453 -16.734 -22.906 1 94.5 144 GLU B C 1
ATOM 2622 O O . GLU B 1 144 ? 9 -17.781 -22.594 1 94.5 144 GLU B O 1
ATOM 2627 N N . ASP B 1 145 ? 8.969 -15.633 -22.641 1 95.38 145 ASP B N 1
ATOM 2628 C CA . ASP B 1 145 ? 10.352 -15.547 -22.188 1 95.38 145 ASP B CA 1
ATOM 2629 C C . ASP B 1 145 ? 10.43 -15.273 -20.688 1 95.38 145 ASP B C 1
ATOM 2631 O O . ASP B 1 145 ? 11.391 -14.656 -20.203 1 95.38 145 ASP B O 1
ATOM 2635 N N . ILE B 1 146 ? 9.461 -15.656 -19.922 1 97.38 146 ILE B N 1
ATOM 2636 C CA . ILE B 1 146 ? 9.555 -15.594 -18.469 1 97.38 146 ILE B CA 1
ATOM 2637 C C . ILE B 1 146 ? 10.539 -16.641 -17.969 1 97.38 146 ILE B C 1
ATOM 2639 O O . ILE B 1 146 ? 10.484 -17.812 -18.375 1 97.38 146 ILE B O 1
ATOM 2643 N N . LYS B 1 147 ? 11.445 -16.203 -17.047 1 95.75 147 LYS B N 1
ATOM 2644 C CA . LYS B 1 147 ? 12.492 -17.125 -16.609 1 95.75 147 LYS B CA 1
ATOM 2645 C C . LYS B 1 147 ? 12.477 -17.297 -15.094 1 95.75 147 LYS B C 1
ATOM 2647 O O . LYS B 1 147 ? 13.219 -18.109 -14.547 1 95.75 147 LYS B O 1
ATOM 2652 N N . VAL B 1 148 ? 11.664 -16.562 -14.414 1 97.62 148 VAL B N 1
ATOM 2653 C CA . VAL B 1 148 ? 11.617 -16.625 -12.961 1 97.62 148 VAL B CA 1
ATOM 2654 C C . VAL B 1 148 ? 10.164 -16.719 -12.492 1 97.62 148 VAL B C 1
ATOM 2656 O O . VAL B 1 148 ? 9.289 -16.047 -13.039 1 97.62 148 VAL B O 1
ATOM 2659 N N . ILE B 1 149 ? 9.922 -17.562 -11.555 1 97.38 149 ILE B N 1
ATOM 2660 C CA . ILE B 1 149 ? 8.664 -17.594 -10.812 1 97.38 149 ILE B CA 1
ATOM 2661 C C . ILE B 1 149 ? 8.914 -17.234 -9.352 1 97.38 149 ILE B C 1
ATOM 2663 O O . ILE B 1 149 ? 9.742 -17.844 -8.68 1 97.38 149 ILE B O 1
ATOM 2667 N N . LEU B 1 150 ? 8.305 -16.188 -8.898 1 97.19 150 LEU B N 1
ATOM 2668 C CA . LEU B 1 150 ? 8.344 -15.773 -7.5 1 97.19 150 LEU B CA 1
ATOM 2669 C C . LEU B 1 150 ? 7.094 -16.234 -6.758 1 97.19 150 LEU B C 1
ATOM 2671 O O . LEU B 1 150 ? 5.977 -15.844 -7.109 1 97.19 150 LEU B O 1
ATOM 2675 N N . LEU B 1 151 ? 7.246 -17.062 -5.762 1 94.81 151 LEU B N 1
ATOM 2676 C CA . LEU B 1 151 ? 6.172 -17.453 -4.859 1 94.81 151 LEU B CA 1
ATOM 2677 C C . LEU B 1 151 ? 6.215 -16.641 -3.572 1 94.81 151 LEU B C 1
ATOM 2679 O O . LEU B 1 151 ? 7.117 -16.812 -2.75 1 94.81 151 LEU B O 1
ATOM 2683 N N . LEU B 1 152 ? 5.281 -15.734 -3.422 1 94.81 152 LEU B N 1
ATOM 2684 C CA . LEU B 1 152 ? 5.172 -14.906 -2.229 1 94.81 152 LEU B CA 1
ATOM 2685 C C . LEU B 1 152 ? 4.051 -15.398 -1.321 1 94.81 152 LEU B C 1
ATOM 2687 O O . LEU B 1 152 ? 2.871 -15.227 -1.639 1 94.81 152 LEU B O 1
ATOM 2691 N N . GLU B 1 153 ? 4.371 -16.016 -0.215 1 89.12 153 GLU B N 1
ATOM 2692 C CA . GLU B 1 153 ? 3.371 -16.641 0.646 1 89.12 153 GLU B CA 1
ATOM 2693 C C . GLU B 1 153 ? 3.656 -16.359 2.117 1 89.12 153 GLU B C 1
ATOM 2695 O O . GLU B 1 153 ? 4.801 -16.109 2.496 1 89.12 153 GLU B O 1
ATOM 2700 N N . ASP B 1 154 ? 2.639 -16.25 2.932 1 78.62 154 ASP B N 1
ATOM 2701 C CA . ASP B 1 154 ? 2.789 -16.016 4.367 1 78.62 154 ASP B CA 1
ATOM 2702 C C . ASP B 1 154 ? 3.602 -17.141 5.016 1 78.62 154 ASP B C 1
ATOM 2704 O O . ASP B 1 154 ? 3.523 -18.297 4.598 1 78.62 154 ASP B O 1
ATOM 2708 N N . GLU B 1 155 ? 4.684 -16.578 5.891 1 60.97 155 GLU B N 1
ATOM 2709 C CA . GLU B 1 155 ? 5.492 -17.594 6.566 1 60.97 155 GLU B CA 1
ATOM 2710 C C . GLU B 1 155 ? 4.633 -18.484 7.461 1 60.97 155 GLU B C 1
ATOM 2712 O O . GLU B 1 155 ? 3.775 -17.984 8.195 1 60.97 155 GLU B O 1
ATOM 2717 N N . HIS B 1 156 ? 4.422 -19.672 7.156 1 51 156 HIS B N 1
ATOM 2718 C CA . HIS B 1 156 ? 3.752 -20.656 8 1 51 156 HIS B CA 1
ATOM 2719 C C . HIS B 1 156 ? 4.754 -21.422 8.875 1 51 156 HIS B C 1
ATOM 2721 O O . HIS B 1 156 ? 5.344 -22.406 8.43 1 51 156 HIS B O 1
ATOM 2727 N N . ASP B 1 157 ? 5.617 -20.594 9.438 1 42.56 157 ASP B N 1
ATOM 2728 C CA . ASP B 1 157 ? 6.5 -21.469 10.188 1 42.56 157 ASP B CA 1
ATOM 2729 C C . ASP B 1 157 ? 5.742 -22.203 11.289 1 42.56 157 ASP B C 1
ATOM 2731 O O . ASP B 1 157 ? 4.902 -21.609 11.969 1 42.56 157 ASP B O 1
ATOM 2735 N N . GLU B 1 158 ? 5.551 -23.375 11.344 1 40.84 158 GLU B N 1
ATOM 2736 C CA . GLU B 1 158 ? 5.156 -24.188 12.477 1 40.84 158 GLU B CA 1
ATOM 2737 C C . GLU B 1 158 ? 5.836 -23.719 13.766 1 40.84 158 GLU B C 1
ATOM 2739 O O . GLU B 1 158 ? 5.309 -23.922 14.859 1 40.84 158 GLU B O 1
ATOM 2744 N N . ASN B 1 159 ? 7.055 -23.312 13.867 1 37.12 159 ASN B N 1
ATOM 2745 C CA . ASN B 1 159 ? 7.824 -23.031 15.07 1 37.12 159 ASN B CA 1
ATOM 2746 C C . ASN B 1 159 ? 7.793 -21.547 15.422 1 37.12 159 ASN B C 1
ATOM 2748 O O . ASN B 1 159 ? 8.617 -21.078 16.203 1 37.12 159 ASN B O 1
ATOM 2752 N N . SER B 1 160 ? 7.055 -20.766 14.828 1 35.56 160 SER B N 1
ATOM 2753 C CA . SER B 1 160 ? 7.184 -19.344 15.172 1 35.56 160 SER B CA 1
ATOM 2754 C C . SER B 1 160 ? 6.59 -19.047 16.547 1 35.56 160 SER B C 1
ATOM 2756 O O . SER B 1 160 ? 5.543 -19.594 16.906 1 35.56 160 SER B O 1
ATOM 2758 N N . GLU B 1 161 ? 7.34 -18.641 17.516 1 32.69 161 GLU B N 1
ATOM 2759 C CA . GLU B 1 161 ? 6.988 -18.281 18.891 1 32.69 161 GLU B CA 1
ATOM 2760 C C . GLU B 1 161 ? 5.742 -17.406 18.922 1 32.69 161 GLU B C 1
ATOM 2762 O O . GLU B 1 161 ? 5.078 -17.297 19.953 1 32.69 161 GLU B O 1
ATOM 2767 N N . GLU B 1 162 ? 5.574 -16.609 18.016 1 33.47 162 GLU B N 1
ATOM 2768 C CA . GLU B 1 162 ? 4.516 -15.602 18.109 1 33.47 162 GLU B CA 1
ATOM 2769 C C . GLU B 1 162 ? 3.137 -16.25 17.984 1 33.47 162 GLU B C 1
ATOM 2771 O O . GLU B 1 162 ? 2.115 -15.562 18.109 1 33.47 162 GLU B O 1
ATOM 2776 N N . ILE B 1 163 ? 2.973 -17.406 17.484 1 31.42 163 ILE B N 1
ATOM 2777 C CA . ILE B 1 163 ? 1.675 -18.062 17.547 1 31.42 163 ILE B CA 1
ATOM 2778 C C . ILE B 1 163 ? 1.176 -18.109 18.984 1 31.42 163 ILE B C 1
ATOM 2780 O O . ILE B 1 163 ? -0 -18.391 19.234 1 31.42 163 ILE B O 1
ATOM 2784 N N . LYS B 1 164 ? 2.039 -18.188 19.938 1 27.7 164 LYS B N 1
ATOM 2785 C CA . LYS B 1 164 ? 1.54 -18.438 21.281 1 27.7 164 LYS B CA 1
ATOM 2786 C C . LYS B 1 164 ? 0.796 -17.219 21.828 1 27.7 164 LYS B C 1
ATOM 2788 O O . LYS B 1 164 ? 0.183 -17.281 22.891 1 27.7 164 LYS B O 1
ATOM 2793 N N . SER B 1 165 ? 1.213 -15.977 21.312 1 29.16 165 SER B N 1
ATOM 2794 C CA . SER B 1 165 ? 0.737 -14.945 22.234 1 29.16 165 SER B CA 1
ATOM 2795 C C . SER B 1 165 ? -0.699 -14.539 21.906 1 29.16 165 SER B C 1
ATOM 2797 O O . SER B 1 165 ? -1.335 -13.828 22.688 1 29.16 165 SER B O 1
ATOM 2799 N N . GLY B 1 166 ? -1.776 -15.086 21.328 1 27.14 166 GLY B N 1
ATOM 2800 C CA . GLY B 1 166 ? -3.207 -14.93 21.125 1 27.14 166 GLY B CA 1
ATOM 2801 C C . GLY B 1 166 ? -3.564 -13.68 20.359 1 27.14 166 GLY B C 1
ATOM 2802 O O . GLY B 1 166 ? -4.738 -13.438 20.062 1 27.14 166 GLY B O 1
ATOM 2803 N N . ASP B 1 167 ? -3.098 -12.422 20.594 1 28.45 167 ASP B N 1
ATOM 2804 C CA . ASP B 1 167 ? -3.775 -11.164 20.297 1 28.45 167 ASP B CA 1
ATOM 2805 C C . ASP B 1 167 ? -3.83 -10.914 18.797 1 28.45 167 ASP B C 1
ATOM 2807 O O . ASP B 1 167 ? -2.896 -11.258 18.062 1 28.45 167 ASP B O 1
ATOM 2811 N N . TRP B 1 168 ? -4.879 -10.555 18.062 1 30.73 168 TRP B N 1
ATOM 2812 C CA . TRP B 1 168 ? -5.254 -10.094 16.734 1 30.73 168 TRP B CA 1
ATOM 2813 C C . TRP B 1 168 ? -4.551 -8.781 16.391 1 30.73 168 TRP B C 1
ATOM 2815 O O . TRP B 1 168 ? -4.156 -8.031 17.281 1 30.73 168 TRP B O 1
ATOM 2825 N N . PRO B 1 169 ? -4.348 -8.109 14.812 1 36.72 169 PRO B N 1
ATOM 2826 C CA . PRO B 1 169 ? -4.59 -8.688 13.484 1 36.72 169 PRO B CA 1
ATOM 2827 C C . PRO B 1 169 ? -3.789 -9.961 13.242 1 36.72 169 PRO B C 1
ATOM 2829 O O . PRO B 1 169 ? -2.705 -10.133 13.805 1 36.72 169 PRO B O 1
ATOM 2832 N N . PRO B 1 170 ? -4.445 -11.266 12.758 1 32.28 170 PRO B N 1
ATOM 2833 C CA . PRO B 1 170 ? -3.682 -12.461 13.117 1 32.28 170 PRO B CA 1
ATOM 2834 C C . PRO B 1 170 ? -2.301 -12.5 12.469 1 32.28 170 PRO B C 1
ATOM 2836 O O . PRO B 1 170 ? -2.189 -12.719 11.258 1 32.28 170 PRO B O 1
ATOM 2839 N N . HIS B 1 171 ? -1.678 -11.562 12.258 1 35.53 171 HIS B N 1
ATOM 2840 C CA . HIS B 1 171 ? -0.289 -11.938 12.016 1 35.53 171 HIS B CA 1
ATOM 2841 C C . HIS B 1 171 ? 0.071 -13.219 12.766 1 35.53 171 HIS B C 1
ATOM 2843 O O . HIS B 1 171 ? 1.225 -13.656 12.742 1 35.53 171 HIS B O 1
ATOM 2849 N N . ASN B 1 172 ? -0.736 -13.383 13.758 1 37.06 172 ASN B N 1
ATOM 2850 C CA . ASN B 1 172 ? -0.698 -14.719 14.336 1 37.06 172 ASN B CA 1
ATOM 2851 C C . ASN B 1 172 ? -0.872 -15.797 13.273 1 37.06 172 ASN B C 1
ATOM 2853 O O . ASN B 1 172 ? -1.34 -16.906 13.57 1 37.06 172 ASN B O 1
ATOM 2857 N N . MET B 1 173 ? -1.038 -15.273 12.086 1 39.66 173 MET B N 1
ATOM 2858 C CA . MET B 1 173 ? -1.232 -16.391 11.172 1 39.66 173 MET B CA 1
ATOM 2859 C C . MET B 1 173 ? -0.071 -17.375 11.258 1 39.66 173 MET B C 1
ATOM 2861 O O . MET B 1 173 ? 0.824 -17.359 10.406 1 39.66 173 MET B O 1
ATOM 2865 N N . LYS B 1 174 ? 0.459 -17.25 12.281 1 43.25 174 LYS B N 1
ATOM 2866 C CA . LYS B 1 174 ? 1.316 -18.406 12.523 1 43.25 174 LYS B CA 1
ATOM 2867 C C . LYS B 1 174 ? 0.708 -19.688 11.938 1 43.25 174 LYS B C 1
ATOM 2869 O O . LYS B 1 174 ? -0.513 -19.797 11.812 1 43.25 174 LYS B O 1
ATOM 2874 N N . GLY B 1 175 ? 1.484 -20.625 11.594 1 54.59 175 GLY B N 1
ATOM 2875 C CA . GLY B 1 175 ? 1.662 -21.922 10.984 1 54.59 175 GLY B CA 1
ATOM 2876 C C . GLY B 1 175 ? 0.386 -22.75 10.953 1 54.59 175 GLY B C 1
ATOM 2877 O O . GLY B 1 175 ? 0.045 -23.422 11.93 1 54.59 175 GLY B O 1
ATOM 2878 N N . THR B 1 176 ? -0.55 -21.969 10.125 1 63.91 176 THR B N 1
ATOM 2879 C CA . THR B 1 176 ? -1.667 -22.875 9.914 1 63.91 176 THR B CA 1
ATOM 2880 C C . THR B 1 176 ? -1.178 -24.203 9.344 1 63.91 176 THR B C 1
ATOM 2882 O O . THR B 1 176 ? -0.579 -24.25 8.266 1 63.91 176 THR B O 1
ATOM 2885 N N . PRO B 1 177 ? -1.226 -25.188 10.195 1 71.62 177 PRO B N 1
ATOM 2886 C CA . PRO B 1 177 ? -0.82 -26.484 9.641 1 71.62 177 PRO B CA 1
ATOM 2887 C C . PRO B 1 177 ? -1.404 -26.75 8.258 1 71.62 177 PRO B C 1
ATOM 2889 O O . PRO B 1 177 ? -2.584 -26.484 8.016 1 71.62 177 PRO B O 1
ATOM 2892 N N . GLY B 1 178 ? -0.527 -27.047 7.363 1 73.62 178 GLY B N 1
ATOM 2893 C CA . GLY B 1 178 ? -0.998 -27.406 6.035 1 73.62 178 GLY B CA 1
ATOM 2894 C C . GLY B 1 178 ? -1.244 -26.203 5.145 1 73.62 178 GLY B C 1
ATOM 2895 O O . GLY B 1 178 ? -1.717 -26.344 4.016 1 73.62 178 GLY B O 1
ATOM 2896 N N . ALA B 1 179 ? -0.967 -25.031 5.715 1 79.88 179 ALA B N 1
ATOM 2897 C CA . ALA B 1 179 ? -1.109 -23.828 4.898 1 79.88 179 ALA B CA 1
ATOM 2898 C C . ALA B 1 179 ? 0.006 -23.719 3.863 1 79.88 179 ALA B C 1
ATOM 2900 O O . ALA B 1 179 ? 0.808 -22.781 3.889 1 79.88 179 ALA B O 1
ATOM 2901 N N . MET B 1 180 ? -0.001 -24.672 2.965 1 85.56 180 MET B N 1
ATOM 2902 C CA . MET B 1 180 ? 0.991 -24.734 1.896 1 85.56 180 MET B CA 1
ATOM 2903 C C . MET B 1 180 ? 0.362 -24.406 0.546 1 85.56 180 MET B C 1
ATOM 2905 O O . MET B 1 180 ? -0.863 -24.375 0.421 1 85.56 180 MET B O 1
ATOM 2909 N N . THR B 1 181 ? 1.241 -24.203 -0.44 1 90.5 181 THR B N 1
ATOM 2910 C CA . THR B 1 181 ? 0.769 -23.938 -1.797 1 90.5 181 THR B CA 1
ATOM 2911 C C . THR B 1 181 ? -0.22 -25.016 -2.236 1 90.5 181 THR B C 1
ATOM 2913 O O . THR B 1 181 ? -0.004 -26.203 -1.986 1 90.5 181 THR B O 1
ATOM 2916 N N . VAL B 1 182 ? -1.256 -24.625 -2.848 1 93.75 182 VAL B N 1
ATOM 2917 C CA . VAL B 1 182 ? -2.281 -25.562 -3.291 1 93.75 182 VAL B CA 1
ATOM 2918 C C . VAL B 1 182 ? -1.651 -26.641 -4.168 1 93.75 182 VAL B C 1
ATOM 2920 O O . VAL B 1 182 ? -0.771 -26.344 -4.98 1 93.75 182 VAL B O 1
ATOM 2923 N N . LYS B 1 183 ? -2.107 -27.812 -4.043 1 91.38 183 LYS B N 1
ATOM 2924 C CA . LYS B 1 183 ? -1.506 -29 -4.645 1 91.38 183 LYS B CA 1
ATOM 2925 C C . LYS B 1 183 ? -1.387 -28.859 -6.16 1 91.38 183 LYS B C 1
ATOM 2927 O O . LYS B 1 183 ? -0.352 -29.188 -6.742 1 91.38 183 LYS B O 1
ATOM 2932 N N . THR B 1 184 ? -2.443 -28.375 -6.816 1 94.56 184 THR B N 1
ATOM 2933 C CA . THR B 1 184 ? -2.447 -28.234 -8.266 1 94.56 184 THR B CA 1
ATOM 2934 C C . THR B 1 184 ? -1.273 -27.375 -8.727 1 94.56 184 THR B C 1
ATOM 2936 O O . THR B 1 184 ? -0.588 -27.719 -9.695 1 94.56 184 THR B O 1
ATOM 2939 N N . ILE B 1 185 ? -1.034 -26.312 -8.07 1 94.31 185 ILE B N 1
ATOM 2940 C CA . ILE B 1 185 ? 0.048 -25.406 -8.406 1 94.31 185 ILE B CA 1
ATOM 2941 C C . ILE B 1 185 ? 1.392 -26.031 -8.062 1 94.31 185 ILE B C 1
ATOM 2943 O O . ILE B 1 185 ? 2.334 -25.984 -8.859 1 94.31 185 ILE B O 1
ATOM 2947 N N . ARG B 1 186 ? 1.499 -26.641 -6.922 1 91.31 186 ARG B N 1
ATOM 2948 C CA . ARG B 1 186 ? 2.725 -27.312 -6.516 1 91.31 186 ARG B CA 1
ATOM 2949 C C . ARG B 1 186 ? 3.119 -28.391 -7.523 1 91.31 186 ARG B C 1
ATOM 2951 O O . ARG B 1 186 ? 4.293 -28.516 -7.883 1 91.31 186 ARG B O 1
ATOM 2958 N N . ASP B 1 187 ? 2.158 -29.125 -7.961 1 90.75 187 ASP B N 1
ATOM 2959 C CA . ASP B 1 187 ? 2.402 -30.219 -8.898 1 90.75 187 ASP B CA 1
ATOM 2960 C C . ASP B 1 187 ? 3.004 -29.703 -10.203 1 90.75 187 ASP B C 1
ATOM 2962 O O . ASP B 1 187 ? 3.943 -30.297 -10.734 1 90.75 187 ASP B O 1
ATOM 2966 N N . VAL B 1 188 ? 2.494 -28.609 -10.68 1 92.25 188 VAL B N 1
ATOM 2967 C CA . VAL B 1 188 ? 2.963 -28.109 -11.969 1 92.25 188 VAL B CA 1
ATOM 2968 C C . VAL B 1 188 ? 4.332 -27.453 -11.797 1 92.25 188 VAL B C 1
ATOM 2970 O O . VAL B 1 188 ? 5.152 -27.469 -12.719 1 92.25 188 VAL B O 1
ATOM 2973 N N . LEU B 1 189 ? 4.586 -26.906 -10.672 1 88.06 189 LEU B N 1
ATOM 2974 C CA . LEU B 1 189 ? 5.895 -26.312 -10.398 1 88.06 189 LEU B CA 1
ATOM 2975 C C . LEU B 1 189 ? 6.973 -27.391 -10.375 1 88.06 189 LEU B C 1
ATOM 2977 O O . LEU B 1 189 ? 8.109 -27.141 -10.773 1 88.06 189 LEU B O 1
ATOM 2981 N N . GLU B 1 190 ? 6.574 -28.562 -9.945 1 81.88 190 GLU B N 1
ATOM 2982 C CA . GLU B 1 190 ? 7.508 -29.672 -9.805 1 81.88 190 GLU B CA 1
ATOM 2983 C C . GLU B 1 190 ? 7.535 -30.531 -11.07 1 81.88 190 GLU B C 1
ATOM 2985 O O . GLU B 1 190 ? 8.211 -31.562 -11.117 1 81.88 190 GLU B O 1
ATOM 2990 N N . GLY B 1 191 ? 6.824 -30.078 -12.117 1 76.25 191 GLY B N 1
ATOM 2991 C CA . GLY B 1 191 ? 6.836 -30.797 -13.383 1 76.25 191 GLY B CA 1
ATOM 2992 C C . GLY B 1 191 ? 5.898 -31.984 -13.406 1 76.25 191 GLY B C 1
ATOM 2993 O O . GLY B 1 191 ? 6.055 -32.875 -14.234 1 76.25 191 GLY B O 1
ATOM 2994 N N . ARG B 1 192 ? 5.062 -32.156 -12.391 1 66.88 192 ARG B N 1
ATOM 2995 C CA . ARG B 1 192 ? 4.121 -33.25 -12.32 1 66.88 192 ARG B CA 1
ATOM 2996 C C . ARG B 1 192 ? 2.805 -32.906 -13 1 66.88 192 ARG B C 1
ATOM 2998 O O . ARG B 1 192 ? 1.771 -32.781 -12.344 1 66.88 192 ARG B O 1
ATOM 3005 N N . TYR B 1 193 ? 2.754 -32.344 -14.25 1 59.97 193 TYR B N 1
ATOM 3006 C CA . TYR B 1 193 ? 1.508 -32.094 -14.961 1 59.97 193 TYR B CA 1
ATOM 3007 C C . TYR B 1 193 ? 1.202 -33.188 -15.977 1 59.97 193 TYR B C 1
ATOM 3009 O O . TYR B 1 193 ? 2.117 -33.781 -16.547 1 59.97 193 TYR B O 1
ATOM 3017 N N . SER B 1 194 ? 0.05 -33.906 -15.703 1 49.38 194 SER B N 1
ATOM 3018 C CA . SER B 1 194 ? -0.419 -34.938 -16.609 1 49.38 194 SER B CA 1
ATOM 3019 C C . SER B 1 194 ? -0.981 -34.312 -17.891 1 49.38 194 SER B C 1
ATOM 3021 O O . SER B 1 194 ? -1.486 -33.188 -17.891 1 49.38 194 SER B O 1
#

Radius of gyration: 22.25 Å; Cα contacts (8 Å, |Δi|>4): 804; chains: 2; bounding box: 40×71×46 Å

Secondary structure (DSSP, 8-state):
-EEEEEE--BHHHH-SEEEETTEEEE-SS--TTTGGGHHHHHHHHHHHHHTS--EEEEEEESSS-GGGSHHHHHHHHHHT--EEEEEEE-IIIIIHHHHHHHHHTT-EEEEEEEEEE-SSHHHHHHHHHHHHHTT-EEESS--TTEEEEEEEEE---TT-GGGGS-PSS-TT-TT-TT--B-HHHHHHHTT---/-EEEEEE--BHHHH-SEEEETTEEEE-SS--TTTGGGHHHHHHHHHHHHHTS--EEEEEEESSS-GGGSHHHHHHHHHHT--EEEEEEE-IIIIIHHHHHHHHHTT-EEEEEEEEEE-SSHHHHHHHHHHHHHTT-EEESS--TTEEEEEEEEE---TT-GGGGS-PSSSTT----TT--B-HHHHHHHTT---

Sequence (388 aa):
MKALVIIDMTNDFVYETYEHEGTLYEGKLVAPMAKAIVDKIARLIIKVVKGGTVSVIRIPKDHLNAFMNPELELKAAELGIDEVFMTGLVEEVCIYVNSLGFLERGFRTNIVKGCTAPFDEEKGREAFSELTGCGAKMVDDIPEDIKVILLLEDEHDENSEEIKSGDWPPHNMKGTPGAMTVKTIRDVLEGRYSMKALVIIDMTNDFVYETYEHEGTLYEGKLVAPMAKAIVDKIARLIIKVVKGGTVSVIRIPKDHLNAFMNPELELKAAELGIDEVFMTGLVEEVCIYVNSLGFLERGFRTNIVKGCTAPFDEEKGREAFSELTGCGAKMVDDIPEDIKVILLLEDEHDENSEEIKSGDWPPHNMKGTPGAMTVKTIRDVLEGRYS

Organism: NCBI:txid1434108